Protein AF-A0A078KUY5-F1 (afdb_monomer_lite)

Secondary structure (DSSP, 8-state):
------------TTSSPPPPPTTS-EEE---BEEEEE---STTPPEEEBSSPPEEETTEEE--S--SEEEPTT-EEEEEEEEEE-TTS-EEEEEEEEEEEEEE--TT--TT-TTTT--EEEEEEEEEEGGGEEESSEEEEPPS--S-SS---GGG----TT---HHHHHHHHHHHTSTTHHHHHHHHEEEETTEEEEEEE-TTT--EEEEEEESEEEE-TTT--BS---SSHHHHHHHHHHHHHTB-GGG-B---BHHHHHTT---HHHHHHHHHSSPPEEEE-------TTSHHHHHHHHHHHTT--S--HHHHHHHHHHHHHHTT--HHHHHHHHHHTTT-HHHHHHHHHHHHHHHHHHHHHHHHHHHSHHHHHHHTS--HHHHHHHHHHHTS--TT----HHHHHHHHHHHHHHHHHS--TTS---HHHHHHHHHHHHHHHHHHSTT-HHHHHHHHHHHHHHTT-STT-SS---PPPTTS----HHHHHHHHHHHHHHHTT--EEEEE--TTTTS----GGGSTT--TT-EEEEEEEEEEE-TTS-EEEEEEEE-TTSS-EEEEEEETTEEEEEEES-SEEEEEHHHHHHHEEEEEE-PPPPTTTTSTTS---THHHHHHHHHHHTTSS-S----S------

Structure (mmCIF, N/CA/C/O backbone):
data_AF-A0A078KUY5-F1
#
_entry.id   AF-A0A078KUY5-F1
#
loop_
_atom_site.group_PDB
_atom_site.id
_atom_site.type_symbol
_atom_site.label_atom_id
_atom_site.label_alt_id
_atom_site.label_comp_id
_atom_site.label_asym_id
_atom_site.label_entity_id
_atom_site.label_seq_id
_atom_site.pdbx_PDB_ins_code
_atom_site.Cartn_x
_atom_site.Cartn_y
_atom_site.Cartn_z
_atom_site.occupancy
_atom_site.B_iso_or_equiv
_atom_site.auth_seq_id
_atom_site.auth_comp_id
_atom_site.auth_asym_id
_atom_site.auth_atom_id
_atom_site.pdbx_PDB_model_num
ATOM 1 N N . MET A 1 1 ? -38.161 -12.128 -26.889 1.00 34.25 1 MET A N 1
ATOM 2 C CA . MET A 1 1 ? -38.835 -12.711 -25.709 1.00 34.25 1 MET A CA 1
ATOM 3 C C . MET A 1 1 ? -37.868 -13.666 -24.992 1.00 34.25 1 MET A C 1
ATOM 5 O O . MET A 1 1 ? -38.063 -14.867 -25.007 1.00 34.25 1 MET A O 1
ATOM 9 N N . PHE A 1 2 ? -36.792 -13.133 -24.397 1.00 28.12 2 PHE A N 1
ATOM 10 C CA . PHE A 1 2 ? -35.866 -13.890 -23.542 1.00 28.12 2 PHE A CA 1
ATOM 11 C C . PHE A 1 2 ? -35.705 -13.122 -22.231 1.00 28.12 2 PHE A C 1
ATOM 13 O O . PHE A 1 2 ? -34.788 -12.321 -22.065 1.00 28.12 2 PHE A O 1
ATOM 20 N N . SER A 1 3 ? -36.644 -13.323 -21.309 1.00 29.67 3 SER A N 1
ATOM 21 C CA . SER A 1 3 ? -36.480 -12.886 -19.927 1.00 29.67 3 SER A CA 1
ATOM 22 C C . SER A 1 3 ? -35.477 -13.825 -19.258 1.00 29.67 3 SER A C 1
ATOM 24 O O . SER A 1 3 ? -35.836 -14.917 -18.814 1.00 29.67 3 SER A O 1
ATOM 26 N N . LYS A 1 4 ? -34.203 -13.421 -19.203 1.00 33.91 4 LYS A N 1
ATOM 27 C CA . LYS A 1 4 ? -33.239 -14.018 -18.272 1.00 33.91 4 LYS A CA 1
ATOM 28 C C . LYS A 1 4 ? -33.714 -13.692 -16.857 1.00 33.91 4 LYS A C 1
ATOM 30 O O . LYS A 1 4 ? -33.428 -12.626 -16.324 1.00 33.91 4 LYS A O 1
ATOM 35 N N . ILE A 1 5 ? -34.476 -14.610 -16.274 1.00 33.16 5 ILE A N 1
ATOM 36 C CA . ILE A 1 5 ? -34.761 -14.632 -14.843 1.00 33.16 5 ILE A CA 1
ATOM 37 C C . ILE A 1 5 ? -33.421 -14.929 -14.168 1.00 33.16 5 ILE A C 1
ATOM 39 O O . ILE A 1 5 ? -32.985 -16.080 -14.122 1.00 33.16 5 ILE A O 1
ATOM 43 N N . SER A 1 6 ? -32.725 -13.890 -13.701 1.00 32.47 6 SER A N 1
ATOM 44 C CA . SER A 1 6 ? -31.605 -14.079 -12.788 1.00 32.47 6 SER A CA 1
ATOM 45 C C . SER A 1 6 ? -32.188 -14.616 -11.483 1.00 32.47 6 SER A C 1
ATOM 47 O O . SER A 1 6 ? -32.872 -13.917 -10.733 1.00 32.47 6 SER A O 1
ATOM 49 N N . ARG A 1 7 ? -31.984 -15.911 -11.226 1.00 36.03 7 ARG A N 1
ATOM 50 C CA . ARG A 1 7 ? -32.212 -16.465 -9.892 1.00 36.03 7 ARG A CA 1
ATOM 51 C C . ARG A 1 7 ? -31.263 -15.716 -8.960 1.00 36.03 7 ARG A C 1
ATOM 53 O O . ARG A 1 7 ? -30.054 -15.890 -9.062 1.00 36.03 7 ARG A O 1
ATOM 60 N N . LYS A 1 8 ? -31.803 -14.846 -8.100 1.00 41.91 8 LYS A N 1
ATOM 61 C CA . LYS A 1 8 ? -31.066 -14.314 -6.951 1.00 41.91 8 LYS A CA 1
ATOM 62 C C . LYS A 1 8 ? -30.612 -15.522 -6.136 1.00 41.91 8 LYS A C 1
ATOM 64 O O . LYS A 1 8 ? -31.439 -16.159 -5.492 1.00 41.91 8 LYS A O 1
ATOM 69 N N . GLU A 1 9 ? -29.331 -15.867 -6.213 1.00 38.03 9 GLU A N 1
ATOM 70 C CA . GLU A 1 9 ? -28.721 -16.799 -5.271 1.00 38.03 9 GLU A CA 1
ATOM 71 C C . GLU A 1 9 ? -28.818 -16.165 -3.883 1.00 38.03 9 GLU A C 1
ATOM 73 O O . GLU A 1 9 ? -28.059 -15.269 -3.520 1.00 38.03 9 GLU A O 1
ATOM 78 N N . THR A 1 10 ? -29.818 -16.579 -3.114 1.00 43.28 10 THR A N 1
ATOM 79 C CA . THR A 1 10 ? -29.851 -16.341 -1.676 1.00 43.28 10 THR A CA 1
ATOM 80 C C . THR A 1 10 ? -28.732 -17.162 -1.058 1.00 43.28 10 THR A C 1
ATOM 82 O O . THR A 1 10 ? -28.793 -18.392 -1.035 1.00 43.28 10 THR A O 1
ATOM 85 N N . VAL A 1 11 ? -27.697 -16.471 -0.593 1.00 46.84 11 VAL A N 1
ATOM 86 C CA . VAL A 1 11 ? -26.576 -17.048 0.146 1.00 46.84 11 VAL A CA 1
ATOM 87 C C . VAL A 1 11 ? -27.126 -17.736 1.398 1.00 46.84 11 VAL A C 1
ATOM 89 O O . VAL A 1 11 ? -27.810 -17.094 2.191 1.00 46.84 11 VAL A O 1
ATOM 92 N N . ASN A 1 12 ? -26.866 -19.036 1.567 1.00 47.28 12 ASN A N 1
ATOM 93 C CA . ASN A 1 12 ? -27.233 -19.769 2.779 1.00 47.28 12 ASN A CA 1
ATOM 94 C C . ASN A 1 12 ? -26.280 -19.355 3.919 1.00 47.28 12 ASN A C 1
ATOM 96 O O . ASN A 1 12 ? -25.110 -19.743 3.877 1.00 47.28 12 ASN A O 1
ATOM 100 N N . PRO A 1 13 ? -26.740 -18.627 4.955 1.00 46.62 13 PRO A N 1
ATOM 101 C CA . PRO A 1 13 ? -25.878 -18.169 6.048 1.00 46.62 13 PRO A CA 1
ATOM 102 C C . PRO A 1 13 ? -25.251 -19.323 6.848 1.00 46.62 13 PRO A C 1
ATOM 104 O O . PRO A 1 13 ? -24.248 -19.129 7.525 1.00 46.62 13 PRO A O 1
ATOM 107 N N . ALA A 1 14 ? -25.811 -20.537 6.762 1.00 44.72 14 ALA A N 1
ATOM 108 C CA . ALA A 1 14 ? -25.273 -21.723 7.427 1.00 44.72 14 ALA A CA 1
ATOM 109 C C . ALA A 1 14 ? -24.000 -22.282 6.759 1.00 44.72 14 ALA A C 1
ATOM 111 O O . ALA A 1 14 ? -23.375 -23.192 7.300 1.00 44.72 14 ALA A O 1
ATOM 112 N N . GLN A 1 15 ? -23.599 -21.772 5.591 1.00 46.22 15 GLN A N 1
ATOM 113 C CA . GLN A 1 15 ? -22.402 -22.211 4.877 1.00 46.22 15 GLN A CA 1
ATOM 114 C C . GLN A 1 15 ? -21.394 -21.061 4.802 1.00 46.22 15 GLN A C 1
ATOM 116 O O . GLN A 1 15 ? -21.407 -20.275 3.862 1.00 46.22 15 GLN A O 1
ATOM 121 N N . GLY A 1 16 ? -20.502 -20.982 5.794 1.00 53.50 16 GLY A N 1
ATOM 122 C CA . GLY A 1 16 ? -19.318 -20.121 5.718 1.00 53.50 16 GLY A CA 1
ATOM 123 C C . GLY A 1 16 ? -19.346 -18.845 6.554 1.00 53.50 16 GLY A C 1
ATOM 124 O O . GLY A 1 16 ? -18.653 -17.908 6.191 1.00 53.50 16 GLY A O 1
ATOM 125 N N . LEU A 1 17 ? -20.089 -18.793 7.661 1.00 67.38 17 LEU A N 1
ATOM 126 C CA . LEU A 1 17 ? -19.876 -17.762 8.684 1.00 67.38 17 LEU A CA 1
ATOM 127 C C . LEU A 1 17 ? -18.820 -18.223 9.693 1.00 67.38 17 LEU A C 1
ATOM 129 O O . LEU A 1 17 ? -18.727 -19.412 10.001 1.00 67.38 17 LEU A O 1
ATOM 133 N N . LEU A 1 18 ? -18.036 -17.274 10.209 1.00 78.81 18 LEU A N 1
ATOM 134 C CA . LEU A 1 18 ? -17.053 -17.517 11.265 1.00 78.81 18 LEU A CA 1
ATOM 135 C C . LEU A 1 18 ? -17.703 -18.235 12.467 1.00 78.81 18 LEU A C 1
ATOM 137 O O . LEU A 1 18 ? -18.629 -17.715 13.094 1.00 78.81 18 LEU A O 1
ATOM 141 N N . GLU A 1 19 ? -17.186 -19.412 12.816 1.00 81.94 19 GLU A N 1
ATOM 142 C CA . GLU A 1 19 ? -17.510 -20.105 14.065 1.00 81.94 19 GLU A CA 1
ATOM 143 C C . GLU A 1 19 ? -16.577 -19.604 15.173 1.00 81.94 19 GLU A C 1
ATOM 145 O O . GLU A 1 19 ? -15.358 -19.643 15.016 1.00 81.94 19 GLU A O 1
ATOM 150 N N . ILE A 1 20 ? -17.151 -19.131 16.283 1.00 81.88 20 ILE A N 1
ATOM 151 C CA . ILE A 1 20 ? -16.394 -18.650 17.445 1.00 81.88 20 ILE A CA 1
ATOM 152 C C . ILE A 1 20 ? -16.376 -19.761 18.491 1.00 81.88 20 ILE A C 1
ATOM 154 O O . ILE A 1 20 ? -17.423 -20.137 19.025 1.00 81.88 20 ILE A O 1
ATOM 158 N N . LYS A 1 21 ? -15.186 -20.272 18.794 1.00 82.25 21 LYS A N 1
ATOM 159 C CA . LYS A 1 21 ? -14.944 -21.299 19.808 1.00 82.25 21 LYS A CA 1
ATOM 160 C C . LYS A 1 21 ? -14.690 -20.651 21.165 1.00 82.25 21 LYS A C 1
ATOM 162 O O . LYS A 1 21 ? -14.210 -19.525 21.263 1.00 82.25 21 LYS A O 1
ATOM 167 N N . SER A 1 22 ? -14.940 -21.391 22.242 1.00 75.88 22 SER A N 1
ATOM 168 C CA . SER A 1 22 ? -14.661 -20.927 23.612 1.00 75.88 22 SER A CA 1
ATOM 169 C C . SER A 1 22 ? -13.175 -20.650 23.877 1.00 75.88 22 SER A C 1
ATOM 171 O O . SER A 1 22 ? -12.846 -19.907 24.797 1.00 75.88 22 SER A O 1
ATOM 173 N N . THR A 1 23 ? -12.282 -21.235 23.075 1.00 79.12 23 THR A N 1
ATOM 174 C CA . THR A 1 23 ? -10.828 -21.039 23.139 1.00 79.12 23 THR A CA 1
ATOM 175 C C . THR A 1 23 ? -10.338 -19.823 22.358 1.00 79.12 23 THR A C 1
ATOM 177 O O . THR A 1 23 ? -9.156 -19.495 22.444 1.00 79.12 23 THR A O 1
ATOM 180 N N . ASP A 1 24 ? -11.198 -19.173 21.572 1.00 83.69 24 ASP A N 1
ATOM 181 C CA . ASP A 1 24 ? -10.771 -18.080 20.707 1.00 83.69 24 ASP A CA 1
ATOM 182 C C . ASP A 1 24 ? -10.431 -16.824 21.513 1.00 83.69 24 ASP A C 1
ATOM 184 O O . ASP A 1 24 ? -11.151 -16.400 22.424 1.00 83.69 24 ASP A O 1
ATOM 188 N N . LYS A 1 25 ? -9.327 -16.175 21.137 1.00 88.38 25 LYS A N 1
ATOM 189 C CA . LYS A 1 25 ? -8.914 -14.901 21.725 1.00 88.38 25 LYS A CA 1
ATOM 190 C C . LYS A 1 25 ? -9.749 -13.769 21.126 1.00 88.38 25 LYS A C 1
ATOM 192 O O . LYS A 1 25 ? -9.422 -13.230 20.069 1.00 88.38 25 LYS A O 1
ATOM 197 N N . ILE A 1 26 ? -10.823 -13.400 21.824 1.00 88.94 26 ILE A N 1
ATOM 198 C CA . ILE A 1 26 ? -11.674 -12.260 21.458 1.00 88.94 26 ILE A CA 1
ATOM 199 C C . ILE A 1 26 ? -11.107 -10.969 22.055 1.00 88.94 26 ILE A C 1
ATOM 201 O O . ILE A 1 26 ? -10.946 -10.846 23.274 1.00 88.94 26 ILE A O 1
ATOM 205 N N . ILE A 1 27 ? -10.850 -9.985 21.197 1.00 90.31 27 ILE A N 1
ATOM 206 C CA . ILE A 1 27 ? -10.402 -8.641 21.570 1.00 90.31 27 ILE A CA 1
ATOM 207 C C . ILE A 1 27 ? -11.446 -7.594 21.169 1.00 90.31 27 ILE A C 1
ATOM 209 O O . ILE A 1 27 ? -12.154 -7.745 20.175 1.00 90.31 27 ILE A O 1
ATOM 213 N N . SER A 1 28 ? -11.549 -6.513 21.945 1.00 88.00 28 SER A N 1
ATOM 214 C CA . SER A 1 28 ? -12.373 -5.358 21.573 1.00 88.00 28 SER A CA 1
ATOM 215 C C . SER A 1 28 ? -11.575 -4.467 20.626 1.00 88.00 28 SER A C 1
ATOM 217 O O . SER A 1 28 ? -10.664 -3.769 21.067 1.00 88.00 28 SER A O 1
ATOM 219 N N . ALA A 1 29 ? -11.922 -4.470 19.342 1.00 89.56 29 ALA A N 1
ATOM 220 C CA . ALA A 1 29 ? -11.254 -3.681 18.308 1.00 89.56 29 ALA A CA 1
ATOM 221 C C . ALA A 1 29 ? -11.902 -2.288 18.199 1.00 89.56 29 ALA A C 1
ATOM 223 O O . ALA A 1 29 ? -12.480 -1.903 17.184 1.00 89.56 29 ALA A O 1
ATOM 224 N N . THR A 1 30 ? -11.868 -1.538 19.303 1.00 88.31 30 THR A N 1
ATOM 225 C CA . THR A 1 30 ? -12.466 -0.200 19.366 1.00 88.31 30 THR A CA 1
ATOM 226 C C . THR A 1 30 ? -11.558 0.813 18.679 1.00 88.31 30 THR A C 1
ATOM 228 O O . THR A 1 30 ? -10.474 1.114 19.182 1.00 88.31 30 THR A O 1
ATOM 231 N N . VAL A 1 31 ? -12.037 1.364 17.564 1.00 91.12 31 VAL A N 1
ATOM 232 C CA . VAL A 1 31 ? -11.345 2.390 16.778 1.00 91.12 31 VAL A CA 1
ATOM 233 C C . VAL A 1 31 ? -11.584 3.766 17.394 1.00 91.12 31 VAL A C 1
ATOM 235 O O . VAL A 1 31 ? -12.724 4.156 17.653 1.00 91.12 31 VAL A O 1
ATOM 238 N N . GLY A 1 32 ? -10.501 4.493 17.643 1.00 89.75 32 GLY A N 1
ATOM 239 C CA . GLY A 1 32 ? -10.535 5.873 18.086 1.00 89.75 32 GLY A CA 1
ATOM 240 C C . GLY A 1 32 ? -11.025 6.811 16.995 1.00 89.75 32 GLY A C 1
ATOM 241 O O . GLY A 1 32 ? -10.740 6.628 15.812 1.00 89.75 32 GLY A O 1
ATOM 242 N N . VAL A 1 33 ? -11.771 7.820 17.421 1.00 91.62 33 VAL A N 1
ATOM 243 C CA . VAL A 1 33 ? -12.363 8.845 16.564 1.00 91.62 33 VAL A CA 1
ATOM 244 C C . VAL A 1 33 ? -11.811 10.214 16.922 1.00 91.62 33 VAL A C 1
ATOM 246 O O . VAL A 1 33 ? -11.400 10.447 18.058 1.00 91.62 33 VAL A O 1
ATOM 249 N N . GLU A 1 34 ? -11.820 11.125 15.957 1.00 90.56 34 GLU A N 1
ATOM 250 C CA . GLU A 1 34 ? -11.425 12.511 16.186 1.00 90.56 34 GLU A CA 1
ATOM 251 C C . GLU A 1 34 ? -12.401 13.197 17.139 1.00 90.56 34 GLU A C 1
ATOM 253 O O . GLU A 1 34 ? -13.627 13.133 16.987 1.00 90.56 34 GLU A O 1
ATOM 258 N N . ALA A 1 35 ? -11.844 13.874 18.129 1.00 89.88 35 ALA A N 1
ATOM 259 C CA . ALA A 1 35 ? -12.567 14.575 19.161 1.00 89.88 35 ALA A CA 1
ATOM 260 C C . ALA A 1 35 ? -11.822 15.847 19.572 1.00 89.88 35 ALA A C 1
ATOM 262 O O . ALA A 1 35 ? -10.654 16.049 19.255 1.00 89.88 35 ALA A O 1
ATOM 263 N N . GLU A 1 36 ? -12.518 16.712 20.291 1.00 91.62 36 GLU A N 1
ATOM 264 C CA . GLU A 1 36 ? -11.947 17.898 20.908 1.00 91.62 36 GLU A CA 1
ATOM 265 C C . GLU A 1 36 ? -12.203 17.882 22.408 1.00 91.62 36 GLU A C 1
ATOM 267 O O . GLU A 1 36 ? -13.223 17.391 22.909 1.00 91.62 36 GLU A O 1
ATOM 272 N N . VAL A 1 37 ? -11.276 18.486 23.130 1.00 89.62 37 VAL A N 1
ATOM 273 C CA . VAL A 1 37 ? -11.430 18.798 24.545 1.00 89.62 37 VAL A CA 1
ATOM 274 C C . VAL A 1 37 ? -12.519 19.875 24.694 1.00 89.62 37 VAL A C 1
ATOM 276 O O . VAL A 1 37 ? -12.363 20.993 24.207 1.00 89.62 37 VAL A O 1
ATOM 279 N N . SER A 1 38 ? -13.662 19.557 25.312 1.00 83.50 38 SER A N 1
ATOM 280 C CA . SER A 1 38 ? -14.894 20.357 25.153 1.00 83.50 38 SER A CA 1
ATOM 281 C C . SER A 1 38 ? -15.416 21.053 26.403 1.00 83.50 38 SER A C 1
ATOM 283 O O . SER A 1 38 ? -16.078 22.089 26.295 1.00 83.50 38 SER A O 1
ATOM 285 N N . ARG A 1 39 ? -15.169 20.486 27.587 1.00 69.12 39 ARG A N 1
ATOM 286 C CA . ARG A 1 39 ? -15.442 21.155 28.871 1.00 69.12 39 ARG A CA 1
ATOM 287 C C . ARG A 1 39 ? -14.190 21.960 29.262 1.00 69.12 39 ARG A C 1
ATOM 289 O O . ARG A 1 39 ? -13.111 21.669 28.791 1.00 69.12 39 ARG A O 1
ATOM 296 N N . LEU A 1 40 ? -14.243 23.043 30.021 1.00 53.16 40 LEU A N 1
ATOM 297 C CA . LEU A 1 40 ? -14.932 23.204 31.291 1.00 53.16 40 LEU A CA 1
ATOM 298 C C . LEU A 1 40 ? -15.406 24.646 31.492 1.00 53.16 40 LEU A C 1
ATOM 300 O O . LEU A 1 40 ? -15.084 25.553 30.727 1.00 53.16 40 LEU A O 1
ATOM 304 N N . THR A 1 41 ? -16.179 24.811 32.566 1.00 54.03 41 THR A N 1
ATOM 305 C CA . THR A 1 41 ? -16.291 26.033 33.369 1.00 54.03 41 THR A CA 1
ATOM 306 C C . THR A 1 41 ? -15.110 26.983 33.104 1.00 54.03 41 THR A C 1
ATOM 308 O O . THR A 1 41 ? -13.969 26.535 33.252 1.00 54.03 41 THR A O 1
ATOM 311 N N . PRO A 1 42 ? -15.352 28.241 32.686 1.00 53.69 42 PRO A N 1
ATOM 312 C CA . PRO A 1 42 ? -14.295 29.167 32.276 1.00 53.69 42 PRO A CA 1
ATOM 313 C C . PRO A 1 42 ? -13.092 29.145 33.234 1.00 53.69 42 PRO A C 1
ATOM 315 O O . PRO A 1 42 ? -13.267 29.304 34.440 1.00 53.69 42 PRO A O 1
ATOM 318 N N . GLY A 1 43 ? -11.887 28.897 32.703 1.00 63.00 43 GLY A N 1
ATOM 319 C CA . GLY A 1 43 ? -10.627 28.922 33.461 1.00 63.00 43 GLY A CA 1
ATOM 320 C C . GLY A 1 43 ? -10.102 27.586 34.012 1.00 63.00 43 GLY A C 1
ATOM 321 O O . GLY A 1 43 ? -9.067 27.594 34.671 1.00 63.00 43 GLY A O 1
ATOM 322 N N . LYS A 1 44 ? -10.751 26.436 33.764 1.00 72.44 44 LYS A N 1
ATOM 323 C CA . LYS A 1 44 ? -10.228 25.122 34.200 1.00 72.44 44 LYS A CA 1
ATOM 324 C C . LYS A 1 44 ? -9.605 24.331 33.049 1.00 72.44 44 LYS A C 1
ATOM 326 O O . LYS A 1 44 ? -10.303 23.967 32.106 1.00 72.44 44 LYS A O 1
ATOM 331 N N . GLN A 1 45 ? -8.312 24.030 33.162 1.00 81.06 45 GLN A N 1
ATOM 332 C CA . GLN A 1 45 ? -7.615 23.104 32.268 1.00 81.06 45 GLN A CA 1
ATOM 333 C C . GLN A 1 45 ? -8.037 21.648 32.540 1.00 81.06 45 GLN A C 1
ATOM 335 O O . GLN A 1 45 ? -8.457 21.311 33.652 1.00 81.06 45 GLN A O 1
ATOM 340 N N . ILE A 1 46 ? -7.937 20.778 31.530 1.00 86.75 46 ILE A N 1
ATOM 341 C CA . ILE A 1 46 ? -8.296 19.358 31.653 1.00 86.75 46 ILE A CA 1
ATOM 342 C C . ILE A 1 46 ? -7.062 18.501 31.905 1.00 86.75 46 ILE A C 1
ATOM 344 O O . ILE A 1 46 ? -6.121 18.502 31.122 1.00 86.75 46 ILE A O 1
ATOM 348 N N . ALA A 1 47 ? -7.119 17.726 32.982 1.00 89.50 47 ALA A N 1
ATOM 349 C CA . ALA A 1 47 ? -6.121 16.730 33.336 1.00 89.50 47 ALA A CA 1
ATOM 350 C C . ALA A 1 47 ? -6.078 15.567 32.330 1.00 89.50 47 ALA A C 1
ATOM 352 O O . ALA A 1 47 ? -7.089 14.886 32.129 1.00 89.50 47 ALA A O 1
ATOM 353 N N . LEU A 1 48 ? -4.895 15.330 31.760 1.00 93.25 48 LEU A N 1
ATOM 354 C CA . LEU A 1 48 ? -4.516 14.098 31.072 1.00 93.25 48 LEU A CA 1
ATOM 355 C C . LEU A 1 48 ? -3.719 13.219 32.044 1.00 93.25 48 LEU A C 1
ATOM 357 O O . LEU A 1 48 ? -2.688 13.651 32.560 1.00 93.25 48 LEU A O 1
ATOM 361 N N . PHE A 1 49 ? -4.201 12.003 32.292 1.00 94.62 49 PHE A N 1
ATOM 362 C CA . PHE A 1 49 ? -3.563 11.040 33.196 1.00 94.62 49 PHE A CA 1
ATOM 363 C C . PHE A 1 49 ? -2.872 9.931 32.399 1.00 94.62 49 PHE A C 1
ATOM 365 O O . PHE A 1 49 ? -3.491 9.395 31.488 1.00 94.62 49 PHE A O 1
ATOM 372 N N . ASP A 1 50 ? -1.654 9.519 32.748 1.00 93.44 50 ASP A N 1
ATOM 373 C CA . ASP A 1 50 ? -0.965 8.452 31.990 1.00 93.44 50 ASP A CA 1
ATOM 374 C C . ASP A 1 50 ? -1.403 7.055 32.438 1.00 93.44 50 ASP A C 1
ATOM 376 O O . ASP A 1 50 ? -1.405 6.100 31.662 1.00 93.44 50 ASP A O 1
ATOM 380 N N . ALA A 1 51 ? -1.820 6.936 33.702 1.00 94.00 51 ALA A N 1
ATOM 381 C CA . ALA A 1 51 ? -2.309 5.688 34.262 1.00 94.00 51 ALA A CA 1
ATOM 382 C C . ALA A 1 51 ? -3.805 5.480 33.955 1.00 94.00 51 ALA A C 1
ATOM 384 O O . ALA A 1 51 ? -4.609 6.414 34.105 1.00 94.00 51 ALA A O 1
ATOM 385 N N . PRO A 1 52 ? -4.213 4.249 33.592 1.00 94.62 52 PRO A N 1
ATOM 386 C CA . PRO A 1 52 ? -5.619 3.929 33.414 1.00 94.62 52 PRO A CA 1
ATOM 387 C C . PRO A 1 52 ? -6.403 4.116 34.721 1.00 94.62 52 PRO A C 1
ATOM 389 O O . PRO A 1 52 ? -5.848 3.974 35.814 1.00 94.62 52 PRO A O 1
ATOM 392 N N . PRO A 1 53 ? -7.712 4.404 34.642 1.00 95.00 53 PRO A N 1
ATOM 393 C CA . PRO A 1 53 ? -8.548 4.500 35.827 1.00 95.00 53 PRO A CA 1
ATOM 394 C C . PRO A 1 53 ? -8.665 3.150 36.545 1.00 95.00 53 PRO A C 1
ATOM 396 O O . PRO A 1 53 ? -8.870 2.104 35.926 1.00 95.00 53 PRO A O 1
ATOM 399 N N . GLU A 1 54 ? -8.618 3.193 37.873 1.00 95.50 54 GLU A N 1
ATOM 400 C CA . GLU A 1 54 ? -8.782 2.036 38.751 1.00 95.50 54 GLU A CA 1
ATOM 401 C C . GLU A 1 54 ? -10.085 2.129 39.552 1.00 95.50 54 GLU A C 1
ATOM 403 O O . GLU A 1 54 ? -10.543 3.222 39.890 1.00 95.50 54 GLU A O 1
ATOM 408 N N . LEU A 1 55 ? -10.670 0.980 39.904 1.00 95.00 55 LEU A N 1
ATOM 409 C CA . LEU A 1 55 ? -11.865 0.926 40.744 1.00 95.00 55 LEU A CA 1
ATOM 410 C C . LEU A 1 55 ? -11.504 1.197 42.215 1.00 95.00 55 LEU A C 1
ATOM 412 O O . LEU A 1 55 ? -10.805 0.408 42.846 1.00 95.00 55 LEU A O 1
ATOM 416 N N . LYS A 1 56 ? -12.022 2.288 42.786 1.00 94.25 56 LYS A N 1
ATOM 417 C CA . LYS A 1 56 ? -11.926 2.626 44.213 1.00 94.25 56 LYS A CA 1
ATOM 418 C C . LYS A 1 56 ? -13.279 3.050 44.758 1.00 94.25 56 LYS A C 1
ATOM 420 O O . LYS A 1 56 ? -13.919 3.933 44.195 1.00 94.25 56 LYS A O 1
ATOM 425 N N . ASN A 1 57 ? -13.701 2.474 45.882 1.00 94.62 57 ASN A N 1
ATOM 426 C CA . ASN A 1 57 ? -14.974 2.820 46.531 1.00 94.62 57 ASN A CA 1
ATOM 427 C C . ASN A 1 57 ? -16.155 2.804 45.535 1.00 94.62 57 ASN A C 1
ATOM 429 O O . ASN A 1 57 ? -16.943 3.748 45.476 1.00 94.62 57 ASN A O 1
ATOM 433 N N . ASN A 1 58 ? -16.229 1.758 44.702 1.00 92.62 58 ASN A N 1
ATOM 434 C CA . ASN A 1 58 ? -17.227 1.588 43.636 1.00 92.62 58 ASN A CA 1
ATOM 435 C C . ASN A 1 58 ? -17.231 2.683 42.549 1.00 92.62 58 ASN A C 1
ATOM 437 O O . ASN A 1 58 ? -18.227 2.850 41.845 1.00 92.62 58 ASN A O 1
ATOM 441 N N . LYS A 1 59 ? -16.134 3.434 42.390 1.00 93.94 59 LYS A N 1
ATOM 442 C CA . LYS A 1 59 ? -15.963 4.438 41.332 1.00 93.94 59 LYS A CA 1
ATOM 443 C C . LYS A 1 59 ? -14.606 4.294 40.657 1.00 93.94 59 LYS A C 1
ATOM 445 O O . LYS A 1 59 ? -13.597 4.076 41.316 1.00 93.94 59 LYS A O 1
ATOM 450 N N . TYR A 1 60 ? -14.579 4.453 39.342 1.00 94.75 60 TYR A N 1
ATOM 451 C CA . TYR A 1 60 ? -13.329 4.502 38.596 1.00 94.75 60 TYR A CA 1
ATOM 452 C C . TYR A 1 60 ? -12.662 5.867 38.766 1.00 94.75 60 TYR A C 1
ATOM 454 O O . TYR A 1 60 ? -13.316 6.901 38.613 1.00 94.75 60 TYR A O 1
ATOM 462 N N . VAL A 1 61 ? -11.374 5.869 39.105 1.00 94.44 61 VAL A N 1
ATOM 463 C CA . VAL A 1 61 ? -10.566 7.081 39.286 1.00 94.44 61 VAL A CA 1
ATOM 464 C C . VAL A 1 61 ? -9.157 6.871 38.736 1.00 94.44 61 VAL A C 1
ATOM 466 O O . VAL A 1 61 ? -8.521 5.856 39.018 1.00 94.44 61 VAL A O 1
ATOM 469 N N . CYS A 1 62 ? -8.644 7.836 37.973 1.00 92.00 62 CYS A N 1
ATOM 470 C CA . CYS A 1 62 ? -7.214 7.898 37.657 1.00 92.00 62 CYS A CA 1
ATOM 471 C C . CYS A 1 62 ? -6.437 8.342 38.907 1.00 92.00 62 CYS A C 1
ATOM 473 O O . CYS A 1 62 ? -6.889 9.231 39.635 1.00 92.00 62 CYS A O 1
ATOM 475 N N . LYS A 1 63 ? -5.293 7.706 39.180 1.00 87.56 63 LYS A N 1
ATOM 476 C CA . LYS A 1 63 ? -4.347 8.120 40.230 1.00 87.56 63 LYS A CA 1
ATOM 477 C C . LYS A 1 63 ? -3.228 8.974 39.625 1.00 87.56 63 LYS A C 1
ATOM 479 O O . LYS A 1 63 ? -2.940 8.845 38.441 1.00 87.56 63 LYS A O 1
ATOM 484 N N . GLY A 1 64 ? -2.549 9.735 40.483 1.00 83.25 64 GLY A N 1
ATOM 485 C CA . GLY A 1 64 ? -1.366 10.519 40.128 1.00 83.25 64 GLY A CA 1
ATOM 486 C C . GLY A 1 64 ? -1.688 11.977 39.822 1.00 83.25 64 GLY A C 1
ATOM 487 O O . GLY A 1 64 ? -2.850 12.345 39.633 1.00 83.25 64 GLY A O 1
ATOM 488 N N . GLU A 1 65 ? -0.639 12.794 39.807 1.00 80.94 65 GLU A N 1
ATOM 489 C CA . GLU A 1 65 ? -0.720 14.150 39.276 1.00 80.94 65 GLU A CA 1
ATOM 490 C C . GLU A 1 65 ? -0.932 14.081 37.759 1.00 80.94 65 GLU A C 1
ATOM 492 O O . GLU A 1 65 ? -0.367 13.200 37.103 1.00 80.94 65 GLU A O 1
ATOM 497 N N . PRO A 1 66 ? -1.762 14.964 37.182 1.00 83.56 66 PRO A N 1
ATOM 498 C CA . PRO A 1 66 ? -1.915 15.018 35.740 1.00 83.56 66 PRO A CA 1
ATOM 499 C C . PRO A 1 66 ? -0.585 15.404 35.103 1.00 83.56 66 PRO A C 1
ATOM 501 O O . PRO A 1 66 ? 0.005 16.423 35.451 1.00 83.56 66 PRO A O 1
ATOM 504 N N . GLU A 1 67 ? -0.130 14.622 34.132 1.00 78.62 67 GLU A N 1
ATOM 505 C CA . GLU A 1 67 ? 1.150 14.893 33.473 1.00 78.62 67 GLU A CA 1
ATOM 506 C C . GLU A 1 67 ? 1.035 16.092 32.522 1.00 78.62 67 GLU A C 1
ATOM 508 O O . GLU A 1 67 ? 2.008 16.789 32.244 1.00 78.62 67 GLU A O 1
ATOM 513 N N . ARG A 1 68 ? -0.177 16.360 32.015 1.00 84.50 68 ARG A N 1
ATOM 514 C CA . ARG A 1 68 ? -0.450 17.528 31.177 1.00 84.50 68 ARG A CA 1
ATOM 515 C C . ARG A 1 68 ? -1.841 18.090 31.417 1.00 84.50 68 ARG A C 1
ATOM 517 O O . ARG A 1 68 ? -2.803 17.368 31.679 1.00 84.50 68 ARG A O 1
ATOM 524 N N . LEU A 1 69 ? -1.929 19.402 31.259 1.00 85.44 69 LEU A N 1
ATOM 525 C CA . LEU A 1 69 ? -3.159 20.168 31.286 1.00 85.44 69 LEU A CA 1
ATOM 526 C C . LEU A 1 69 ? -3.506 20.584 29.851 1.00 85.44 69 LEU A C 1
ATOM 528 O O . LEU A 1 69 ? -2.689 21.184 29.154 1.00 85.44 69 LEU A O 1
ATOM 532 N N . LEU A 1 70 ? -4.689 20.186 29.387 1.00 86.69 70 LEU A N 1
ATOM 533 C CA . LEU A 1 70 ? -5.167 20.425 28.028 1.00 86.69 70 LEU A CA 1
ATOM 534 C C . LEU A 1 70 ? -6.126 21.612 27.986 1.00 86.69 70 LEU A C 1
ATOM 536 O O . LEU A 1 70 ? -6.965 21.792 28.876 1.00 86.69 70 LEU A O 1
ATOM 540 N N . GLU A 1 71 ? -6.009 22.393 26.918 1.00 85.94 71 GLU A N 1
ATOM 541 C CA . GLU A 1 71 ? -6.879 23.527 26.627 1.00 85.94 71 GLU A CA 1
ATOM 542 C C . GLU A 1 71 ? -8.134 23.091 25.864 1.00 85.94 71 GLU A C 1
ATOM 544 O O . GLU A 1 71 ? -8.162 22.063 25.183 1.00 85.94 71 GLU A O 1
ATOM 549 N N . LYS A 1 72 ? -9.198 23.892 25.967 1.00 85.75 72 LYS A N 1
ATOM 550 C CA . LYS A 1 72 ? -10.429 23.676 25.203 1.00 85.75 72 LYS A CA 1
ATOM 551 C C . LYS A 1 72 ? -10.140 23.778 23.702 1.00 85.75 72 LYS A C 1
ATOM 553 O O . LYS A 1 72 ? -9.450 24.691 23.267 1.00 85.75 72 LYS A O 1
ATOM 558 N N . GLY A 1 73 ? -10.737 22.885 22.920 1.00 84.75 73 GLY A N 1
ATOM 559 C CA . GLY A 1 73 ? -10.566 22.824 21.469 1.00 84.75 73 GLY A CA 1
ATOM 560 C C . GLY A 1 73 ? -9.313 22.068 21.032 1.00 84.75 73 GLY A C 1
ATOM 561 O O . GLY A 1 73 ? -9.104 21.910 19.835 1.00 84.75 73 GLY A O 1
ATOM 562 N N . HIS A 1 74 ? -8.494 21.568 21.966 1.00 88.25 74 HIS A N 1
ATOM 563 C CA . HIS A 1 74 ? -7.332 20.764 21.603 1.00 88.25 74 HIS A CA 1
ATOM 564 C C . HIS A 1 74 ? -7.788 19.474 20.893 1.00 88.25 74 HIS A C 1
ATOM 566 O O . HIS A 1 74 ? -8.626 18.753 21.457 1.00 88.25 74 HIS A O 1
ATOM 572 N N . PRO A 1 75 ? -7.279 19.182 19.680 1.00 91.31 75 PRO A N 1
ATOM 573 C CA . PRO A 1 75 ? -7.659 17.993 18.938 1.00 91.31 75 PRO A CA 1
ATOM 574 C C . PRO A 1 75 ? -7.052 16.756 19.593 1.00 91.31 75 PRO A C 1
ATOM 576 O O . PRO A 1 75 ? -5.879 16.728 19.967 1.00 91.31 75 PRO A O 1
ATOM 579 N N . VAL A 1 76 ? -7.868 15.723 19.744 1.00 94.56 76 VAL A N 1
ATOM 580 C CA . VAL A 1 76 ? -7.458 14.428 20.280 1.00 94.56 76 VAL A CA 1
ATOM 581 C C . VAL A 1 76 ? -8.111 13.318 19.477 1.00 94.56 76 VAL A C 1
ATOM 583 O O . VAL A 1 76 ? -9.202 13.475 18.932 1.00 94.56 76 VAL A O 1
ATOM 586 N N . LEU A 1 77 ? -7.478 12.156 19.439 1.00 95.06 77 LEU A N 1
ATOM 587 C CA . LEU A 1 77 ? -8.205 10.928 19.162 1.00 95.06 77 LEU A CA 1
ATOM 588 C C . LEU A 1 77 ? -8.780 10.401 20.466 1.00 95.06 77 LEU A C 1
ATOM 590 O O . LEU A 1 77 ? -8.149 10.524 21.513 1.00 95.06 77 LEU A O 1
ATOM 594 N N . SER A 1 78 ? -9.970 9.817 20.420 1.00 94.12 78 SER A N 1
ATOM 595 C CA . SER A 1 78 ? -10.639 9.292 21.603 1.00 94.12 78 SER A CA 1
ATOM 596 C C . SER A 1 78 ? -11.289 7.949 21.324 1.00 94.12 78 SER A C 1
ATOM 598 O O . SER A 1 78 ? -11.997 7.782 20.329 1.00 94.12 78 SER A O 1
ATOM 600 N N . ARG A 1 79 ? -11.097 6.999 22.242 1.00 93.62 79 ARG A N 1
ATOM 601 C CA . ARG A 1 79 ? -11.834 5.735 22.275 1.00 93.62 79 ARG A CA 1
ATOM 602 C C . ARG A 1 79 ? -12.334 5.429 23.687 1.00 93.62 79 ARG A C 1
ATOM 604 O O . ARG A 1 79 ? -11.621 5.696 24.658 1.00 93.62 79 ARG A O 1
ATOM 611 N N . PRO A 1 80 ? -13.537 4.844 23.828 1.00 90.88 80 PRO A N 1
ATOM 612 C CA . PRO A 1 80 ? -14.028 4.352 25.112 1.00 90.88 80 PRO A CA 1
ATOM 613 C C . PRO A 1 80 ? -13.015 3.441 25.812 1.00 90.88 80 PRO A C 1
ATOM 615 O O . PRO A 1 80 ? -12.503 2.502 25.195 1.00 90.88 80 PRO A O 1
ATOM 618 N N . TYR A 1 81 ? -12.757 3.694 27.098 1.00 92.00 81 TYR A N 1
ATOM 619 C CA . TYR A 1 81 ? -11.940 2.813 27.924 1.00 92.00 81 TYR A CA 1
ATOM 620 C C . TYR A 1 81 ? -12.836 1.932 28.794 1.00 92.00 81 TYR A C 1
ATOM 622 O O . TYR A 1 81 ? -13.577 2.415 29.656 1.00 92.00 81 TYR A O 1
ATOM 630 N N . HIS A 1 82 ? -12.750 0.627 28.557 1.00 90.62 82 HIS A N 1
ATOM 631 C CA . HIS A 1 82 ? -13.485 -0.383 29.304 1.00 90.62 82 HIS A CA 1
ATOM 632 C C . HIS A 1 82 ? -12.510 -1.266 30.070 1.00 90.62 82 HIS A C 1
ATOM 634 O O . HIS A 1 82 ? -11.421 -1.566 29.582 1.00 90.62 82 HIS A O 1
ATOM 640 N N . VAL A 1 83 ? -12.942 -1.754 31.227 1.00 90.19 83 VAL A N 1
ATOM 641 C CA . VAL A 1 83 ? -12.223 -2.787 31.981 1.00 90.19 83 VAL A CA 1
ATOM 642 C C . VAL A 1 83 ? -13.088 -4.031 32.116 1.00 90.19 83 VAL A C 1
ATOM 644 O O . VAL A 1 83 ? -14.314 -3.950 32.040 1.00 90.19 83 VAL A O 1
ATOM 647 N N . LYS A 1 84 ? -12.460 -5.191 32.317 1.00 88.56 84 LYS A N 1
ATOM 648 C CA . LYS A 1 84 ? -13.186 -6.422 32.639 1.00 88.56 84 LYS A CA 1
ATOM 649 C C . LYS A 1 84 ? -13.479 -6.464 34.139 1.00 88.56 84 LYS A C 1
ATOM 651 O O . LYS A 1 84 ? -12.574 -6.243 34.938 1.00 88.56 84 LYS A O 1
ATOM 656 N N . ASN A 1 85 ? -14.723 -6.749 34.516 1.00 88.62 85 ASN A N 1
ATOM 657 C CA . ASN A 1 85 ? -15.060 -7.081 35.902 1.00 88.62 85 ASN A CA 1
ATOM 658 C C . ASN A 1 85 ? -14.638 -8.525 36.245 1.00 88.62 85 ASN A C 1
ATOM 660 O O . ASN A 1 85 ? -14.135 -9.254 35.391 1.00 88.62 85 ASN A O 1
ATOM 664 N N . GLU A 1 86 ? -14.888 -8.962 37.481 1.00 88.50 86 GLU A N 1
ATOM 665 C CA . GLU A 1 86 ? -14.586 -10.326 37.959 1.00 88.50 86 GLU A CA 1
ATOM 666 C C . GLU A 1 86 ? -15.257 -11.432 37.125 1.00 88.50 86 GLU A C 1
ATOM 668 O O . GLU A 1 86 ? -14.762 -12.552 37.052 1.00 88.50 86 GLU A O 1
ATOM 673 N N . LYS A 1 87 ? -16.365 -11.111 36.446 1.00 86.31 87 LYS A N 1
ATOM 674 C CA . LYS A 1 87 ? -17.089 -12.016 35.540 1.00 86.31 87 LYS A CA 1
ATOM 675 C C . LYS A 1 87 ? -16.580 -11.945 34.094 1.00 86.31 87 LYS A C 1
ATOM 677 O O . LYS A 1 87 ? -17.195 -12.519 33.200 1.00 86.31 87 LYS A O 1
ATOM 682 N N . GLY A 1 88 ? -15.511 -11.192 33.836 1.00 82.06 88 GLY A N 1
ATOM 683 C CA . GLY A 1 88 ? -14.951 -10.973 32.503 1.00 82.06 88 GLY A CA 1
ATOM 684 C C . GLY A 1 88 ? -15.764 -10.032 31.604 1.00 82.06 88 GLY A C 1
ATOM 685 O O . GLY A 1 88 ? -15.416 -9.871 30.433 1.00 82.06 88 GLY A O 1
ATOM 686 N N . GLN A 1 89 ? -16.826 -9.402 32.115 1.00 82.06 89 GLN A N 1
ATOM 687 C CA . GLN A 1 89 ? -17.685 -8.495 31.349 1.00 82.06 89 GLN A CA 1
ATOM 688 C C . GLN A 1 89 ? -17.032 -7.116 31.230 1.00 82.06 89 GLN A C 1
ATOM 690 O O . GLN A 1 89 ? -16.463 -6.619 32.200 1.00 82.06 89 GLN A O 1
ATOM 695 N N . LEU A 1 90 ? -17.141 -6.484 30.058 1.00 83.19 90 LEU A N 1
ATOM 696 C CA . LEU A 1 90 ? -16.665 -5.116 29.849 1.00 83.19 90 LEU A CA 1
ATOM 697 C C . LEU A 1 90 ? -17.575 -4.117 30.576 1.00 83.19 90 LEU A C 1
ATOM 699 O O . LEU A 1 90 ? -18.791 -4.135 30.388 1.00 83.19 90 LEU A O 1
ATOM 703 N N . VAL A 1 91 ? -16.979 -3.237 31.376 1.00 90.62 91 VAL A N 1
ATOM 704 C CA . VAL A 1 91 ? -17.659 -2.183 32.138 1.00 90.62 91 VAL A CA 1
ATOM 705 C C . VAL A 1 91 ? -17.154 -0.818 31.669 1.00 90.62 91 VAL A C 1
ATOM 707 O O . VAL A 1 91 ? -15.945 -0.630 31.516 1.00 90.62 91 VAL A O 1
ATOM 710 N N . ASP A 1 92 ? -18.072 0.126 31.424 1.00 92.38 92 ASP A N 1
ATOM 711 C CA . ASP A 1 92 ? -17.730 1.525 31.121 1.00 92.38 92 ASP A CA 1
ATOM 712 C C . ASP A 1 92 ? -17.131 2.177 32.374 1.00 92.38 92 ASP A C 1
ATOM 714 O O . ASP A 1 92 ? -17.745 2.190 33.443 1.00 92.38 92 ASP A O 1
ATOM 718 N N . THR A 1 93 ? -15.918 2.708 32.244 1.00 94.69 93 THR A N 1
ATOM 719 C CA . THR A 1 93 ? -15.216 3.368 33.351 1.00 94.69 93 THR A CA 1
ATOM 720 C C . THR A 1 93 ? -15.644 4.823 33.542 1.00 94.69 93 THR A C 1
ATOM 722 O O . THR A 1 93 ? -15.298 5.439 34.548 1.00 94.69 93 THR A O 1
ATOM 725 N N . GLY A 1 94 ? -16.368 5.408 32.584 1.00 94.56 94 GLY A N 1
ATOM 726 C CA . GLY A 1 94 ? -16.599 6.851 32.511 1.00 94.56 94 GLY A CA 1
ATOM 727 C C . GLY A 1 94 ? -15.380 7.638 32.015 1.00 94.56 94 GLY A C 1
ATOM 728 O O . GLY A 1 94 ? -15.419 8.870 31.988 1.00 94.56 94 GLY A O 1
ATOM 729 N N . TYR A 1 95 ? -14.314 6.948 31.601 1.00 95.44 95 TYR A N 1
ATOM 730 C CA . TYR A 1 95 ? -13.116 7.523 31.000 1.00 95.44 95 TYR A CA 1
ATOM 731 C C . TYR A 1 95 ? -12.966 7.079 29.544 1.00 95.44 95 TYR A C 1
ATOM 733 O O . TYR A 1 95 ? -13.493 6.057 29.096 1.00 95.44 95 TYR A O 1
ATOM 741 N N . VAL A 1 96 ? -12.211 7.872 28.801 1.00 94.88 96 VAL A N 1
ATOM 742 C CA . VAL A 1 96 ? -11.773 7.582 27.443 1.00 94.88 96 VAL A CA 1
ATOM 743 C C . VAL A 1 96 ? -10.255 7.528 27.416 1.00 94.88 96 VAL A C 1
ATOM 745 O O . VAL A 1 96 ? -9.585 8.315 28.086 1.00 94.88 96 VAL A O 1
ATOM 748 N N . HIS A 1 97 ? -9.727 6.594 26.635 1.00 95.81 97 HIS A N 1
ATOM 749 C CA . HIS A 1 97 ? -8.324 6.588 26.263 1.00 95.81 97 HIS A CA 1
ATOM 750 C C . HIS A 1 97 ? -8.167 7.576 25.107 1.00 95.81 97 HIS A C 1
ATOM 752 O O . HIS A 1 97 ? -8.872 7.451 24.103 1.00 95.81 97 HIS A O 1
ATOM 758 N N . VAL A 1 98 ? -7.293 8.564 25.243 1.00 96.06 98 VAL A N 1
ATOM 759 C CA . VAL A 1 98 ? -7.058 9.600 24.240 1.00 96.06 98 VAL A CA 1
ATOM 760 C C . VAL A 1 98 ? -5.623 9.583 23.744 1.00 96.06 98 VAL A C 1
ATOM 762 O O . VAL A 1 98 ? -4.718 9.201 24.480 1.00 96.06 98 VAL A O 1
ATOM 765 N N . ALA A 1 99 ? -5.430 10.049 22.515 1.00 96.62 99 ALA A N 1
ATOM 766 C CA . ALA A 1 99 ? -4.116 10.364 21.983 1.00 96.62 99 ALA A CA 1
ATOM 767 C C . ALA A 1 99 ? -4.066 11.813 21.499 1.00 96.62 99 ALA A C 1
ATOM 769 O O . ALA A 1 99 ? -4.921 12.251 20.726 1.00 96.62 99 ALA A O 1
ATOM 770 N N . LEU A 1 100 ? -3.052 12.540 21.956 1.00 95.00 100 LEU A N 1
ATOM 771 C CA . LEU A 1 100 ? -2.640 13.814 21.387 1.00 95.00 100 LEU A CA 1
ATOM 772 C C . LEU A 1 100 ? -1.872 13.531 20.102 1.00 95.00 100 LEU A C 1
ATOM 774 O O . LEU A 1 100 ? -1.025 12.630 20.072 1.00 95.00 100 LEU A O 1
ATOM 778 N N . TYR A 1 101 ? -2.146 14.305 19.062 1.00 94.69 101 TYR A N 1
ATOM 779 C CA . TYR A 1 101 ? -1.514 14.103 17.771 1.00 94.69 101 TYR A CA 1
ATOM 780 C C . TYR A 1 101 ? -1.189 15.416 17.069 1.00 94.69 101 TYR A C 1
ATOM 782 O O . TYR A 1 101 ? -1.793 16.454 17.333 1.00 94.69 101 TYR A O 1
ATOM 790 N N . GLU A 1 102 ? -0.239 15.328 16.149 1.00 92.81 102 GLU A N 1
ATOM 791 C CA . GLU A 1 102 ? 0.092 16.366 15.174 1.00 92.81 102 GLU A CA 1
ATOM 792 C C . GLU A 1 102 ? -0.334 15.862 13.799 1.00 92.81 102 GLU A C 1
ATOM 794 O O . GLU A 1 102 ? -0.279 14.654 13.548 1.00 92.81 102 GLU A O 1
ATOM 799 N N . VAL A 1 103 ? -0.757 16.766 12.914 1.00 90.19 103 VAL A N 1
ATOM 800 C CA . VAL A 1 103 ? -0.909 16.410 11.499 1.00 90.19 103 VAL A CA 1
ATOM 801 C C . VAL A 1 103 ? 0.477 16.125 10.955 1.00 90.19 103 VAL A C 1
ATOM 803 O O . VAL A 1 103 ? 1.401 16.919 11.128 1.00 90.19 103 VAL A O 1
ATOM 806 N N . ASP A 1 104 ? 0.609 14.971 10.325 1.00 87.31 104 ASP A N 1
ATOM 807 C CA . ASP A 1 104 ? 1.843 14.573 9.695 1.00 87.31 104 ASP A CA 1
ATOM 808 C C . ASP A 1 104 ? 1.809 14.974 8.226 1.00 87.31 104 ASP A C 1
ATOM 810 O O . ASP A 1 104 ? 1.087 14.384 7.420 1.00 87.31 104 ASP A O 1
ATOM 814 N N . ASN A 1 105 ? 2.562 16.021 7.903 1.00 82.62 105 ASN A N 1
ATOM 815 C CA . ASN A 1 105 ? 2.668 16.519 6.537 1.00 82.62 105 ASN A CA 1
ATOM 816 C C 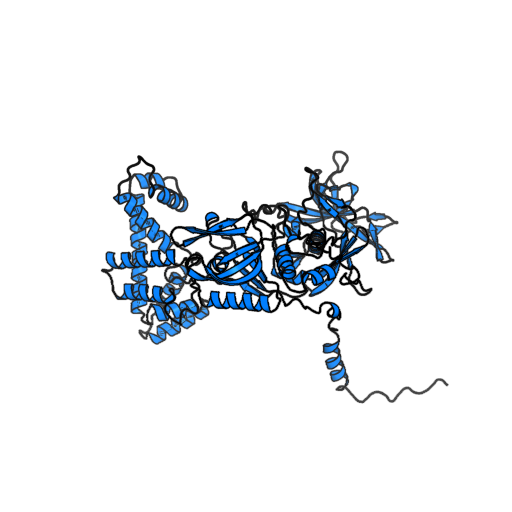. ASN A 1 105 ? 3.653 15.684 5.699 1.00 82.62 105 ASN A C 1
ATOM 818 O O . ASN A 1 105 ? 3.721 15.879 4.485 1.00 82.62 105 ASN A O 1
ATOM 822 N N . GLU A 1 106 ? 4.414 14.765 6.312 1.00 71.75 106 GLU A N 1
ATOM 823 C CA . GLU A 1 106 ? 5.285 13.844 5.580 1.00 71.75 106 GLU A CA 1
ATOM 824 C C . GLU A 1 106 ? 4.413 12.862 4.780 1.00 71.75 106 GLU A C 1
ATOM 826 O O . GLU A 1 106 ? 3.685 12.046 5.350 1.00 71.75 106 GLU A O 1
ATOM 831 N N . GLY A 1 107 ? 4.479 12.942 3.446 1.00 62.75 107 GLY A N 1
ATOM 832 C CA . GLY A 1 107 ? 3.669 12.113 2.546 1.00 62.75 107 GLY A CA 1
ATOM 833 C C . GLY A 1 107 ? 2.357 12.752 2.081 1.00 62.75 107 GLY A C 1
ATOM 834 O O . GLY A 1 107 ? 1.456 12.042 1.633 1.00 62.75 107 GLY A O 1
ATOM 835 N N . MET A 1 108 ? 2.221 14.080 2.174 1.00 73.50 108 MET A N 1
ATOM 836 C CA . MET A 1 108 ? 1.214 14.800 1.391 1.00 73.50 108 MET A CA 1
ATOM 837 C C . MET A 1 108 ? 1.502 14.632 -0.102 1.00 73.50 108 MET A C 1
ATOM 839 O O . MET A 1 108 ? 2.544 15.051 -0.590 1.00 73.50 108 MET A O 1
ATOM 843 N N . ASN A 1 109 ? 0.552 14.045 -0.819 1.00 72.56 109 ASN A N 1
ATOM 844 C CA . ASN A 1 109 ? 0.616 13.831 -2.255 1.00 72.56 109 ASN A CA 1
ATOM 845 C C . ASN A 1 109 ? -0.678 14.366 -2.874 1.00 72.56 109 ASN A C 1
ATOM 847 O O . ASN A 1 109 ? -1.740 13.765 -2.712 1.00 72.56 109 ASN A O 1
ATOM 851 N N . SER A 1 110 ? -0.604 15.505 -3.563 1.00 76.50 110 SER A N 1
ATOM 852 C CA . SER A 1 110 ? -1.781 16.165 -4.148 1.00 76.50 110 SER A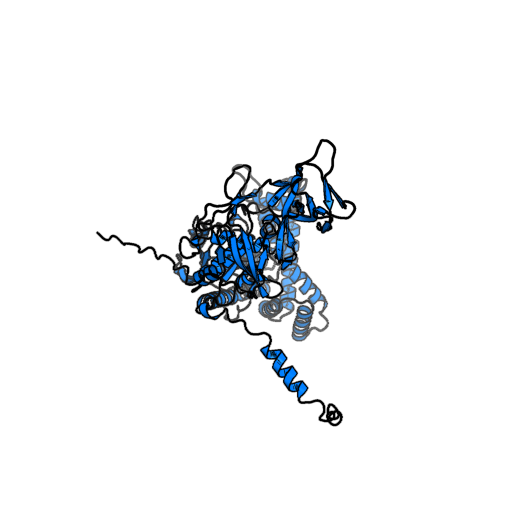 CA 1
ATOM 853 C C . SER A 1 110 ? -2.579 15.276 -5.103 1.00 76.50 110 SER A C 1
ATOM 855 O O . SER A 1 110 ? -3.763 15.534 -5.314 1.00 76.50 110 SER A O 1
ATOM 857 N N . ASP A 1 111 ? -1.954 14.229 -5.640 1.00 75.25 111 ASP A N 1
ATOM 858 C CA . ASP A 1 111 ? -2.545 13.326 -6.628 1.00 75.25 111 ASP A CA 1
ATOM 859 C C . ASP A 1 111 ? -3.288 12.150 -5.978 1.00 75.25 111 ASP A C 1
ATOM 861 O O . ASP A 1 111 ? -3.987 11.395 -6.660 1.00 75.25 111 ASP A O 1
ATOM 865 N N . LEU A 1 112 ? -3.143 11.995 -4.659 1.00 80.75 112 LEU A N 1
ATOM 866 C CA . LEU A 1 112 ? -3.868 11.031 -3.845 1.00 80.75 112 LEU A CA 1
ATOM 867 C C . LEU A 1 112 ? -4.908 11.774 -2.996 1.00 80.75 112 LEU A C 1
ATOM 869 O O . LEU A 1 112 ? -4.532 12.498 -2.067 1.00 80.75 112 LEU A O 1
ATOM 873 N N . PRO A 1 113 ? -6.214 11.602 -3.261 1.00 79.62 113 PRO A N 1
ATOM 874 C CA . PRO A 1 113 ? -7.263 12.302 -2.520 1.00 79.62 113 PRO A CA 1
ATOM 875 C C . PRO A 1 113 ? -7.286 11.960 -1.016 1.00 79.62 113 PRO A C 1
ATOM 877 O O . PRO A 1 113 ? -7.834 12.727 -0.219 1.00 79.62 113 PRO A O 1
ATOM 880 N N . GLU A 1 114 ? -6.691 10.835 -0.622 1.00 79.94 114 GLU A N 1
ATOM 881 C CA . GLU A 1 114 ? -6.497 10.392 0.761 1.00 79.94 114 GLU A CA 1
ATOM 882 C C . GLU A 1 114 ? -5.288 10.994 1.488 1.00 79.94 114 GLU A C 1
ATOM 884 O O . GLU A 1 114 ? -5.196 10.861 2.714 1.00 79.94 114 GLU A O 1
ATOM 889 N N . SER A 1 115 ? -4.344 11.606 0.771 1.00 74.44 115 SER A N 1
ATOM 890 C CA . SER A 1 115 ? -3.073 12.017 1.365 1.00 74.44 115 SER A CA 1
ATOM 891 C C . SER A 1 115 ? -3.234 13.194 2.332 1.00 74.44 115 SER A C 1
ATOM 893 O O . SER A 1 115 ? -4.264 13.874 2.384 1.00 74.44 115 SER A O 1
ATOM 895 N N . GLY A 1 116 ? -2.211 13.427 3.160 1.00 63.78 116 GLY A N 1
ATOM 896 C CA . GLY A 1 116 ? -2.192 14.563 4.092 1.00 63.78 116 GLY A CA 1
ATOM 897 C C . GLY A 1 116 ? -3.103 14.423 5.306 1.00 63.78 116 GLY A C 1
ATOM 898 O O . GLY A 1 116 ? -3.293 15.368 6.068 1.00 63.78 116 GLY A O 1
ATOM 899 N N . LYS A 1 117 ? -3.662 13.230 5.499 1.00 79.25 117 LYS A N 1
ATOM 900 C CA . LYS A 1 117 ? -4.479 12.858 6.658 1.00 79.25 117 LYS A CA 1
ATOM 901 C C . LYS A 1 117 ? -3.697 12.010 7.665 1.00 79.25 117 LYS A C 1
ATOM 903 O O . LYS A 1 117 ? -4.276 11.487 8.618 1.00 79.25 117 LYS A O 1
ATOM 908 N N . GLY A 1 118 ? -2.389 11.871 7.444 1.00 86.19 118 GLY A N 1
ATOM 909 C CA . GLY A 1 118 ? -1.434 11.284 8.371 1.00 86.19 118 GLY A CA 1
ATOM 910 C C . GLY A 1 118 ? -1.411 12.038 9.688 1.00 86.19 118 GLY A C 1
ATOM 911 O O . GLY A 1 118 ? -1.578 13.255 9.733 1.00 86.19 118 GLY A O 1
ATOM 912 N N . ILE A 1 119 ? -1.208 11.303 10.777 1.00 91.81 119 ILE A N 1
ATOM 913 C CA . ILE A 1 119 ? -0.983 11.901 12.086 1.00 91.81 119 ILE A CA 1
ATOM 914 C C . ILE A 1 119 ? 0.205 11.242 12.772 1.00 91.81 119 ILE A C 1
ATOM 916 O O . ILE A 1 119 ? 0.479 10.052 12.582 1.00 91.81 119 ILE A O 1
ATOM 920 N N . LYS A 1 120 ? 0.863 12.009 13.633 1.00 92.25 120 LYS A N 1
ATOM 921 C CA . LYS A 1 120 ? 1.891 11.522 14.545 1.00 92.25 120 LYS A CA 1
ATOM 922 C C . LYS A 1 120 ? 1.350 11.560 15.962 1.00 92.25 120 LYS A C 1
ATOM 924 O O . LYS A 1 120 ? 0.974 12.620 16.456 1.00 92.25 120 LYS A O 1
ATOM 929 N N . ILE A 1 121 ? 1.316 10.404 16.621 1.00 94.12 121 ILE A N 1
ATOM 930 C CA . ILE A 1 121 ? 0.930 10.325 18.030 1.00 94.12 121 ILE A CA 1
ATOM 931 C C . ILE A 1 121 ? 2.052 10.931 18.873 1.00 94.12 121 ILE A C 1
ATOM 933 O O . ILE A 1 121 ? 3.178 10.435 18.865 1.00 94.12 121 ILE A O 1
ATOM 937 N N . ILE A 1 122 ? 1.736 12.010 19.585 1.00 94.62 122 ILE A N 1
ATOM 938 C CA . ILE A 1 122 ? 2.658 12.676 20.513 1.00 94.62 122 ILE A CA 1
ATOM 939 C C . ILE A 1 122 ? 2.644 11.934 21.839 1.00 94.62 122 ILE A C 1
ATOM 941 O O . ILE A 1 122 ? 3.684 11.676 22.440 1.00 94.62 122 ILE A O 1
ATOM 945 N N . LYS A 1 123 ? 1.430 11.660 22.324 1.00 94.25 123 LYS A N 1
ATOM 946 C CA . LYS A 1 123 ? 1.205 11.195 23.681 1.00 94.25 123 LYS A CA 1
ATOM 947 C C . LYS A 1 123 ? -0.161 10.548 23.835 1.00 94.25 123 LYS A C 1
ATOM 949 O O . LYS A 1 123 ? -1.141 11.036 23.282 1.00 94.25 123 LYS A O 1
ATOM 954 N N . GLU A 1 124 ? -0.225 9.517 24.661 1.00 95.38 124 GLU A N 1
ATOM 955 C CA . GLU A 1 124 ? -1.455 8.834 25.049 1.00 95.38 124 GLU A CA 1
ATOM 956 C C . GLU A 1 124 ? -1.778 9.086 26.528 1.00 95.38 124 GLU A C 1
ATOM 958 O O . GLU A 1 124 ? -0.895 9.418 27.318 1.00 95.38 124 GLU A O 1
ATOM 963 N N . GLY A 1 125 ? -3.049 8.963 26.903 1.00 95.69 125 GLY A N 1
ATOM 964 C CA . GLY A 1 125 ? -3.480 9.062 28.297 1.00 95.69 125 GLY A CA 1
ATOM 965 C C . GLY A 1 125 ? -4.995 8.987 28.458 1.00 95.69 125 GLY A C 1
ATOM 966 O O . GLY A 1 125 ? -5.731 8.684 27.525 1.00 95.69 125 GLY A O 1
ATOM 967 N N . TYR A 1 126 ? -5.497 9.264 29.652 1.00 96.12 126 TYR A N 1
ATOM 968 C CA . TYR A 1 126 ? -6.889 9.051 30.027 1.00 96.12 126 TYR A CA 1
ATOM 969 C C . TYR A 1 126 ? -7.538 10.356 30.460 1.00 96.12 126 TYR A C 1
ATOM 971 O O . TYR A 1 126 ? -6.956 11.145 31.204 1.00 96.12 126 TYR A O 1
ATOM 979 N N . ILE A 1 127 ? -8.770 10.574 30.002 1.00 94.56 127 ILE A N 1
ATOM 980 C CA . ILE A 1 127 ? -9.589 11.742 30.347 1.00 94.56 127 ILE A CA 1
ATOM 981 C C . ILE A 1 127 ? -11.012 11.266 30.654 1.00 94.56 127 ILE A C 1
ATOM 983 O O . ILE A 1 127 ? -11.463 10.249 30.128 1.00 94.56 127 ILE A O 1
ATOM 987 N N . LYS A 1 128 ? -11.748 11.989 31.504 1.00 93.38 128 LYS A N 1
ATOM 988 C CA . LYS A 1 128 ? -13.181 11.730 31.700 1.00 93.38 128 LYS A CA 1
ATOM 989 C C . LYS A 1 128 ? -13.961 11.899 30.394 1.00 93.38 128 LYS A C 1
ATOM 991 O O . LYS A 1 128 ? -13.748 12.845 29.640 1.00 93.38 128 LYS A O 1
ATOM 996 N N . LYS A 1 129 ? -14.910 11.001 30.147 1.00 93.25 129 LYS A N 1
ATOM 997 C CA . LYS A 1 129 ? -15.708 10.951 28.913 1.00 93.25 129 LYS A CA 1
ATOM 998 C C . LYS A 1 129 ? -16.500 12.236 28.654 1.00 93.25 129 LYS A C 1
ATOM 1000 O O . LYS A 1 129 ? -16.628 12.650 27.512 1.00 93.25 129 LYS A O 1
ATOM 1005 N N . ASP A 1 130 ? -17.001 12.890 29.700 1.00 92.75 130 ASP A N 1
ATOM 1006 C CA . ASP A 1 130 ? -17.772 14.138 29.603 1.00 92.75 130 ASP A CA 1
ATOM 1007 C C . ASP A 1 130 ? -16.914 15.380 29.299 1.00 92.75 130 ASP A C 1
ATOM 1009 O O . ASP A 1 130 ? -17.454 16.460 29.056 1.00 92.75 130 ASP A O 1
ATOM 1013 N N . HIS A 1 131 ? -15.587 15.240 29.308 1.00 92.75 131 HIS A N 1
ATOM 1014 C CA . HIS A 1 131 ? -14.644 16.293 28.938 1.00 92.75 131 HIS A CA 1
ATOM 1015 C C . HIS A 1 131 ? -14.271 16.283 27.450 1.00 92.75 131 HIS A C 1
ATOM 1017 O O . HIS A 1 131 ? -13.572 17.189 26.993 1.00 92.75 131 HIS A O 1
ATOM 1023 N N . VAL A 1 132 ? -14.733 15.283 26.701 1.00 91.56 132 VAL A N 1
ATOM 1024 C CA . VAL A 1 132 ? -14.423 15.096 25.286 1.00 91.56 132 VAL A CA 1
ATOM 1025 C C . VAL A 1 132 ? -15.705 15.215 24.463 1.00 91.56 132 VAL A C 1
ATOM 1027 O O . VAL A 1 132 ? -16.722 14.595 24.775 1.00 91.56 132 VAL A O 1
ATOM 1030 N N . LYS A 1 133 ? -15.654 15.988 23.378 1.00 90.81 133 LYS A N 1
ATOM 1031 C CA . LYS A 1 133 ? -16.724 16.096 22.381 1.00 90.81 133 LYS A CA 1
ATOM 1032 C C . LYS A 1 133 ? -16.225 15.519 21.074 1.00 90.81 133 LYS A C 1
ATOM 1034 O O . LYS A 1 133 ? -15.249 15.996 20.511 1.00 90.81 133 LYS A O 1
ATOM 1039 N N . LEU A 1 134 ? -16.924 14.509 20.574 1.00 87.00 134 LEU A N 1
ATOM 1040 C CA . LEU A 1 134 ? -16.596 13.900 19.291 1.00 87.00 134 LEU A CA 1
ATOM 1041 C C . LEU A 1 134 ? -16.737 14.940 18.168 1.00 87.00 134 LEU A C 1
ATOM 1043 O O . LEU A 1 134 ? -17.771 15.618 18.077 1.00 87.00 134 LEU A O 1
ATOM 1047 N N . ILE A 1 135 ? -15.689 15.075 17.353 1.00 83.50 135 ILE A N 1
ATOM 1048 C CA . ILE A 1 135 ? -15.672 15.874 16.124 1.00 83.50 135 ILE A CA 1
ATOM 1049 C C . ILE A 1 135 ? -16.230 14.996 15.024 1.00 83.50 135 ILE A C 1
ATOM 1051 O O . ILE A 1 135 ? -17.263 15.334 14.478 1.00 83.50 135 ILE A O 1
ATOM 1055 N N . ASN A 1 136 ? -15.623 13.841 14.774 1.00 83.94 136 ASN A N 1
ATOM 1056 C CA . ASN A 1 136 ? -16.164 12.829 13.879 1.00 83.94 136 ASN A CA 1
ATOM 1057 C C . ASN A 1 136 ? -16.611 11.618 14.688 1.00 83.94 136 ASN A C 1
ATOM 1059 O O . ASN A 1 136 ? -16.229 11.439 15.847 1.00 83.94 136 ASN A O 1
ATOM 1063 N N . GLY A 1 137 ? -17.496 10.812 14.116 1.00 84.44 137 GLY A N 1
ATOM 1064 C CA . GLY A 1 137 ? -18.145 9.779 14.901 1.00 84.44 137 GLY A CA 1
ATOM 1065 C C . GLY A 1 137 ? -18.657 8.628 14.074 1.00 84.44 137 GLY A C 1
ATOM 1066 O O . GLY A 1 137 ? -19.017 8.766 12.906 1.00 84.44 137 GLY A O 1
ATOM 1067 N N . PHE A 1 138 ? -18.725 7.490 14.747 1.00 87.69 138 PHE A N 1
ATOM 1068 C CA . PHE A 1 138 ? -19.403 6.330 14.223 1.00 87.69 138 PHE A CA 1
ATOM 1069 C C . PHE A 1 138 ? -20.911 6.486 14.409 1.00 87.69 138 PHE A C 1
ATOM 1071 O O . PHE A 1 138 ? -21.376 6.688 15.535 1.00 87.69 138 PHE A O 1
ATOM 1078 N N . LYS A 1 139 ? -21.681 6.367 13.328 1.00 89.06 139 LYS A N 1
ATOM 1079 C CA . LYS A 1 139 ? -23.143 6.261 13.401 1.00 89.06 139 LYS A CA 1
ATOM 1080 C C . LYS A 1 139 ? -23.535 4.816 13.146 1.00 89.06 139 LYS A C 1
ATOM 1082 O O . LYS A 1 139 ? -23.008 4.178 12.238 1.00 89.06 139 LYS A O 1
ATOM 1087 N N . LEU A 1 140 ? -24.430 4.290 13.980 1.00 83.81 140 LEU A N 1
ATOM 1088 C CA . LEU A 1 140 ? -25.015 2.974 13.745 1.00 83.81 140 LEU A CA 1
ATOM 1089 C C . LEU A 1 140 ? -25.683 2.981 12.375 1.00 83.81 140 LEU A C 1
ATOM 1091 O O . LEU A 1 140 ? -26.506 3.853 12.084 1.00 83.81 140 LEU A O 1
ATOM 1095 N N . THR A 1 141 ? -25.317 2.014 11.549 1.00 75.94 141 THR A N 1
ATOM 1096 C CA . THR A 1 141 ? -26.010 1.794 10.289 1.00 75.94 141 THR A CA 1
ATOM 1097 C C . THR A 1 141 ? -27.349 1.130 10.571 1.00 75.94 141 THR A C 1
ATOM 1099 O O . THR A 1 141 ? -27.590 0.572 11.650 1.00 75.94 141 THR A O 1
ATOM 1102 N N . LYS A 1 142 ? -28.274 1.199 9.608 1.00 74.62 142 LYS A N 1
ATOM 1103 C CA . LYS A 1 142 ? -29.467 0.350 9.679 1.00 74.62 142 LYS A CA 1
ATOM 1104 C C . LYS A 1 142 ? -29.007 -1.106 9.777 1.00 74.62 142 LYS A C 1
ATOM 1106 O O . LYS A 1 142 ? -27.955 -1.453 9.250 1.00 74.62 142 LYS A O 1
ATOM 1111 N N . LYS A 1 143 ? -29.786 -1.941 10.477 1.00 65.50 143 LYS A N 1
ATOM 1112 C CA . LYS A 1 143 ? -29.517 -3.378 10.660 1.00 65.50 143 LYS A CA 1
ATOM 1113 C C . LYS A 1 143 ? -29.611 -4.114 9.322 1.00 65.50 143 LYS A C 1
ATOM 1115 O O . LYS A 1 143 ? -30.594 -4.796 9.046 1.00 65.50 143 LYS A O 1
ATOM 1120 N N . GLU A 1 144 ? -28.613 -3.923 8.482 1.00 74.69 144 GLU A N 1
ATOM 1121 C CA . GLU A 1 144 ? -28.463 -4.597 7.209 1.00 74.69 144 GLU A CA 1
ATOM 1122 C C . GLU A 1 144 ? -27.592 -5.835 7.415 1.00 74.69 144 GLU A C 1
ATOM 1124 O O . GLU A 1 144 ? -26.751 -5.898 8.320 1.00 74.69 144 GLU A O 1
ATOM 1129 N N . ASN A 1 145 ? -27.842 -6.857 6.600 1.00 87.56 145 ASN A N 1
ATOM 1130 C CA . ASN A 1 145 ? -26.974 -8.022 6.554 1.00 87.56 145 ASN A CA 1
ATOM 1131 C C . ASN A 1 145 ? -25.607 -7.590 6.016 1.00 87.56 145 ASN A C 1
ATOM 1133 O O . ASN A 1 145 ? -25.546 -6.924 4.983 1.00 87.56 145 ASN A O 1
ATOM 1137 N N . LEU A 1 146 ? -24.521 -8.026 6.664 1.00 89.56 146 LEU A N 1
ATOM 1138 C CA . LEU A 1 146 ? -23.148 -7.801 6.181 1.00 89.56 146 LEU A CA 1
ATOM 1139 C C . LEU A 1 146 ? -22.944 -8.203 4.714 1.00 89.56 146 LEU A C 1
ATOM 1141 O O . LEU A 1 146 ? -22.193 -7.551 3.989 1.00 89.56 146 LEU A O 1
ATOM 1145 N N . PHE A 1 147 ? -23.614 -9.281 4.305 1.00 91.56 147 PHE A N 1
ATOM 1146 C CA . PHE A 1 147 ? -23.557 -9.856 2.968 1.00 91.56 147 PHE A CA 1
ATOM 1147 C C . PHE A 1 147 ? -24.961 -9.848 2.356 1.00 91.56 147 PHE A C 1
ATOM 1149 O O . PHE A 1 147 ? -25.739 -10.788 2.525 1.00 91.56 147 PHE A O 1
ATOM 1156 N N . VAL A 1 148 ? -25.306 -8.769 1.656 1.00 90.06 148 VAL A N 1
ATOM 1157 C CA . VAL A 1 148 ? -26.552 -8.671 0.874 1.00 90.06 148 VAL A CA 1
ATOM 1158 C C . VAL A 1 148 ? -26.477 -9.576 -0.359 1.00 90.06 148 VAL A C 1
ATOM 1160 O O . VAL A 1 148 ? -27.471 -10.179 -0.768 1.00 90.06 148 VAL A O 1
ATOM 1163 N N . LYS A 1 149 ? -25.281 -9.689 -0.937 1.00 92.75 149 LYS A N 1
ATOM 1164 C CA . LYS A 1 149 ? -24.920 -10.607 -2.023 1.00 92.75 149 LYS A CA 1
ATOM 1165 C C . LYS A 1 149 ? -23.561 -11.234 -1.706 1.00 92.75 149 LYS A C 1
ATOM 1167 O O . LYS A 1 149 ? -22.826 -10.732 -0.852 1.00 92.75 149 LYS A O 1
ATOM 1172 N N . LYS A 1 150 ? -23.214 -12.313 -2.412 1.00 93.88 150 LYS A N 1
ATOM 1173 C CA . LYS A 1 150 ? -21.880 -12.923 -2.325 1.00 93.88 150 LYS A CA 1
ATOM 1174 C C . LYS A 1 150 ? -20.800 -11.838 -2.508 1.00 93.88 150 LYS A C 1
ATOM 1176 O O . LYS A 1 150 ? -20.958 -11.032 -3.431 1.00 93.88 150 LYS A O 1
ATOM 1181 N N . PRO A 1 151 ? -19.751 -11.791 -1.660 1.00 95.94 151 PRO A N 1
ATOM 1182 C CA . PRO A 1 151 ? -18.686 -10.808 -1.802 1.00 95.94 151 PRO A CA 1
ATOM 1183 C C . PRO A 1 151 ? -18.108 -10.793 -3.216 1.00 95.94 151 PRO A C 1
ATOM 1185 O O . PRO A 1 151 ? -17.959 -11.840 -3.852 1.00 95.94 151 PRO A O 1
ATOM 1188 N N . SER A 1 152 ? -17.772 -9.607 -3.705 1.00 96.56 152 SER A N 1
ATOM 1189 C CA . SER A 1 152 ? -17.131 -9.413 -5.005 1.00 96.56 152 SER A CA 1
ATOM 1190 C C . SER A 1 152 ? -16.117 -8.275 -4.951 1.00 96.56 152 SER A C 1
ATOM 1192 O O . SER A 1 152 ? -16.213 -7.406 -4.089 1.00 96.56 152 SER A O 1
ATOM 1194 N N . ILE A 1 153 ? -15.181 -8.249 -5.905 1.00 96.38 153 ILE A N 1
ATOM 1195 C CA . ILE A 1 153 ? -14.216 -7.146 -6.052 1.00 96.38 153 ILE A CA 1
ATOM 1196 C C . ILE A 1 153 ? -14.920 -5.787 -6.195 1.00 96.38 153 ILE A C 1
ATOM 1198 O O . ILE A 1 153 ? -14.452 -4.779 -5.690 1.00 96.38 153 ILE A O 1
ATOM 1202 N N . ASN A 1 154 ? -16.109 -5.780 -6.804 1.00 96.19 154 ASN A N 1
ATOM 1203 C CA . ASN A 1 154 ? -16.908 -4.575 -6.990 1.00 96.19 154 ASN A CA 1
ATOM 1204 C C . ASN A 1 154 ? -17.523 -4.064 -5.685 1.00 96.19 154 ASN A C 1
ATOM 1206 O O . ASN A 1 154 ? -18.162 -3.026 -5.715 1.00 96.19 154 ASN A O 1
ATOM 1210 N N . ASP A 1 155 ? -17.415 -4.779 -4.564 1.00 96.81 155 ASP A N 1
ATOM 1211 C CA . ASP A 1 155 ? -17.875 -4.252 -3.277 1.00 96.81 155 ASP A CA 1
ATOM 1212 C C . ASP A 1 155 ? -16.864 -3.291 -2.655 1.00 96.81 155 ASP A C 1
ATOM 1214 O O . ASP A 1 155 ? -17.245 -2.469 -1.822 1.00 96.81 155 ASP A O 1
ATOM 1218 N N . ILE A 1 156 ? -15.600 -3.395 -3.070 1.00 97.50 156 ILE A N 1
ATOM 1219 C CA . ILE A 1 156 ? -14.486 -2.600 -2.573 1.00 97.50 156 ILE A CA 1
ATOM 1220 C C . ILE A 1 156 ? -14.402 -1.321 -3.401 1.00 97.50 156 ILE A C 1
ATOM 1222 O O . ILE A 1 156 ? -14.238 -1.351 -4.618 1.00 97.50 156 ILE A O 1
ATOM 1226 N N . GLN A 1 157 ? -14.536 -0.200 -2.705 1.00 96.38 157 GLN A N 1
ATOM 1227 C CA . GLN A 1 157 ? -14.424 1.141 -3.261 1.00 96.38 157 GLN A CA 1
ATOM 1228 C C . GLN A 1 157 ? -13.850 2.055 -2.187 1.00 96.38 157 GLN A C 1
ATOM 1230 O O . GLN A 1 157 ? -14.552 2.431 -1.246 1.00 96.38 157 GLN A O 1
ATOM 1235 N N . GLN A 1 158 ? -12.561 2.344 -2.298 1.00 94.56 158 GLN A N 1
ATOM 1236 C CA . GLN A 1 158 ? -11.854 3.224 -1.383 1.00 94.56 158 GLN A CA 1
ATOM 1237 C C . GLN A 1 158 ? -12.397 4.657 -1.491 1.00 94.56 158 GLN A C 1
ATOM 1239 O O . GLN A 1 158 ? -12.662 5.161 -2.582 1.00 94.56 158 GLN A O 1
ATOM 1244 N N . GLY A 1 159 ? -12.567 5.307 -0.340 1.00 91.56 159 GLY A N 1
ATOM 1245 C CA . GLY A 1 159 ? -12.924 6.721 -0.255 1.00 91.56 159 GLY A CA 1
ATOM 1246 C C . GLY A 1 159 ? -11.707 7.641 -0.236 1.00 91.56 159 GLY A C 1
ATOM 1247 O O . GLY A 1 159 ? -10.583 7.212 -0.012 1.00 91.56 159 GLY A O 1
ATOM 1248 N N . SER A 1 160 ? -11.939 8.947 -0.342 1.00 88.56 160 SER A N 1
ATOM 1249 C CA . SER A 1 160 ? -10.878 9.958 -0.226 1.00 88.56 160 SER A CA 1
ATOM 1250 C C . SER A 1 160 ? -10.428 10.232 1.213 1.00 88.56 160 SER A C 1
ATOM 1252 O O . SER A 1 160 ? -9.644 11.140 1.459 1.00 88.56 160 SER A O 1
ATOM 1254 N N . GLU A 1 161 ? -10.957 9.532 2.219 1.00 88.31 161 GLU A N 1
ATOM 1255 C CA . GLU A 1 161 ? -10.677 9.852 3.624 1.00 88.31 161 GLU A CA 1
ATOM 1256 C C . GLU A 1 161 ? -9.508 9.105 4.241 1.00 88.31 161 GLU A C 1
ATOM 1258 O O . GLU A 1 161 ? -8.907 9.624 5.189 1.00 88.31 161 GLU A O 1
ATOM 1263 N N . PHE A 1 162 ? -9.189 7.925 3.723 1.00 91.06 162 PHE A N 1
ATOM 1264 C CA . PHE A 1 162 ? -8.226 7.017 4.325 1.00 91.06 162 PHE A CA 1
ATOM 1265 C C . PHE A 1 162 ? -7.288 6.459 3.252 1.00 91.06 162 PHE A C 1
ATOM 1267 O O . PHE A 1 162 ? -7.724 6.114 2.156 1.00 91.06 162 PHE A O 1
ATOM 1274 N N . GLY A 1 163 ? -5.993 6.386 3.574 1.00 92.44 163 GLY A N 1
ATOM 1275 C CA . GLY A 1 163 ? -4.968 5.770 2.727 1.00 92.44 163 GLY A CA 1
ATOM 1276 C C . GLY A 1 163 ? -4.845 4.272 2.963 1.00 92.44 163 GLY A C 1
ATOM 1277 O O . GLY A 1 163 ? -3.761 3.754 3.219 1.00 92.44 163 GLY A O 1
ATOM 1278 N N . ASP A 1 164 ? -5.966 3.562 2.928 1.00 95.44 164 ASP A N 1
ATOM 1279 C CA . ASP A 1 164 ? -6.052 2.111 3.113 1.00 95.44 164 ASP A CA 1
ATOM 1280 C C . ASP A 1 164 ? -5.969 1.324 1.797 1.00 95.44 164 ASP A C 1
ATOM 1282 O O . ASP A 1 164 ? -6.216 0.115 1.785 1.00 95.44 164 ASP A O 1
ATOM 1286 N N . CYS A 1 165 ? -5.525 1.961 0.706 1.00 96.25 165 CYS A N 1
ATOM 1287 C CA . CYS A 1 165 ? -5.311 1.322 -0.593 1.00 96.25 165 CYS A CA 1
ATOM 1288 C C . CYS A 1 165 ? -4.526 0.007 -0.488 1.00 96.25 165 CYS A C 1
ATOM 1290 O O . CYS A 1 165 ? -4.865 -0.972 -1.147 1.00 96.25 165 CYS A O 1
ATOM 1292 N N . PHE A 1 166 ? -3.529 -0.069 0.401 1.00 96.94 166 PHE A N 1
ATOM 1293 C CA . PHE A 1 166 ? -2.732 -1.274 0.643 1.00 96.94 166 PHE A CA 1
ATOM 1294 C C . PHE A 1 166 ? -3.562 -2.452 1.188 1.00 96.94 166 PHE A C 1
ATOM 1296 O O . PHE A 1 166 ? -3.362 -3.600 0.785 1.00 96.94 166 PHE A O 1
ATOM 1303 N N . LEU A 1 167 ? -4.507 -2.179 2.093 1.00 98.00 167 LEU A N 1
ATOM 1304 C CA . LEU A 1 167 ? -5.406 -3.176 2.673 1.00 98.00 167 LEU A CA 1
ATOM 1305 C C . LEU A 1 167 ? -6.458 -3.595 1.649 1.00 98.00 167 LEU A C 1
ATOM 1307 O O . LEU A 1 167 ? -6.728 -4.785 1.475 1.00 98.00 167 LEU A O 1
ATOM 1311 N N . LEU A 1 168 ? -7.027 -2.622 0.947 1.00 98.19 168 LEU A N 1
ATOM 1312 C CA . LEU A 1 168 ? -8.080 -2.852 -0.032 1.00 98.19 168 LEU A CA 1
ATOM 1313 C C . LEU A 1 168 ? -7.551 -3.568 -1.285 1.00 98.19 168 LEU A C 1
ATOM 1315 O O . LEU A 1 168 ? -8.217 -4.468 -1.797 1.00 98.19 168 LEU A O 1
ATOM 1319 N N . ALA A 1 169 ? -6.319 -3.287 -1.716 1.00 98.38 169 ALA A N 1
ATOM 1320 C CA . ALA A 1 169 ? -5.627 -4.050 -2.756 1.00 98.38 169 ALA A CA 1
ATOM 1321 C C . ALA A 1 169 ? -5.367 -5.504 -2.328 1.00 98.38 169 ALA A C 1
ATOM 1323 O O . ALA A 1 169 ? -5.528 -6.421 -3.139 1.00 98.38 169 ALA A O 1
ATOM 1324 N N . ALA A 1 170 ? -5.015 -5.744 -1.059 1.00 98.50 170 ALA A N 1
ATOM 1325 C CA . ALA A 1 170 ? -4.866 -7.098 -0.522 1.00 98.50 170 ALA A CA 1
ATOM 1326 C C . ALA A 1 170 ? -6.208 -7.855 -0.504 1.00 98.50 170 ALA A C 1
ATOM 1328 O O . ALA A 1 170 ? -6.267 -9.014 -0.927 1.00 98.50 170 ALA A O 1
ATOM 1329 N N . LEU A 1 171 ? -7.297 -7.197 -0.087 1.00 98.50 171 LEU A N 1
ATOM 1330 C CA . LEU A 1 171 ? -8.648 -7.766 -0.126 1.00 98.50 171 LEU A CA 1
ATOM 1331 C C . LEU A 1 171 ? -9.097 -8.076 -1.555 1.00 98.50 171 LEU A C 1
ATOM 1333 O O . LEU A 1 171 ? -9.555 -9.187 -1.811 1.00 98.50 171 LEU A O 1
ATOM 1337 N N . ASN A 1 172 ? -8.908 -7.152 -2.499 1.00 98.38 172 ASN A N 1
ATOM 1338 C CA . ASN A 1 172 ? -9.141 -7.392 -3.926 1.00 98.38 172 ASN A CA 1
ATOM 1339 C C . ASN A 1 172 ? -8.309 -8.582 -4.434 1.00 98.38 172 ASN A C 1
ATOM 1341 O O . ASN A 1 172 ? -8.815 -9.416 -5.188 1.00 98.38 172 ASN A O 1
ATOM 1345 N N . GLY A 1 173 ? -7.057 -8.704 -3.980 1.00 98.25 173 GLY A N 1
ATOM 1346 C CA . GLY A 1 173 ? -6.175 -9.833 -4.272 1.00 98.25 173 GLY A CA 1
ATOM 1347 C C . GLY A 1 173 ? -6.807 -11.158 -3.877 1.00 98.25 173 GLY A C 1
ATOM 1348 O O . GLY A 1 173 ? -6.957 -12.031 -4.733 1.00 98.25 173 GLY A O 1
ATOM 1349 N N . ILE A 1 174 ? -7.244 -11.278 -2.622 1.00 98.12 174 ILE A N 1
ATOM 1350 C CA . ILE A 1 174 ? -7.948 -12.461 -2.104 1.00 98.12 174 ILE A CA 1
ATOM 1351 C C . ILE A 1 174 ? -9.245 -12.702 -2.885 1.00 98.12 174 ILE A C 1
ATOM 1353 O O . ILE A 1 174 ? -9.488 -13.809 -3.358 1.00 98.12 174 ILE A O 1
ATOM 1357 N N . MET A 1 175 ? -10.057 -11.663 -3.073 1.00 97.38 175 MET A N 1
ATOM 1358 C CA . MET A 1 175 ? -11.361 -11.733 -3.737 1.00 97.38 175 MET A CA 1
ATOM 1359 C C . MET A 1 175 ? -11.290 -12.143 -5.207 1.00 97.38 175 MET A C 1
ATOM 1361 O O . MET A 1 175 ? -12.241 -12.725 -5.725 1.00 97.38 175 MET A O 1
ATOM 1365 N N . SER A 1 176 ? -10.179 -11.850 -5.881 1.00 97.19 176 SER A N 1
ATOM 1366 C CA . SER A 1 176 ? -9.959 -12.231 -7.278 1.00 97.19 176 SER A CA 1
ATOM 1367 C C . SER A 1 176 ? -9.615 -13.714 -7.462 1.00 97.19 176 SER A C 1
ATOM 1369 O O . SER A 1 176 ? -9.516 -14.175 -8.599 1.00 97.19 176 SER A O 1
ATOM 1371 N N . ARG A 1 177 ? -9.381 -14.450 -6.368 1.00 97.12 177 ARG A N 1
ATOM 1372 C CA . ARG A 1 177 ? -9.004 -15.867 -6.377 1.00 97.12 177 ARG A CA 1
ATOM 1373 C C . ARG A 1 177 ? -10.208 -16.782 -6.161 1.00 97.12 177 ARG A C 1
ATOM 1375 O O . ARG A 1 177 ? -11.218 -16.405 -5.567 1.00 97.12 177 ARG A O 1
ATOM 1382 N N . GLU A 1 178 ? -10.090 -18.018 -6.633 1.00 95.31 178 GLU A N 1
ATOM 1383 C CA . GLU A 1 178 ? -11.081 -19.066 -6.389 1.00 95.31 178 GLU A CA 1
ATOM 1384 C C . GLU A 1 178 ? -11.169 -19.350 -4.881 1.00 95.31 178 GLU A C 1
ATOM 1386 O O . GLU A 1 178 ? -10.145 -19.515 -4.220 1.00 95.31 178 GLU A O 1
ATOM 1391 N N . GLY A 1 179 ? -12.378 -19.369 -4.315 1.00 94.12 179 GLY A N 1
ATOM 1392 C CA . GLY A 1 179 ? -12.581 -19.494 -2.865 1.00 94.12 179 GLY A CA 1
ATOM 1393 C C . GLY A 1 179 ? -12.372 -18.197 -2.068 1.00 94.12 179 GLY A C 1
ATOM 1394 O O . GLY A 1 179 ? -12.604 -18.185 -0.861 1.00 94.12 179 GLY A O 1
ATOM 1395 N N . GLY A 1 180 ? -11.962 -17.098 -2.714 1.00 95.88 180 GLY A N 1
ATOM 1396 C CA . GLY A 1 180 ? -11.786 -15.786 -2.084 1.00 95.88 180 GLY A CA 1
ATOM 1397 C C . GLY A 1 180 ? -13.044 -15.257 -1.381 1.00 95.88 180 GLY A C 1
ATOM 1398 O O . GLY A 1 180 ? -12.971 -14.936 -0.193 1.00 95.88 180 GLY A O 1
ATOM 1399 N N . PRO A 1 181 ? -14.215 -15.206 -2.052 1.00 95.31 181 PRO A N 1
ATOM 1400 C CA . PRO A 1 181 ? -15.464 -14.794 -1.411 1.00 95.31 181 PRO A CA 1
ATOM 1401 C C . PRO A 1 181 ? -15.819 -15.636 -0.177 1.00 95.31 181 PRO A C 1
ATOM 1403 O O . PRO A 1 181 ? -16.240 -15.093 0.843 1.00 95.31 181 PRO A O 1
ATOM 1406 N N . GLU A 1 182 ? -15.634 -16.955 -0.252 1.00 93.56 182 GLU A N 1
ATOM 1407 C CA . GLU A 1 182 ? -15.883 -17.888 0.848 1.00 93.56 182 GLU A CA 1
ATOM 1408 C C . GLU A 1 182 ? -14.913 -17.664 2.012 1.00 93.56 182 GLU A C 1
ATOM 1410 O O . GLU A 1 182 ? -15.332 -17.703 3.171 1.00 93.56 182 GLU A O 1
ATOM 1415 N N . LEU A 1 183 ? -13.638 -17.379 1.720 1.00 94.06 183 LEU A N 1
ATOM 1416 C CA . LEU A 1 183 ? -12.660 -16.997 2.734 1.00 94.06 183 LEU A CA 1
ATOM 1417 C C . LEU A 1 183 ? -13.124 -15.743 3.480 1.00 94.06 183 LEU A C 1
ATOM 1419 O O . LEU A 1 183 ? -13.214 -15.787 4.706 1.00 94.06 183 LEU A O 1
ATOM 1423 N N . ILE A 1 184 ? -13.486 -14.673 2.763 1.00 95.56 184 ILE A N 1
ATOM 1424 C CA . ILE A 1 184 ? -13.967 -13.417 3.363 1.00 95.56 184 ILE A CA 1
ATOM 1425 C C . ILE A 1 184 ? -15.220 -13.640 4.211 1.00 95.56 184 ILE A C 1
ATOM 1427 O O . ILE A 1 184 ? -15.290 -13.159 5.342 1.00 95.56 184 ILE A O 1
ATOM 1431 N N . MET A 1 185 ? -16.193 -14.408 3.719 1.00 93.69 185 MET A N 1
ATOM 1432 C CA . MET A 1 185 ? -17.373 -14.750 4.517 1.00 93.69 185 MET A CA 1
ATOM 1433 C C . MET A 1 185 ? -16.989 -15.503 5.799 1.00 93.69 185 MET A C 1
ATOM 1435 O O . MET A 1 185 ? -17.493 -15.179 6.874 1.00 93.69 185 MET A O 1
ATOM 1439 N N . SER A 1 186 ? -16.030 -16.432 5.718 1.00 91.56 186 SER A N 1
ATOM 1440 C CA . SER A 1 186 ? -15.559 -17.205 6.877 1.00 91.56 186 SER A CA 1
ATOM 1441 C C . SER A 1 186 ? -14.764 -16.379 7.892 1.00 91.56 186 SER A C 1
ATOM 1443 O O . SER A 1 186 ? -14.500 -16.852 8.999 1.00 91.56 186 SER A O 1
ATOM 1445 N N . MET A 1 187 ? -14.352 -15.163 7.525 1.00 95.19 187 MET A N 1
ATOM 1446 C CA . MET A 1 187 ? -13.659 -14.242 8.420 1.00 95.19 187 MET A CA 1
ATOM 1447 C C . MET A 1 187 ? -14.628 -13.440 9.282 1.00 95.19 187 MET A C 1
ATOM 1449 O O . MET A 1 187 ? -14.183 -12.917 10.297 1.00 95.19 187 MET A O 1
ATOM 1453 N N . ILE A 1 188 ? -15.915 -13.326 8.931 1.00 94.44 188 ILE A N 1
ATOM 1454 C CA . ILE A 1 188 ? -16.827 -12.404 9.619 1.00 94.44 188 ILE A CA 1
ATOM 1455 C C . ILE A 1 188 ? -18.103 -13.099 10.102 1.00 94.44 188 ILE A C 1
ATOM 1457 O O . ILE A 1 188 ? -18.742 -13.859 9.379 1.00 94.44 188 ILE A O 1
ATOM 1461 N N . LYS A 1 189 ? -18.516 -12.790 11.334 1.00 92.38 189 LYS A N 1
ATOM 1462 C CA . LYS A 1 189 ? -19.826 -13.147 11.897 1.00 92.38 189 LYS A CA 1
ATOM 1463 C C . LYS A 1 189 ? -20.546 -11.892 12.375 1.00 92.38 189 LYS A C 1
ATOM 1465 O O . LYS A 1 189 ? -19.956 -11.096 13.096 1.00 92.38 189 LYS A O 1
ATOM 1470 N N . GLN A 1 190 ? -21.823 -11.739 12.034 1.00 92.50 190 GLN A N 1
ATOM 1471 C CA . GLN A 1 190 ? -22.685 -10.681 12.574 1.00 92.50 190 GLN A CA 1
ATOM 1472 C C . GLN A 1 190 ? -23.560 -11.219 13.713 1.00 92.50 190 GLN 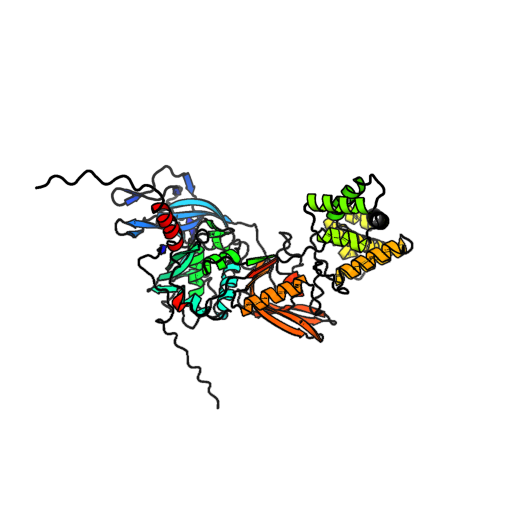A C 1
ATOM 1474 O O . GLN A 1 190 ? -24.198 -12.260 13.566 1.00 92.50 190 GLN A O 1
ATOM 1479 N N . GLU A 1 191 ? -23.646 -10.479 14.816 1.00 90.69 191 GLU A N 1
ATOM 1480 C CA . GLU A 1 191 ? -24.599 -10.696 15.909 1.00 90.69 191 GLU A CA 1
ATOM 1481 C C . GLU A 1 191 ? -25.240 -9.355 16.292 1.00 90.69 191 GLU A C 1
ATOM 1483 O O . GLU A 1 191 ? -24.667 -8.552 17.026 1.00 90.69 191 GLU A O 1
ATOM 1488 N N . GLY A 1 192 ? -26.441 -9.087 15.773 1.00 89.44 192 GLY A N 1
ATOM 1489 C CA . GLY A 1 192 ? -27.146 -7.831 16.038 1.00 89.44 192 GLY A CA 1
ATOM 1490 C C . GLY A 1 192 ? -26.404 -6.613 15.479 1.00 89.44 192 GLY A C 1
ATOM 1491 O O . GLY A 1 192 ? -26.254 -6.478 14.265 1.00 89.44 192 GLY A O 1
ATOM 1492 N N . ASP A 1 193 ? -25.982 -5.714 16.369 1.00 90.75 193 ASP A N 1
ATOM 1493 C CA . ASP A 1 193 ? -25.220 -4.493 16.068 1.00 90.75 193 ASP A CA 1
ATOM 1494 C C . ASP A 1 193 ? -23.701 -4.686 16.201 1.00 90.75 193 ASP A C 1
ATOM 1496 O O . ASP A 1 193 ? -22.941 -3.719 16.249 1.00 90.75 193 ASP A O 1
ATOM 1500 N N . THR A 1 194 ? -23.250 -5.934 16.273 1.00 91.44 194 THR A N 1
ATOM 1501 C CA . THR A 1 194 ? -21.847 -6.301 16.431 1.00 91.44 194 THR A CA 1
ATOM 1502 C C . THR A 1 194 ? -21.410 -7.201 15.278 1.00 91.44 194 THR A C 1
ATOM 1504 O O . THR A 1 194 ? -22.144 -8.101 14.872 1.00 91.44 194 THR A O 1
ATOM 1507 N N . ALA A 1 195 ? -20.191 -6.997 14.785 1.00 93.56 195 ALA A N 1
ATOM 1508 C CA . ALA A 1 195 ? -19.481 -7.939 13.934 1.00 93.56 195 ALA A CA 1
ATOM 1509 C C . ALA A 1 195 ? -18.229 -8.473 14.647 1.00 93.56 195 ALA A C 1
ATOM 1511 O O . ALA A 1 195 ? -17.555 -7.765 15.396 1.00 93.56 195 ALA A O 1
ATOM 1512 N N . TYR A 1 196 ? -17.919 -9.739 14.404 1.00 94.56 196 TYR A N 1
ATOM 1513 C CA . TYR A 1 196 ? -16.701 -10.408 14.838 1.00 94.56 196 TYR A CA 1
ATOM 1514 C C . TYR A 1 196 ? -15.890 -10.722 13.595 1.00 94.56 196 TYR A C 1
ATOM 1516 O O . TYR A 1 196 ? -16.373 -11.446 12.729 1.00 94.56 196 TYR A O 1
ATOM 1524 N N . VAL A 1 197 ? -14.684 -10.175 13.509 1.00 96.38 197 VAL A N 1
ATOM 1525 C CA . VAL A 1 197 ? -13.787 -10.335 12.364 1.00 96.38 197 VAL A CA 1
ATOM 1526 C C . VAL A 1 197 ? -12.557 -11.111 12.811 1.00 96.38 197 VAL A C 1
ATOM 1528 O O . VAL A 1 197 ? -11.833 -10.672 13.703 1.00 96.38 197 VAL A O 1
ATOM 1531 N N . ARG A 1 198 ? -12.302 -12.263 12.202 1.00 96.88 198 ARG A N 1
ATOM 1532 C CA . ARG A 1 198 ? -11.067 -13.020 12.390 1.00 96.88 198 ARG A CA 1
ATOM 1533 C C . ARG A 1 198 ? -9.957 -12.388 11.559 1.00 96.88 198 ARG A C 1
ATOM 1535 O O . ARG A 1 198 ? -10.030 -12.392 10.334 1.00 96.88 198 ARG A O 1
ATOM 1542 N N . LEU A 1 199 ? -8.930 -11.904 12.242 1.00 97.12 199 LEU A N 1
ATOM 1543 C CA . LEU A 1 199 ? -7.662 -11.446 11.675 1.00 97.12 199 LEU A CA 1
ATOM 1544 C C . LEU A 1 199 ? -6.518 -12.239 12.312 1.00 97.12 199 LEU A C 1
ATOM 1546 O O . LEU A 1 199 ? -6.752 -13.070 13.188 1.00 97.12 199 LEU A O 1
ATOM 1550 N N . PHE A 1 200 ? -5.286 -11.978 11.900 1.00 96.31 200 PHE A N 1
ATOM 1551 C CA . PHE A 1 200 ? -4.090 -12.573 12.477 1.00 96.31 200 PHE A CA 1
ATOM 1552 C C . PHE A 1 200 ? -3.194 -11.493 13.070 1.00 96.31 200 PHE A C 1
ATOM 1554 O O . PHE A 1 200 ? -2.994 -10.429 12.485 1.00 96.31 200 PHE A O 1
ATOM 1561 N N . ASP A 1 201 ? -2.653 -11.776 14.249 1.00 95.25 201 ASP A N 1
ATOM 1562 C CA . ASP A 1 201 ? -1.639 -10.944 14.881 1.00 95.25 201 ASP A CA 1
ATOM 1563 C C . ASP A 1 201 ? -0.372 -10.936 14.001 1.00 95.25 201 ASP A C 1
ATOM 1565 O O . ASP A 1 201 ? 0.224 -11.995 13.793 1.00 95.25 201 ASP A O 1
ATOM 1569 N N . PRO A 1 202 ? 0.087 -9.783 13.488 1.00 93.75 202 PRO A N 1
ATOM 1570 C CA . PRO A 1 202 ? 1.238 -9.732 12.592 1.00 93.75 202 PRO A CA 1
ATOM 1571 C C . PRO A 1 202 ? 2.565 -10.087 13.280 1.00 93.75 202 PRO A C 1
ATOM 1573 O O . PRO A 1 202 ? 3.553 -10.332 12.583 1.00 93.75 202 PRO A O 1
ATOM 1576 N N . LYS A 1 203 ? 2.626 -10.129 14.618 1.00 93.69 203 LYS A N 1
ATOM 1577 C CA . LYS A 1 203 ? 3.815 -10.554 15.372 1.00 93.69 203 LYS A CA 1
ATOM 1578 C C . LYS A 1 203 ? 3.827 -12.062 15.595 1.00 93.69 203 LYS A C 1
ATOM 1580 O O . LYS A 1 203 ? 4.867 -12.691 15.423 1.00 93.69 203 LYS A O 1
ATOM 1585 N N . THR A 1 204 ? 2.688 -12.635 15.981 1.00 94.31 204 THR A N 1
ATOM 1586 C CA . THR A 1 204 ? 2.603 -14.048 16.399 1.00 94.31 204 THR A CA 1
ATOM 1587 C C . THR A 1 204 ? 2.022 -14.982 15.338 1.00 94.31 204 THR A C 1
ATOM 1589 O O . THR A 1 204 ? 2.109 -16.198 15.489 1.00 94.31 204 THR A O 1
ATOM 1592 N N . ASN A 1 205 ? 1.428 -14.436 14.272 1.00 93.44 205 ASN A N 1
ATOM 1593 C CA . ASN A 1 205 ? 0.632 -15.144 13.262 1.00 93.44 205 ASN A CA 1
ATOM 1594 C C . ASN A 1 205 ? -0.538 -15.954 13.844 1.00 93.44 205 ASN A C 1
ATOM 1596 O O . ASN A 1 205 ? -1.089 -16.820 13.167 1.00 93.44 205 ASN A O 1
ATOM 1600 N N . GLN A 1 206 ? -0.929 -15.695 15.093 1.00 94.38 206 GLN A N 1
ATOM 1601 C CA . GLN A 1 206 ? -2.056 -16.369 15.727 1.00 94.38 206 GLN A CA 1
ATOM 1602 C C . GLN A 1 206 ? -3.361 -15.648 15.380 1.00 94.38 206 GLN A C 1
ATOM 1604 O O . GLN A 1 206 ? -3.373 -14.414 15.293 1.00 94.38 206 GLN A O 1
ATOM 1609 N N . PRO A 1 207 ? -4.475 -16.376 15.196 1.00 93.81 207 PRO A N 1
ATOM 1610 C CA . PRO A 1 207 ? -5.754 -15.744 14.925 1.00 93.81 207 PRO A CA 1
ATOM 1611 C C . PRO A 1 207 ? -6.251 -14.948 16.137 1.00 93.81 207 PRO A C 1
ATOM 1613 O O . PRO A 1 207 ? -6.128 -15.360 17.293 1.00 93.81 207 PRO A O 1
ATOM 1616 N N . LEU A 1 208 ? -6.877 -13.815 15.846 1.00 93.69 208 LEU A N 1
ATOM 1617 C CA . LEU A 1 208 ? -7.534 -12.917 16.782 1.00 93.69 208 LEU A CA 1
ATOM 1618 C C . LEU A 1 208 ? -8.957 -12.658 16.295 1.00 93.69 208 LEU A C 1
ATOM 1620 O O . LEU A 1 208 ? -9.170 -12.342 15.124 1.00 93.69 208 LEU A O 1
ATOM 1624 N N . ILE A 1 209 ? -9.933 -12.742 17.198 1.00 95.56 209 ILE A N 1
ATOM 1625 C CA . ILE A 1 209 ? -11.314 -12.365 16.890 1.00 95.56 209 ILE A CA 1
ATOM 1626 C C . ILE A 1 209 ? -11.537 -10.926 17.343 1.00 95.56 209 ILE A C 1
ATOM 1628 O O . ILE A 1 209 ? -11.655 -10.630 18.532 1.00 95.56 209 ILE A O 1
ATOM 1632 N N . CYS A 1 210 ? -11.596 -10.020 16.379 1.00 95.25 210 CYS A N 1
ATOM 1633 C CA . CYS A 1 210 ? -11.825 -8.600 16.579 1.00 95.25 210 CYS A CA 1
ATOM 1634 C C . CYS A 1 210 ? -13.326 -8.328 16.675 1.00 95.25 210 CYS A C 1
ATOM 1636 O O . CYS A 1 210 ? -14.050 -8.451 15.688 1.00 95.25 210 CYS A O 1
ATOM 1638 N N . LYS A 1 211 ? -13.806 -7.939 17.856 1.00 94.25 211 LYS A N 1
ATOM 1639 C CA . LYS A 1 211 ? -15.188 -7.494 18.059 1.00 94.25 211 LYS A CA 1
ATOM 1640 C C . LYS A 1 211 ? -15.309 -6.010 17.704 1.00 94.25 211 LYS A C 1
ATOM 1642 O O . LYS A 1 211 ? -14.680 -5.179 18.364 1.00 94.25 211 LYS A O 1
ATOM 1647 N N . VAL A 1 212 ? -16.132 -5.682 16.710 1.00 94.25 212 VAL A N 1
ATOM 1648 C CA . VAL A 1 212 ? -16.402 -4.314 16.236 1.00 94.25 212 VAL A CA 1
ATOM 1649 C C . VAL A 1 212 ? -17.905 -4.031 16.195 1.00 94.25 212 VAL A C 1
ATOM 1651 O O . VAL A 1 212 ? -18.713 -4.927 15.980 1.00 94.25 212 VAL A O 1
ATOM 1654 N N . GLY A 1 213 ? -18.304 -2.777 16.413 1.00 92.38 213 GLY A N 1
ATOM 1655 C CA . GLY A 1 213 ? -19.704 -2.367 16.253 1.00 92.38 213 GLY A CA 1
ATOM 1656 C C . GLY A 1 213 ? -20.072 -2.117 14.787 1.00 92.38 213 GLY A C 1
ATOM 1657 O O . GLY A 1 213 ? -19.260 -1.542 14.054 1.00 92.38 213 GLY A O 1
ATOM 1658 N N . MET A 1 214 ? -21.301 -2.471 14.402 1.00 92.00 214 MET A N 1
ATOM 1659 C CA . MET A 1 214 ? -21.946 -2.218 13.104 1.00 92.00 214 MET A CA 1
ATOM 1660 C C . MET A 1 214 ? -22.265 -0.728 12.938 1.00 92.00 214 MET A C 1
ATOM 1662 O O . MET A 1 214 ? -23.402 -0.273 13.064 1.00 92.00 214 MET A O 1
ATOM 1666 N N . SER A 1 215 ? -21.219 0.059 12.730 1.00 92.50 215 SER A N 1
ATOM 1667 C CA . SER A 1 215 ? -21.319 1.500 12.555 1.00 92.50 215 SER A CA 1
ATOM 1668 C C . SER A 1 215 ? -20.286 2.009 11.567 1.00 92.50 215 SER A C 1
ATOM 1670 O O . SER A 1 215 ? -19.146 1.539 11.566 1.00 92.50 215 SER A O 1
ATOM 1672 N N . GLU A 1 216 ? -20.702 2.988 10.772 1.00 91.81 216 GLU A N 1
ATOM 1673 C CA . GLU A 1 216 ? -19.898 3.652 9.749 1.00 91.81 216 GLU A CA 1
ATOM 1674 C C . GLU A 1 216 ? -19.325 4.953 10.279 1.00 91.81 216 GLU A C 1
ATOM 1676 O O . GLU A 1 216 ? -19.909 5.591 11.159 1.00 91.81 216 GLU A O 1
ATOM 1681 N N . PHE A 1 217 ? -18.171 5.346 9.754 1.00 89.75 217 PHE A N 1
ATOM 1682 C CA . PHE A 1 217 ? -17.567 6.630 10.069 1.00 89.75 217 PHE A CA 1
ATOM 1683 C C . PHE A 1 217 ? -18.251 7.743 9.267 1.00 89.75 217 PHE A C 1
ATOM 1685 O O . PHE A 1 217 ? -18.378 7.665 8.047 1.00 89.75 217 PHE A O 1
ATOM 1692 N N . HIS A 1 218 ? -18.705 8.789 9.957 1.00 89.88 218 HIS A N 1
ATOM 1693 C CA . HIS A 1 218 ? -19.322 9.955 9.331 1.00 89.88 218 HIS A CA 1
ATOM 1694 C C . HIS A 1 218 ? -18.518 11.215 9.618 1.00 89.88 218 HIS A C 1
ATOM 1696 O O . HIS A 1 218 ? -18.110 11.462 10.760 1.00 89.88 218 HIS A O 1
ATOM 1702 N N . LYS A 1 219 ? -18.411 12.066 8.595 1.00 85.31 219 LYS A N 1
ATOM 1703 C CA . LYS A 1 219 ? -17.990 13.457 8.772 1.00 85.31 219 LYS A CA 1
ATOM 1704 C C . LYS A 1 219 ? -19.096 14.228 9.469 1.00 85.31 219 LYS A C 1
ATOM 1706 O O . LYS A 1 219 ? -20.265 14.123 9.091 1.00 85.31 219 LYS A O 1
ATOM 1711 N N . ARG A 1 220 ? -18.750 15.034 10.464 1.00 75.50 220 ARG A N 1
ATOM 1712 C CA . ARG A 1 220 ? -19.742 15.864 11.156 1.00 75.50 220 ARG A CA 1
ATOM 1713 C C . ARG A 1 220 ? -20.268 17.001 10.303 1.00 75.50 220 ARG A C 1
ATOM 1715 O O . ARG A 1 220 ? -21.478 17.198 10.300 1.00 75.50 220 ARG A O 1
ATOM 1722 N N . ASP A 1 221 ? -19.390 17.696 9.588 1.00 77.12 221 ASP A N 1
ATOM 1723 C CA . ASP A 1 221 ? -19.766 18.927 8.882 1.00 77.12 221 ASP A CA 1
ATOM 1724 C C . ASP A 1 221 ? -20.762 18.662 7.753 1.00 77.12 221 ASP A C 1
ATOM 1726 O O . ASP A 1 221 ? -21.707 19.421 7.567 1.00 77.12 221 ASP A O 1
ATOM 1730 N N . SER A 1 222 ? -20.604 17.543 7.041 1.00 78.88 222 SER A N 1
ATOM 1731 C CA . SER A 1 222 ? -21.536 17.130 5.986 1.00 78.88 222 SER A CA 1
ATOM 1732 C C . SER A 1 222 ? -22.600 16.144 6.463 1.00 78.88 222 SER A C 1
ATOM 1734 O O . SER A 1 222 ? -23.613 15.958 5.798 1.00 78.88 222 SER A O 1
ATOM 1736 N N . GLY A 1 223 ? -22.365 15.448 7.578 1.00 81.94 223 GLY A N 1
ATOM 1737 C CA . GLY A 1 223 ? -23.185 14.323 8.022 1.00 81.94 223 GLY A CA 1
ATOM 1738 C C . GLY A 1 223 ? -23.046 13.056 7.166 1.00 81.94 223 GLY A C 1
ATOM 1739 O O . GLY A 1 223 ? -23.578 12.016 7.576 1.00 81.94 223 GLY A O 1
ATOM 1740 N N . ASN A 1 224 ? -22.327 13.120 6.040 1.00 86.44 224 ASN A N 1
ATOM 1741 C CA . ASN A 1 224 ? -22.186 12.042 5.063 1.00 86.44 224 ASN A CA 1
ATOM 1742 C C . ASN A 1 224 ? -21.281 10.922 5.588 1.00 86.44 224 ASN A C 1
ATOM 1744 O O . ASN A 1 224 ? -20.330 11.176 6.335 1.00 86.44 224 ASN A O 1
ATOM 1748 N N . SER A 1 225 ? -21.600 9.687 5.193 1.00 87.50 225 SER A N 1
ATOM 1749 C CA . SER A 1 225 ? -20.714 8.541 5.411 1.00 87.50 225 SER A CA 1
ATOM 1750 C C . SER A 1 225 ? -19.436 8.746 4.602 1.00 87.50 225 SER A C 1
ATOM 1752 O O . SER A 1 225 ? -19.483 9.264 3.485 1.00 87.50 225 SER A O 1
ATOM 1754 N N . THR A 1 226 ? -18.295 8.386 5.180 1.00 88.69 226 THR A N 1
ATOM 1755 C CA . THR A 1 226 ? -17.017 8.317 4.454 1.00 88.69 226 THR A CA 1
ATOM 1756 C C . THR A 1 226 ? -16.796 6.944 3.835 1.00 88.69 226 THR A C 1
ATOM 1758 O O . THR A 1 226 ? -15.759 6.707 3.227 1.00 88.69 226 THR A O 1
ATOM 1761 N N . VAL A 1 227 ? -17.729 6.019 4.057 1.00 90.12 227 VAL A N 1
ATOM 1762 C CA . VAL A 1 227 ? -17.681 4.661 3.536 1.00 90.12 227 VAL A CA 1
ATOM 1763 C C . VAL A 1 227 ? -18.345 4.666 2.168 1.00 90.12 227 VAL A C 1
ATOM 1765 O O . VAL A 1 227 ? -19.522 4.996 2.042 1.00 90.12 227 VAL A O 1
ATOM 1768 N N . HIS A 1 228 ? -17.574 4.312 1.143 1.00 93.69 228 HIS A N 1
ATOM 1769 C CA . HIS A 1 228 ? -18.035 4.282 -0.249 1.00 93.69 228 HIS A CA 1
ATOM 1770 C C . HIS A 1 228 ? -18.255 2.859 -0.773 1.00 93.69 228 HIS A C 1
ATOM 1772 O O . HIS A 1 228 ? -18.685 2.675 -1.905 1.00 93.69 228 HIS A O 1
ATOM 1778 N N . HIS A 1 229 ? -17.980 1.844 0.044 1.00 95.12 229 HIS A N 1
ATOM 1779 C CA . HIS A 1 229 ? -18.138 0.446 -0.335 1.00 95.12 229 HIS A CA 1
ATOM 1780 C C . HIS A 1 229 ? -19.590 0.087 -0.644 1.00 95.12 229 HIS A C 1
ATOM 1782 O O . HIS A 1 229 ? -20.521 0.544 0.019 1.00 95.12 229 HIS A O 1
ATOM 1788 N N . HIS A 1 230 ? -19.789 -0.827 -1.594 1.00 94.81 230 HIS A N 1
ATOM 1789 C CA . HIS A 1 230 ? -21.135 -1.273 -1.962 1.00 94.81 230 HIS A CA 1
ATOM 1790 C C . HIS A 1 230 ? -21.719 -2.324 -1.005 1.00 94.81 230 HIS A C 1
ATOM 1792 O O . HIS A 1 230 ? -22.893 -2.674 -1.143 1.00 94.81 230 HIS A O 1
ATOM 1798 N N . GLN A 1 231 ? -20.928 -2.857 -0.063 1.00 93.69 231 GLN A N 1
ATOM 1799 C CA . GLN A 1 231 ? -21.411 -3.744 1.000 1.00 93.69 231 GLN A CA 1
ATOM 1800 C C . GLN A 1 231 ? -20.711 -3.481 2.351 1.00 93.69 231 GLN A C 1
ATOM 1802 O O . GLN A 1 231 ? -19.513 -3.190 2.366 1.00 93.69 231 GLN A O 1
ATOM 1807 N N . PRO A 1 232 ? -21.402 -3.663 3.497 1.00 93.62 232 PRO A N 1
ATOM 1808 C CA . PRO A 1 232 ? -20.861 -3.319 4.820 1.00 93.62 232 PRO A CA 1
ATOM 1809 C C . PRO A 1 232 ? -19.655 -4.149 5.282 1.00 93.62 232 PRO A C 1
ATOM 1811 O O . PRO A 1 232 ? -18.908 -3.715 6.160 1.00 93.62 232 PRO A O 1
ATOM 1814 N N . TRP A 1 233 ? -19.467 -5.358 4.740 1.00 95.81 233 TRP A N 1
ATOM 1815 C CA . TRP A 1 233 ? -18.406 -6.270 5.180 1.00 95.81 233 TRP A CA 1
ATOM 1816 C C . TRP A 1 233 ? -17.002 -5.675 5.028 1.00 95.81 233 TRP A C 1
ATOM 1818 O O . TRP A 1 233 ? -16.156 -5.919 5.889 1.00 95.81 233 TRP A O 1
ATOM 1828 N N . VAL A 1 234 ? -16.773 -4.870 3.983 1.00 96.75 234 VAL A N 1
ATOM 1829 C CA . VAL A 1 234 ? -15.468 -4.248 3.712 1.00 96.75 234 VAL A CA 1
ATOM 1830 C C . VAL A 1 234 ? -15.099 -3.326 4.873 1.00 96.75 234 VAL A C 1
ATOM 1832 O O . VAL A 1 234 ? -14.059 -3.509 5.506 1.00 96.75 234 VAL A O 1
ATOM 1835 N N . HIS A 1 235 ? -16.027 -2.445 5.260 1.00 96.06 235 HIS A N 1
ATOM 1836 C CA . HIS A 1 235 ? -15.806 -1.500 6.351 1.00 96.06 235 HIS A CA 1
ATOM 1837 C C . HIS A 1 235 ? -15.613 -2.186 7.708 1.00 96.06 235 HIS A C 1
ATOM 1839 O O . HIS A 1 235 ? -14.883 -1.695 8.569 1.00 96.06 235 HIS A O 1
ATOM 1845 N N . MET A 1 236 ? -16.249 -3.340 7.935 1.00 96.81 236 MET A N 1
ATOM 1846 C CA . MET A 1 236 ? -16.020 -4.094 9.171 1.00 96.81 236 MET A CA 1
ATOM 1847 C C . MET A 1 236 ? -14.600 -4.659 9.243 1.00 96.81 236 MET A C 1
ATOM 1849 O O . MET A 1 236 ? -14.021 -4.665 10.332 1.00 96.81 236 MET A O 1
ATOM 1853 N N . ILE A 1 237 ? -14.022 -5.085 8.114 1.00 97.94 237 ILE A N 1
ATOM 1854 C CA . ILE A 1 237 ? -12.617 -5.510 8.059 1.00 97.94 237 ILE A CA 1
ATOM 1855 C C . ILE A 1 237 ? -11.687 -4.321 8.290 1.00 97.94 237 ILE A C 1
ATOM 1857 O O . ILE A 1 237 ? -10.789 -4.442 9.120 1.00 97.94 237 ILE A O 1
ATOM 1861 N N . GLU A 1 238 ? -11.912 -3.176 7.640 1.00 97.62 238 GLU A N 1
ATOM 1862 C CA . GLU A 1 238 ? -11.128 -1.953 7.889 1.00 97.62 238 GLU A CA 1
ATOM 1863 C C . GLU A 1 238 ? -11.153 -1.582 9.375 1.00 97.62 238 GLU A C 1
ATOM 1865 O O . GLU A 1 238 ? -10.127 -1.405 10.030 1.00 97.62 238 GLU A O 1
ATOM 1870 N N . LYS A 1 239 ? -12.346 -1.551 9.969 1.00 96.31 239 LYS A N 1
ATOM 1871 C CA . LYS A 1 239 ? -12.521 -1.219 11.382 1.00 96.31 239 LYS A CA 1
ATOM 1872 C C . LYS A 1 239 ? -11.812 -2.207 12.304 1.00 96.31 239 LYS A C 1
ATOM 1874 O O . LYS A 1 239 ? -11.175 -1.789 13.269 1.00 96.31 239 LYS A O 1
ATOM 1879 N N . ALA A 1 240 ? -11.892 -3.503 12.011 1.00 97.44 240 ALA A N 1
ATOM 1880 C CA . ALA A 1 240 ? -11.166 -4.521 12.760 1.00 97.44 240 ALA A CA 1
ATOM 1881 C C . ALA A 1 240 ? -9.646 -4.361 12.609 1.00 97.44 240 ALA A C 1
ATOM 1883 O O . ALA A 1 240 ? -8.931 -4.412 13.609 1.00 97.44 240 ALA A O 1
ATOM 1884 N N . TYR A 1 241 ? -9.165 -4.098 11.391 1.00 97.81 241 TYR A N 1
ATOM 1885 C CA . TYR A 1 241 ? -7.753 -3.890 11.084 1.00 97.81 241 TYR A CA 1
ATOM 1886 C C . TYR A 1 241 ? -7.198 -2.662 11.817 1.00 97.81 241 TYR A C 1
ATOM 1888 O O . TYR A 1 241 ? -6.194 -2.760 12.520 1.00 97.81 241 TYR A O 1
ATOM 1896 N N . ALA A 1 242 ? -7.882 -1.519 11.741 1.00 96.94 242 ALA A N 1
ATOM 1897 C CA . ALA A 1 242 ? -7.496 -0.318 12.477 1.00 96.94 242 ALA A CA 1
ATOM 1898 C C . ALA A 1 242 ? -7.582 -0.514 13.997 1.00 96.94 242 ALA A C 1
ATOM 1900 O O . ALA A 1 242 ? -6.747 -0.004 14.746 1.00 96.94 242 ALA A O 1
ATOM 1901 N N . GLY A 1 243 ? -8.564 -1.290 14.460 1.00 95.94 243 GLY A N 1
ATOM 1902 C CA . GLY A 1 243 ? -8.743 -1.637 15.866 1.00 95.94 243 GLY A CA 1
ATOM 1903 C C . GLY A 1 243 ? -7.639 -2.529 16.444 1.00 95.94 243 GLY A C 1
ATOM 1904 O O . GLY A 1 243 ? -7.444 -2.499 17.660 1.00 95.94 243 GLY A O 1
ATOM 1905 N N . LEU A 1 244 ? -6.895 -3.271 15.609 1.00 95.06 244 LEU A N 1
ATOM 1906 C CA . LEU A 1 244 ? -5.698 -4.006 16.041 1.00 95.06 244 LEU A CA 1
ATOM 1907 C C . LEU A 1 244 ? -4.563 -3.073 16.472 1.00 95.06 244 LEU A C 1
ATOM 1909 O O . LEU A 1 244 ? -3.764 -3.451 17.323 1.00 95.06 244 LEU A O 1
ATOM 1913 N N . GLY A 1 245 ? -4.493 -1.864 15.907 1.00 94.31 245 GLY A N 1
ATOM 1914 C CA . GLY A 1 245 ? -3.491 -0.876 16.297 1.00 94.31 245 GLY A CA 1
ATOM 1915 C C . GLY A 1 245 ? -2.085 -1.145 15.757 1.00 94.31 245 GLY A C 1
ATOM 1916 O O . GLY A 1 245 ? -1.127 -0.653 16.338 1.00 94.31 245 GLY A O 1
ATOM 1917 N N . TYR A 1 246 ? -1.923 -1.908 14.670 1.00 93.44 246 TYR A N 1
ATOM 1918 C CA . TYR A 1 246 ? -0.616 -2.093 14.025 1.00 93.44 246 TYR A CA 1
ATOM 1919 C C . TYR A 1 246 ? -0.449 -1.138 12.839 1.00 93.44 246 TYR A C 1
ATOM 1921 O O . TYR A 1 246 ? -1.108 -1.296 11.812 1.00 93.44 246 TYR A O 1
ATOM 1929 N N . GLY A 1 247 ? 0.450 -0.164 12.983 1.00 88.31 247 GLY A N 1
ATOM 1930 C CA . GLY A 1 247 ? 0.881 0.722 11.901 1.00 88.31 247 GLY A CA 1
ATOM 1931 C C . GLY A 1 247 ? 1.911 0.053 10.988 1.00 88.31 247 GLY A C 1
ATOM 1932 O O . GLY A 1 247 ? 2.013 -1.176 10.933 1.00 88.31 247 GLY A O 1
ATOM 1933 N N . SER A 1 248 ? 2.705 0.860 10.284 1.00 83.38 248 SER A N 1
ATOM 1934 C CA . SER A 1 248 ? 3.793 0.369 9.435 1.00 83.38 248 SER A CA 1
ATOM 1935 C C . SER A 1 248 ? 4.812 -0.468 10.223 1.00 83.38 248 SER A C 1
ATOM 1937 O O . SER A 1 248 ? 5.069 -0.238 11.409 1.00 83.38 248 SER A O 1
ATOM 1939 N N . ASN A 1 249 ? 5.385 -1.477 9.559 1.00 83.56 249 ASN A N 1
ATOM 1940 C CA . ASN A 1 249 ? 6.364 -2.412 10.129 1.00 83.56 249 ASN A CA 1
ATOM 1941 C C . ASN A 1 249 ? 5.864 -3.153 11.381 1.00 83.56 249 ASN A C 1
ATOM 1943 O O . ASN A 1 249 ? 6.649 -3.494 12.264 1.00 83.56 249 ASN A O 1
ATOM 1947 N N . SER A 1 250 ? 4.552 -3.393 11.480 1.00 88.12 250 SER A N 1
ATOM 1948 C CA . SER A 1 250 ? 3.919 -4.055 12.632 1.00 88.12 250 SER A CA 1
ATOM 1949 C C . SER A 1 250 ? 4.191 -3.366 13.980 1.00 88.12 250 SER A C 1
ATOM 1951 O O . SER A 1 250 ? 4.101 -3.997 15.040 1.00 88.12 250 SER A O 1
ATOM 1953 N N . LYS A 1 251 ? 4.526 -2.068 13.962 1.00 90.75 251 LYS A N 1
ATOM 1954 C CA . LYS A 1 251 ? 4.681 -1.271 15.179 1.00 90.75 251 LYS A CA 1
ATOM 1955 C C . LYS A 1 251 ? 3.300 -0.941 15.736 1.00 90.75 251 LYS A C 1
ATOM 1957 O O . LYS A 1 251 ? 2.420 -0.490 15.007 1.00 90.75 251 LYS A O 1
ATOM 1962 N N . GLU A 1 252 ? 3.120 -1.165 17.033 1.00 93.06 252 GLU A N 1
ATOM 1963 C CA . GLU A 1 252 ? 1.890 -0.767 17.715 1.00 93.06 252 GLU A CA 1
ATOM 1964 C C . GLU A 1 252 ? 1.772 0.759 17.738 1.00 93.06 252 GLU A C 1
ATOM 1966 O O . GLU A 1 252 ? 2.751 1.478 17.948 1.00 93.06 252 GLU A O 1
ATOM 1971 N N . THR A 1 253 ? 0.565 1.240 17.488 1.00 94.25 253 THR A N 1
ATOM 1972 C CA . THR A 1 253 ? 0.185 2.647 17.508 1.00 94.25 253 THR A CA 1
ATOM 1973 C C . THR A 1 253 ? -1.253 2.765 17.998 1.00 94.25 253 THR A C 1
ATOM 1975 O O . THR A 1 253 ? -1.968 1.771 18.168 1.00 94.25 253 THR A O 1
ATOM 1978 N N . TYR A 1 254 ? -1.699 3.993 18.223 1.00 94.75 254 TYR A N 1
ATOM 1979 C CA . TYR A 1 254 ? -3.046 4.246 18.689 1.00 94.75 254 TYR A CA 1
ATOM 1980 C C . TYR A 1 254 ? -4.085 3.768 17.650 1.00 94.75 254 TYR A C 1
ATOM 1982 O O . TYR A 1 254 ? -4.072 4.236 16.509 1.00 94.75 254 TYR A O 1
ATOM 1990 N N . PRO A 1 255 ? -5.020 2.866 18.005 1.00 95.25 255 PRO A N 1
ATOM 1991 C CA . PRO A 1 255 ? -5.918 2.238 17.040 1.00 95.25 255 PRO A CA 1
ATOM 1992 C C . PRO A 1 255 ? -6.994 3.221 16.587 1.00 95.25 255 PRO A C 1
ATOM 1994 O O . PRO A 1 255 ? -8.013 3.405 17.248 1.00 95.25 255 PRO A O 1
ATOM 1997 N N . SER A 1 256 ? -6.755 3.876 15.458 1.00 95.19 256 SER A N 1
ATOM 1998 C CA . SER A 1 256 ? -7.649 4.835 14.806 1.00 95.19 256 SER A CA 1
ATOM 1999 C C . SER A 1 256 ? -7.416 4.794 13.299 1.00 95.19 256 SER A C 1
ATOM 2001 O O . SER A 1 256 ? -6.315 4.462 12.863 1.00 95.19 256 SER A O 1
ATOM 2003 N N . PHE A 1 257 ? -8.403 5.185 12.492 1.00 93.75 257 PHE A N 1
ATOM 2004 C CA . PHE A 1 257 ? -8.199 5.245 11.041 1.00 93.75 257 PHE A CA 1
ATOM 2005 C C . PHE A 1 257 ? -7.084 6.216 10.644 1.00 93.75 257 PHE A C 1
ATOM 2007 O O . PHE A 1 257 ? -6.258 5.883 9.803 1.00 93.75 257 PHE A O 1
ATOM 2014 N N . ARG A 1 258 ? -6.979 7.376 11.304 1.00 91.88 258 ARG A N 1
ATOM 2015 C CA . ARG A 1 258 ? -5.925 8.363 11.020 1.00 91.88 258 ARG A CA 1
ATOM 2016 C C . ARG A 1 258 ? -4.522 7.828 11.303 1.00 91.88 258 ARG A C 1
ATOM 2018 O O . ARG A 1 258 ? -3.641 7.966 10.464 1.00 91.88 258 ARG A O 1
ATOM 2025 N N . ALA A 1 259 ? -4.315 7.185 12.452 1.00 93.12 259 ALA A N 1
ATOM 2026 C CA . ALA A 1 259 ? -2.999 6.654 12.810 1.00 93.12 259 ALA A CA 1
ATOM 2027 C C . ALA A 1 259 ? -2.594 5.433 11.967 1.00 93.12 259 ALA A C 1
ATOM 2029 O O . ALA A 1 259 ? -1.406 5.224 11.739 1.00 93.12 259 ALA A O 1
ATOM 2030 N N . ILE A 1 260 ? -3.566 4.617 11.541 1.00 94.56 260 ILE A N 1
ATOM 2031 C CA . ILE A 1 260 ? -3.301 3.350 10.843 1.00 94.56 260 ILE A CA 1
ATOM 2032 C C . ILE A 1 260 ? -3.243 3.531 9.324 1.00 94.56 260 ILE A C 1
ATOM 2034 O O . ILE A 1 260 ? -2.411 2.901 8.680 1.00 94.56 260 ILE A O 1
ATOM 2038 N N . TYR A 1 261 ? -4.093 4.388 8.753 1.00 93.62 261 TYR A N 1
ATOM 2039 C CA . TYR A 1 261 ? -4.210 4.579 7.302 1.00 93.62 261 TYR A CA 1
ATOM 2040 C C . TYR A 1 261 ? -3.655 5.910 6.808 1.00 93.62 261 TYR A C 1
ATOM 2042 O O . TYR A 1 261 ? -3.409 6.059 5.618 1.00 93.62 261 TYR A O 1
ATOM 2050 N N . GLY A 1 262 ? -3.454 6.895 7.686 1.00 89.31 262 GLY A N 1
ATOM 2051 C CA . GLY A 1 262 ? -3.126 8.253 7.252 1.00 89.31 262 GLY A CA 1
ATOM 2052 C C . GLY A 1 262 ? -1.769 8.389 6.551 1.00 89.31 262 GLY A C 1
ATOM 2053 O O . GLY A 1 262 ? -1.621 9.272 5.716 1.00 89.31 262 GLY A O 1
ATOM 2054 N N . LYS A 1 263 ? -0.799 7.514 6.851 1.00 86.56 263 LYS A N 1
ATOM 2055 C CA . LYS A 1 263 ? 0.510 7.454 6.166 1.00 86.56 263 LYS A CA 1
ATOM 2056 C C . LYS A 1 263 ? 0.583 6.389 5.065 1.00 86.56 263 LYS A C 1
ATOM 2058 O O . LYS A 1 263 ? 1.665 6.112 4.552 1.00 86.56 263 LYS A O 1
ATOM 2063 N N . GLY A 1 264 ? -0.530 5.726 4.762 1.00 88.81 264 GLY A N 1
ATOM 2064 C CA . GLY A 1 264 ? -0.498 4.462 4.038 1.00 88.81 264 GLY A CA 1
ATOM 2065 C C . GLY A 1 264 ? 0.034 3.308 4.892 1.00 88.81 264 GLY A C 1
ATOM 2066 O O . GLY A 1 264 ? 0.260 3.426 6.100 1.00 88.81 264 GLY A O 1
ATOM 2067 N N . GLY A 1 265 ? 0.229 2.158 4.255 1.00 91.81 265 GLY A N 1
ATOM 2068 C CA . GLY A 1 265 ? 0.655 0.932 4.919 1.00 91.81 265 GLY A CA 1
ATOM 2069 C C . GLY A 1 265 ? 1.322 -0.047 3.961 1.00 91.81 265 GLY A C 1
ATOM 2070 O O . GLY A 1 265 ? 1.552 0.252 2.794 1.00 91.81 265 GLY A O 1
ATOM 2071 N N . SER A 1 266 ? 1.662 -1.228 4.476 1.00 93.50 266 SER A N 1
ATOM 2072 C CA . SER A 1 266 ? 2.331 -2.280 3.705 1.00 93.50 266 SER A CA 1
ATOM 2073 C C . SER A 1 266 ? 1.332 -3.337 3.246 1.00 93.50 266 SER A C 1
ATOM 2075 O O . SER A 1 266 ? 0.619 -3.922 4.066 1.00 93.50 266 SER A O 1
ATOM 2077 N N . ILE A 1 267 ? 1.321 -3.626 1.943 1.00 95.88 267 ILE A N 1
ATOM 2078 C CA . ILE A 1 267 ? 0.483 -4.683 1.363 1.00 95.88 267 ILE A CA 1
ATOM 2079 C C . ILE A 1 267 ? 0.885 -6.060 1.915 1.00 95.88 267 ILE A C 1
ATOM 2081 O O . ILE A 1 267 ? 0.028 -6.892 2.207 1.00 95.88 267 ILE A O 1
ATOM 2085 N N . GLU A 1 268 ? 2.185 -6.284 2.134 1.00 95.81 268 GLU A N 1
ATOM 2086 C CA . GLU A 1 268 ? 2.703 -7.508 2.754 1.00 95.81 268 GLU A CA 1
ATOM 2087 C C . GLU A 1 268 ? 2.127 -7.701 4.163 1.00 95.81 268 GLU A C 1
ATOM 2089 O O . GLU A 1 268 ? 1.646 -8.787 4.498 1.00 95.81 268 GLU A O 1
ATOM 2094 N N . GLN A 1 269 ? 2.115 -6.637 4.972 1.00 96.44 269 GLN A N 1
ATOM 2095 C CA . GLN A 1 269 ? 1.520 -6.676 6.306 1.00 96.44 269 GLN A CA 1
ATOM 2096 C C . GLN A 1 269 ? 0.009 -6.912 6.236 1.00 96.44 269 GLN A C 1
ATOM 2098 O O . GLN A 1 269 ? -0.505 -7.715 7.013 1.00 96.44 269 GLN A O 1
ATOM 2103 N N . ALA A 1 270 ? -0.702 -6.271 5.305 1.00 97.69 270 ALA A N 1
ATOM 2104 C CA . ALA A 1 270 ? -2.134 -6.498 5.132 1.00 97.69 270 ALA A CA 1
ATOM 2105 C C . ALA A 1 270 ? -2.441 -7.957 4.773 1.00 97.69 270 ALA A C 1
ATOM 2107 O O . ALA A 1 270 ? -3.267 -8.584 5.436 1.00 97.69 270 ALA A O 1
ATOM 2108 N N . LEU A 1 271 ? -1.733 -8.539 3.800 1.00 97.44 271 LEU A N 1
ATOM 2109 C CA . LEU A 1 271 ? -1.870 -9.957 3.454 1.00 97.44 271 LEU A CA 1
ATOM 2110 C C . LEU A 1 271 ? -1.564 -10.859 4.656 1.00 97.44 271 LEU A C 1
ATOM 2112 O O . LEU A 1 271 ? -2.323 -11.793 4.922 1.00 97.44 271 LEU A O 1
ATOM 2116 N N . LYS A 1 272 ? -0.525 -10.543 5.436 1.00 96.38 272 LYS A N 1
ATOM 2117 C CA . LYS A 1 272 ? -0.174 -11.274 6.661 1.00 96.38 272 LYS A CA 1
ATOM 2118 C C . LYS A 1 272 ? -1.271 -11.213 7.721 1.00 96.38 272 LYS A C 1
ATOM 2120 O O . LYS A 1 272 ? -1.612 -12.241 8.294 1.00 96.38 272 LYS A O 1
ATOM 2125 N N . VAL A 1 273 ? -1.861 -10.046 7.959 1.00 97.31 273 VAL A N 1
ATOM 2126 C CA . VAL A 1 273 ? -2.955 -9.873 8.929 1.00 97.31 273 VAL A CA 1
ATOM 2127 C C . VAL A 1 273 ? -4.246 -10.542 8.450 1.00 97.31 273 VAL A C 1
ATOM 2129 O O . VAL A 1 273 ? -4.994 -11.076 9.265 1.00 97.31 273 VAL A O 1
ATOM 2132 N N . LEU A 1 274 ? -4.524 -10.542 7.146 1.00 97.69 274 LEU A N 1
ATOM 2133 C CA . LEU A 1 274 ? -5.735 -11.149 6.585 1.00 97.69 274 LEU A CA 1
ATOM 2134 C C . LEU A 1 274 ? -5.648 -12.681 6.507 1.00 97.69 274 LEU A C 1
ATOM 2136 O O . LEU A 1 274 ? -6.659 -13.357 6.687 1.00 97.69 274 LEU A O 1
ATOM 2140 N N . THR A 1 275 ? -4.459 -13.233 6.246 1.00 96.19 275 THR A N 1
ATOM 2141 C CA . THR A 1 275 ? -4.277 -14.666 5.935 1.00 96.19 275 THR A CA 1
ATOM 2142 C C . THR A 1 275 ? -3.440 -15.439 6.957 1.00 96.19 275 THR A C 1
ATOM 2144 O O . THR A 1 275 ? -3.397 -16.666 6.909 1.00 96.19 275 THR A O 1
ATOM 2147 N N . GLY A 1 276 ? -2.753 -14.748 7.870 1.00 95.75 276 GLY A N 1
ATOM 2148 C CA . GLY A 1 276 ? -1.778 -15.338 8.794 1.00 95.75 276 GLY A CA 1
ATOM 2149 C C . GLY A 1 276 ? -0.438 -15.687 8.142 1.00 95.75 276 GLY A C 1
ATOM 2150 O O . GLY A 1 276 ? 0.432 -16.258 8.799 1.00 95.75 276 GLY A O 1
ATOM 2151 N N . GLN A 1 277 ? -0.256 -15.369 6.857 1.00 94.88 277 GLN A N 1
ATOM 2152 C CA . GLN A 1 277 ? 0.899 -15.780 6.065 1.00 94.88 277 GLN A CA 1
ATOM 2153 C C . GLN A 1 277 ? 1.543 -14.575 5.378 1.00 94.88 277 GLN A C 1
ATOM 2155 O O . GLN A 1 277 ? 0.868 -13.751 4.764 1.00 94.88 277 GLN A O 1
ATOM 2160 N N . ALA A 1 278 ? 2.867 -14.466 5.483 1.00 92.56 278 ALA A N 1
ATOM 2161 C CA . ALA A 1 278 ? 3.607 -13.392 4.833 1.00 92.56 278 ALA A CA 1
ATOM 2162 C C . ALA A 1 278 ? 3.570 -13.543 3.304 1.00 92.56 278 ALA A C 1
ATOM 2164 O O . ALA A 1 278 ? 3.634 -14.658 2.768 1.00 92.56 278 ALA A O 1
ATOM 2165 N N . ALA A 1 279 ? 3.488 -12.410 2.610 1.00 96.25 279 ALA A N 1
ATOM 2166 C CA . ALA A 1 279 ? 3.652 -12.372 1.168 1.00 96.25 279 ALA A CA 1
ATOM 2167 C C . ALA A 1 279 ? 5.139 -12.445 0.800 1.00 96.25 279 ALA A C 1
ATOM 2169 O O . ALA A 1 279 ? 6.007 -11.996 1.544 1.00 96.25 279 ALA A O 1
ATOM 2170 N N . THR A 1 280 ? 5.438 -13.002 -0.369 1.00 97.06 280 THR A N 1
ATOM 2171 C CA . THR A 1 280 ? 6.757 -12.846 -0.983 1.00 97.06 280 THR A CA 1
ATOM 2172 C C . THR A 1 280 ? 6.784 -11.519 -1.723 1.00 97.06 280 THR A C 1
ATOM 2174 O O . THR A 1 280 ? 6.018 -11.336 -2.670 1.00 97.06 280 THR A O 1
ATOM 2177 N N . THR A 1 281 ? 7.680 -10.623 -1.324 1.00 95.44 281 THR A N 1
ATOM 2178 C CA . THR A 1 281 ? 7.885 -9.332 -1.987 1.00 95.44 281 THR A CA 1
ATOM 2179 C C . THR A 1 281 ? 8.993 -9.457 -3.032 1.00 95.44 281 THR A C 1
ATOM 2181 O O . THR A 1 281 ? 10.126 -9.816 -2.719 1.00 95.44 281 THR A O 1
ATOM 2184 N N . GLN A 1 282 ? 8.663 -9.182 -4.292 1.00 93.94 282 GLN A N 1
ATOM 2185 C CA . GLN A 1 282 ? 9.620 -9.022 -5.382 1.00 93.94 282 GLN A CA 1
ATOM 2186 C C . GLN A 1 282 ? 9.793 -7.528 -5.637 1.00 93.94 282 GLN A C 1
ATOM 2188 O O . GLN A 1 282 ? 8.917 -6.908 -6.236 1.00 93.94 282 GLN A O 1
ATOM 2193 N N . LEU A 1 283 ? 10.919 -6.959 -5.207 1.00 90.12 283 LEU A N 1
ATOM 2194 C CA . LEU A 1 283 ? 11.281 -5.603 -5.615 1.00 90.12 283 LEU A CA 1
ATOM 2195 C C . LEU A 1 283 ? 11.487 -5.579 -7.130 1.00 90.12 283 LEU A C 1
ATOM 2197 O O . LEU A 1 283 ? 12.080 -6.507 -7.694 1.00 90.12 283 LEU A O 1
ATOM 2201 N N . ILE A 1 284 ? 10.988 -4.530 -7.781 1.00 86.31 284 ILE A N 1
ATOM 2202 C CA . ILE A 1 284 ? 11.242 -4.313 -9.197 1.00 86.31 284 ILE A CA 1
ATOM 2203 C C . ILE A 1 284 ? 12.657 -3.765 -9.346 1.00 86.31 284 ILE A C 1
ATOM 2205 O O . ILE A 1 284 ? 12.951 -2.634 -8.964 1.00 86.31 284 ILE A O 1
ATOM 2209 N N . GLU A 1 285 ? 13.554 -4.588 -9.886 1.00 72.56 285 GLU A N 1
ATOM 2210 C CA . GLU A 1 285 ? 14.918 -4.162 -10.178 1.00 72.56 285 GLU A CA 1
ATOM 2211 C C . GLU A 1 285 ? 14.904 -3.147 -11.320 1.00 72.56 285 GLU A C 1
ATOM 2213 O O . GLU A 1 285 ? 14.543 -3.466 -12.449 1.00 72.56 285 GLU A O 1
ATOM 2218 N N . ARG A 1 286 ? 15.288 -1.904 -11.022 1.00 65.12 286 ARG A N 1
ATOM 2219 C CA . ARG A 1 286 ? 15.326 -0.809 -12.006 1.00 65.12 286 ARG A CA 1
ATOM 2220 C C . ARG A 1 286 ? 16.712 -0.237 -12.243 1.00 65.12 286 ARG A C 1
ATOM 2222 O O . ARG A 1 286 ? 16.846 0.759 -12.945 1.00 65.12 286 ARG A O 1
ATOM 2229 N N . ARG A 1 287 ? 17.743 -0.831 -11.637 1.00 53.56 287 ARG A N 1
ATOM 2230 C CA . ARG A 1 287 ? 19.115 -0.347 -11.788 1.00 53.56 287 ARG A CA 1
ATOM 2231 C C . ARG A 1 287 ? 19.576 -0.594 -13.219 1.00 53.56 287 ARG A C 1
ATOM 2233 O O . ARG A 1 287 ? 20.052 -1.676 -13.554 1.00 53.56 287 ARG A O 1
ATOM 2240 N N . ILE A 1 288 ? 19.468 0.438 -14.044 1.00 52.72 288 ILE A N 1
ATOM 2241 C CA . ILE A 1 288 ? 20.237 0.532 -15.274 1.00 52.72 288 ILE A CA 1
ATOM 2242 C C . ILE A 1 288 ? 21.617 1.011 -14.847 1.00 52.72 288 ILE A C 1
ATOM 2244 O O . ILE A 1 288 ? 21.826 2.180 -14.530 1.00 52.72 288 ILE A O 1
ATOM 2248 N N . VAL A 1 289 ? 22.567 0.084 -14.783 1.00 50.12 289 VAL A N 1
ATOM 2249 C CA . VAL A 1 289 ? 23.972 0.458 -14.647 1.00 50.12 289 VAL A CA 1
ATOM 2250 C C . VAL A 1 289 ? 24.372 1.136 -15.955 1.00 50.12 289 VAL A C 1
ATOM 2252 O O . VAL A 1 289 ? 24.491 0.473 -16.984 1.00 50.12 289 VAL A O 1
ATOM 2255 N N . THR A 1 290 ? 24.573 2.452 -15.921 1.00 53.12 290 THR A N 1
ATOM 2256 C CA . THR A 1 290 ? 25.187 3.188 -17.026 1.00 53.12 290 THR A CA 1
ATOM 2257 C C . THR A 1 290 ? 26.649 3.505 -16.686 1.00 53.12 290 THR A C 1
ATOM 2259 O O . THR A 1 290 ? 26.951 3.943 -15.577 1.00 53.12 290 THR A O 1
ATOM 2262 N N . PRO A 1 291 ? 27.597 3.309 -17.611 1.00 50.50 291 PRO A N 1
ATOM 2263 C CA . PRO A 1 291 ? 29.036 3.516 -17.381 1.00 50.50 291 PRO A CA 1
ATOM 2264 C C . PRO A 1 291 ? 29.456 4.994 -17.300 1.00 50.50 291 PRO A C 1
ATOM 2266 O O . PRO A 1 291 ? 30.646 5.286 -17.205 1.00 50.50 291 PRO A O 1
ATOM 2269 N N . TRP A 1 292 ? 28.506 5.920 -17.436 1.00 58.59 292 TRP A N 1
ATOM 2270 C CA . TRP A 1 292 ? 28.735 7.365 -17.473 1.00 58.59 292 TRP A CA 1
ATOM 2271 C C . TRP A 1 292 ? 28.183 8.091 -16.244 1.00 58.59 292 TRP A C 1
ATOM 2273 O O . TRP A 1 292 ? 28.273 9.311 -16.198 1.00 58.59 292 TRP A O 1
ATOM 2283 N N . ASN A 1 293 ? 27.632 7.374 -15.255 1.00 56.38 293 ASN A N 1
ATOM 2284 C CA . ASN A 1 293 ? 27.234 7.991 -13.990 1.00 56.38 293 ASN A CA 1
ATOM 2285 C C . ASN A 1 293 ? 28.439 8.184 -13.046 1.00 56.38 293 ASN A C 1
ATOM 2287 O O . ASN A 1 293 ? 29.407 7.415 -13.064 1.00 56.38 293 ASN A O 1
ATOM 2291 N N . ASP A 1 294 ? 28.377 9.232 -12.223 1.00 44.47 294 ASP A N 1
ATOM 2292 C CA . ASP A 1 294 ? 29.475 9.654 -11.346 1.00 44.47 294 ASP A CA 1
ATOM 2293 C C . ASP A 1 294 ? 29.866 8.584 -10.305 1.00 44.47 294 ASP A C 1
ATOM 2295 O O . ASP A 1 294 ? 31.045 8.452 -9.978 1.00 44.47 294 ASP A O 1
ATOM 2299 N N . ASP A 1 295 ? 28.926 7.752 -9.840 1.00 47.75 295 ASP A N 1
ATOM 2300 C CA . ASP A 1 295 ? 29.206 6.655 -8.896 1.00 47.75 295 ASP A CA 1
ATOM 2301 C C . ASP A 1 295 ? 30.089 5.562 -9.528 1.00 47.75 295 ASP A C 1
ATOM 2303 O O . ASP A 1 295 ? 31.047 5.068 -8.914 1.00 47.75 295 ASP A O 1
ATOM 2307 N N . ASN A 1 296 ? 29.835 5.226 -10.797 1.00 52.50 296 ASN A N 1
ATOM 2308 C CA . ASN A 1 296 ? 30.709 4.356 -11.578 1.00 52.50 296 ASN A CA 1
ATOM 2309 C C . ASN A 1 296 ? 32.033 5.052 -11.902 1.00 52.50 296 ASN A C 1
ATOM 2311 O O . ASN A 1 296 ? 33.070 4.395 -11.862 1.00 52.50 296 ASN A O 1
ATOM 2315 N N . MET A 1 297 ? 32.057 6.367 -12.143 1.00 48.50 297 MET A N 1
ATOM 2316 C CA . MET A 1 297 ? 33.316 7.100 -12.315 1.00 48.50 297 MET A CA 1
ATOM 2317 C C . MET A 1 297 ? 34.181 7.072 -11.053 1.00 48.50 297 MET A C 1
ATOM 2319 O O . MET A 1 297 ? 35.364 6.781 -11.161 1.00 48.50 297 MET A O 1
ATOM 2323 N N . VAL A 1 298 ? 33.631 7.303 -9.860 1.00 49.09 298 VAL A N 1
ATOM 2324 C CA . VAL A 1 298 ? 34.388 7.258 -8.593 1.00 49.09 298 VAL A CA 1
ATOM 2325 C C . VAL A 1 298 ? 34.929 5.855 -8.320 1.00 49.09 298 VAL A C 1
ATOM 2327 O O . VAL A 1 298 ? 36.091 5.702 -7.932 1.00 49.09 298 VAL A O 1
ATOM 2330 N N . THR A 1 299 ? 34.121 4.826 -8.583 1.00 51.50 299 THR A N 1
ATOM 2331 C CA . THR A 1 299 ? 34.539 3.424 -8.454 1.00 51.50 299 THR A CA 1
ATOM 2332 C C . THR A 1 299 ? 35.664 3.107 -9.439 1.00 51.50 299 THR A C 1
ATOM 2334 O O . THR A 1 299 ? 36.680 2.523 -9.072 1.00 51.50 299 THR A O 1
ATOM 2337 N N . THR A 1 300 ? 35.548 3.581 -10.677 1.00 51.81 300 THR A N 1
ATOM 2338 C CA . THR A 1 300 ? 36.508 3.275 -11.742 1.00 51.81 300 THR A CA 1
ATOM 2339 C C . THR A 1 300 ? 37.774 4.167 -11.677 1.00 51.81 300 THR A C 1
ATOM 2341 O O . THR A 1 300 ? 38.855 3.750 -12.090 1.00 51.81 300 THR A O 1
ATOM 2344 N N . VAL A 1 301 ? 37.698 5.359 -11.073 1.00 50.06 301 VAL A N 1
AT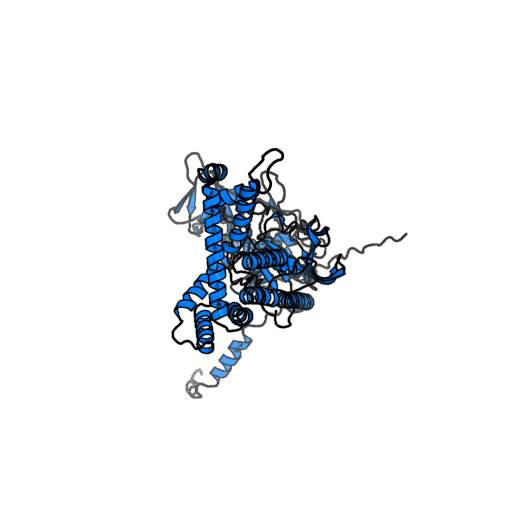OM 2345 C CA . VAL A 1 301 ? 38.849 6.229 -10.751 1.00 50.06 301 VAL A CA 1
ATOM 2346 C C . VAL A 1 301 ? 39.654 5.653 -9.584 1.00 50.06 301 VAL A C 1
ATOM 2348 O O . VAL A 1 301 ? 40.878 5.578 -9.674 1.00 50.06 301 VAL A O 1
ATOM 2351 N N . ARG A 1 302 ? 38.995 5.149 -8.525 1.00 51.84 302 ARG A N 1
ATOM 2352 C CA . ARG A 1 302 ? 39.667 4.374 -7.457 1.00 51.84 302 ARG A CA 1
ATOM 2353 C C . ARG A 1 302 ? 40.413 3.157 -8.015 1.00 51.84 302 ARG A C 1
ATOM 2355 O O . ARG A 1 302 ? 41.484 2.811 -7.531 1.00 51.84 302 ARG A O 1
ATOM 2362 N N . MET A 1 303 ? 39.874 2.560 -9.072 1.00 51.62 303 MET A N 1
ATOM 2363 C CA . MET A 1 303 ? 40.448 1.424 -9.789 1.00 51.62 303 MET A CA 1
ATOM 2364 C C . MET A 1 303 ? 41.659 1.778 -10.669 1.00 51.62 303 MET A C 1
ATOM 2366 O O . MET A 1 303 ? 42.594 0.983 -10.769 1.00 51.62 303 MET A O 1
ATOM 2370 N N . GLN A 1 304 ? 41.704 2.973 -11.268 1.00 52.44 304 GLN A N 1
ATOM 2371 C CA . GLN A 1 304 ? 42.889 3.474 -11.985 1.00 52.44 304 GLN A CA 1
ATOM 2372 C C . GLN A 1 304 ? 44.108 3.617 -11.061 1.00 52.44 304 GLN A C 1
ATOM 2374 O O . GLN A 1 304 ? 45.240 3.399 -11.500 1.00 52.44 304 GLN A O 1
ATOM 2379 N N . CYS A 1 305 ? 43.883 3.914 -9.777 1.00 50.41 305 CYS A N 1
ATOM 2380 C CA . CYS A 1 305 ? 44.937 3.990 -8.765 1.00 50.41 305 CYS A CA 1
ATOM 2381 C C . CYS A 1 305 ? 45.576 2.627 -8.425 1.00 50.41 305 CYS A C 1
ATOM 2383 O O . CYS A 1 305 ? 46.643 2.611 -7.820 1.00 50.41 305 CYS A O 1
ATOM 2385 N N . LEU A 1 306 ? 44.982 1.497 -8.839 1.00 50.91 306 LEU A N 1
ATOM 2386 C CA . LEU A 1 306 ? 45.513 0.138 -8.623 1.00 50.91 306 LEU A CA 1
ATOM 2387 C C . LEU A 1 306 ? 46.400 -0.375 -9.777 1.00 50.91 306 LEU A C 1
ATOM 2389 O O . LEU A 1 306 ? 46.778 -1.548 -9.807 1.00 50.91 306 LEU A O 1
ATOM 2393 N N . ARG A 1 307 ? 46.756 0.478 -10.747 1.00 56.94 307 ARG A N 1
ATOM 2394 C CA . ARG A 1 307 ? 47.749 0.148 -11.781 1.00 56.94 307 ARG A CA 1
ATOM 2395 C C . ARG A 1 307 ? 49.136 -0.000 -11.159 1.00 56.94 307 ARG A C 1
ATOM 2397 O O . ARG A 1 307 ? 49.825 1.000 -10.988 1.00 56.94 307 ARG A O 1
ATOM 2404 N N . THR A 1 308 ? 49.581 -1.227 -10.902 1.00 52.47 308 THR A N 1
ATOM 2405 C CA . THR A 1 308 ? 50.986 -1.441 -10.517 1.00 52.47 308 THR A CA 1
ATOM 2406 C C . THR A 1 308 ? 51.803 -2.300 -11.488 1.00 52.47 308 THR A C 1
ATOM 2408 O O . THR A 1 308 ? 53.005 -2.080 -11.559 1.00 52.47 308 THR A O 1
ATOM 2411 N N . ASP A 1 309 ? 51.226 -3.203 -12.306 1.00 56.00 309 ASP A N 1
ATOM 2412 C CA . ASP A 1 309 ? 52.069 -4.296 -12.857 1.00 56.00 309 ASP A CA 1
ATOM 2413 C C . ASP A 1 309 ? 51.948 -4.606 -14.373 1.00 56.00 309 ASP A C 1
ATOM 2415 O O . ASP A 1 309 ? 52.598 -5.529 -14.854 1.00 56.00 309 ASP A O 1
ATOM 2419 N N . GLY A 1 310 ? 51.126 -3.898 -15.160 1.00 61.69 310 GLY A N 1
ATOM 2420 C CA . GLY A 1 310 ? 51.044 -4.098 -16.626 1.00 61.69 310 GLY A CA 1
ATOM 2421 C C . GLY A 1 310 ? 50.434 -5.427 -17.123 1.00 61.69 310 GLY A C 1
ATOM 2422 O O . GLY A 1 310 ? 50.350 -5.638 -18.329 1.00 61.69 310 GLY A O 1
ATOM 2423 N N . ASN A 1 311 ? 49.976 -6.312 -16.231 1.00 76.19 311 ASN A N 1
ATOM 2424 C CA . ASN A 1 311 ? 49.254 -7.539 -16.582 1.00 76.19 311 ASN A CA 1
ATOM 2425 C C . ASN A 1 311 ? 47.733 -7.282 -16.604 1.00 76.19 311 ASN A C 1
ATOM 2427 O O . ASN A 1 311 ? 47.132 -7.032 -15.556 1.00 76.19 311 ASN A O 1
ATOM 2431 N N . ASN A 1 312 ? 47.120 -7.359 -17.791 1.00 70.06 312 ASN A N 1
ATOM 2432 C CA . ASN A 1 312 ? 45.694 -7.086 -17.997 1.00 70.06 312 ASN A CA 1
ATOM 2433 C C . ASN A 1 312 ? 44.786 -8.048 -17.214 1.00 70.06 312 ASN A C 1
ATOM 2435 O O . ASN A 1 312 ? 43.855 -7.591 -16.558 1.00 70.06 312 ASN A O 1
ATOM 2439 N N . ASP A 1 313 ? 45.078 -9.349 -17.198 1.00 71.75 313 ASP A N 1
ATOM 2440 C CA . ASP A 1 313 ? 44.252 -10.333 -16.481 1.00 71.75 313 ASP A CA 1
ATOM 2441 C C . ASP A 1 313 ? 44.278 -10.086 -14.969 1.00 71.75 313 ASP A C 1
ATOM 2443 O O . ASP A 1 313 ? 43.243 -10.102 -14.300 1.00 71.75 313 ASP A O 1
ATOM 2447 N N . LYS A 1 314 ? 45.461 -9.759 -14.434 1.00 71.06 314 LYS A N 1
ATOM 2448 C CA . LYS A 1 314 ? 45.629 -9.389 -13.022 1.00 71.06 314 LYS A CA 1
ATOM 2449 C C . LYS A 1 314 ? 44.889 -8.091 -12.685 1.00 71.06 314 LYS A C 1
ATOM 2451 O O . LYS A 1 314 ? 44.332 -7.975 -11.598 1.00 71.06 314 LYS A O 1
ATOM 2456 N N . PHE A 1 315 ? 44.847 -7.128 -13.609 1.00 73.62 315 PHE A N 1
ATOM 2457 C CA . PHE A 1 315 ? 44.064 -5.902 -13.446 1.00 73.62 315 PHE A CA 1
ATOM 2458 C C . PHE A 1 315 ? 42.558 -6.189 -13.360 1.00 73.62 315 PHE A C 1
ATOM 2460 O O . PHE A 1 315 ? 41.909 -5.673 -12.452 1.00 73.62 315 PHE A O 1
ATOM 2467 N N . PHE A 1 316 ? 42.004 -7.030 -14.243 1.00 68.56 316 PHE A N 1
ATOM 2468 C CA . PHE A 1 316 ? 40.572 -7.358 -14.216 1.00 68.56 316 PHE A CA 1
ATOM 2469 C C . PHE A 1 316 ? 40.176 -8.228 -13.013 1.00 68.56 316 PHE A C 1
ATOM 2471 O O . PHE A 1 316 ? 39.104 -8.013 -12.453 1.00 68.56 316 PHE A O 1
ATOM 2478 N N . GLU A 1 317 ? 41.030 -9.144 -12.550 1.00 72.94 317 GLU A N 1
ATOM 2479 C CA . GLU A 1 317 ? 40.781 -9.874 -11.295 1.00 72.94 317 GLU A CA 1
ATOM 2480 C C . GLU A 1 317 ? 40.885 -8.961 -10.060 1.00 72.94 317 GLU A C 1
ATOM 2482 O O . GLU A 1 317 ? 40.051 -9.044 -9.160 1.00 72.94 317 GLU A O 1
ATOM 2487 N N . ASN A 1 318 ? 41.825 -8.011 -10.028 1.00 71.81 318 ASN A N 1
ATOM 2488 C CA . ASN A 1 318 ? 41.869 -7.005 -8.960 1.00 71.81 318 ASN A CA 1
ATOM 2489 C C . ASN A 1 318 ? 40.624 -6.105 -8.983 1.00 71.81 318 ASN A C 1
ATOM 2491 O O . ASN A 1 318 ? 40.035 -5.856 -7.936 1.00 71.81 318 ASN A O 1
ATOM 2495 N N . LEU A 1 319 ? 40.182 -5.682 -10.173 1.00 69.00 319 LEU A N 1
ATOM 2496 C CA . LEU A 1 319 ? 38.926 -4.953 -10.369 1.00 69.00 319 LEU A CA 1
ATOM 2497 C C . LEU A 1 319 ? 37.736 -5.731 -9.840 1.00 69.00 319 LEU A C 1
ATOM 2499 O O . LEU A 1 319 ? 36.918 -5.181 -9.111 1.00 69.00 319 LEU A O 1
ATOM 2503 N N . LYS A 1 320 ? 37.663 -7.016 -10.161 1.00 68.12 320 LYS A N 1
ATOM 2504 C CA . LYS A 1 320 ? 36.627 -7.907 -9.659 1.00 68.12 320 LYS A CA 1
ATOM 2505 C C . LYS A 1 320 ? 36.605 -7.970 -8.142 1.00 68.12 320 LYS A C 1
ATOM 2507 O O . LYS A 1 320 ? 35.541 -7.787 -7.559 1.00 68.12 320 LYS A O 1
ATOM 2512 N N . ASN A 1 321 ? 37.758 -8.161 -7.512 1.00 71.38 321 ASN A N 1
ATOM 2513 C CA . ASN A 1 321 ? 37.855 -8.234 -6.058 1.00 71.38 321 ASN A CA 1
ATOM 2514 C C . ASN A 1 321 ? 37.463 -6.908 -5.395 1.00 71.38 321 ASN A C 1
ATOM 2516 O O . ASN A 1 321 ? 36.649 -6.912 -4.478 1.00 71.38 321 ASN A O 1
ATOM 2520 N N . THR A 1 322 ? 37.934 -5.769 -5.910 1.00 65.81 322 THR A N 1
ATOM 2521 C CA . THR A 1 322 ? 37.560 -4.445 -5.392 1.00 65.81 322 THR A CA 1
ATOM 2522 C C . THR A 1 322 ? 36.074 -4.140 -5.588 1.00 65.81 322 THR A C 1
ATOM 2524 O O . THR A 1 322 ? 35.441 -3.592 -4.691 1.00 65.81 322 THR A O 1
ATOM 2527 N N . LEU A 1 323 ? 35.481 -4.509 -6.728 1.00 62.12 323 LEU A N 1
ATOM 2528 C CA . LEU A 1 323 ? 34.040 -4.347 -6.948 1.00 62.12 323 LEU A CA 1
ATOM 2529 C C . LEU A 1 323 ? 33.219 -5.208 -5.976 1.00 62.12 323 LEU A C 1
ATOM 2531 O O . LEU A 1 323 ? 32.202 -4.737 -5.475 1.00 62.12 323 LEU A O 1
ATOM 2535 N N . VAL A 1 324 ? 33.671 -6.428 -5.672 1.00 65.75 324 VAL A N 1
ATOM 2536 C CA . VAL A 1 324 ? 33.044 -7.302 -4.665 1.00 65.75 324 VAL A CA 1
ATOM 2537 C C . VAL A 1 324 ? 33.180 -6.719 -3.254 1.00 65.75 324 VAL A C 1
ATOM 2539 O O . VAL A 1 324 ? 32.204 -6.708 -2.510 1.00 65.75 324 VAL A O 1
ATOM 2542 N N . GLU A 1 325 ? 34.350 -6.191 -2.887 1.00 68.94 325 GLU A N 1
ATOM 2543 C CA . GLU A 1 325 ? 34.587 -5.540 -1.586 1.00 68.94 325 GLU A CA 1
ATOM 2544 C C . GLU A 1 325 ? 33.739 -4.276 -1.387 1.00 68.94 325 GLU A C 1
ATOM 2546 O O . GLU A 1 325 ? 33.332 -3.970 -0.267 1.00 68.94 325 GLU A O 1
ATOM 2551 N N . LEU A 1 326 ? 33.459 -3.548 -2.470 1.00 57.78 326 LEU A N 1
ATOM 2552 C CA . LEU A 1 326 ? 32.613 -2.354 -2.472 1.00 57.78 326 LEU A CA 1
ATOM 2553 C C . LEU A 1 326 ? 31.108 -2.671 -2.571 1.00 57.78 326 LEU A C 1
ATOM 2555 O O . LEU A 1 326 ? 30.314 -1.740 -2.700 1.00 57.78 326 LEU A O 1
ATOM 2559 N N . ASP A 1 327 ? 30.719 -3.953 -2.532 1.00 60.59 327 ASP A N 1
ATOM 2560 C CA . ASP A 1 327 ? 29.337 -4.426 -2.722 1.00 60.59 327 ASP A CA 1
ATOM 2561 C C . ASP A 1 327 ? 28.701 -3.895 -4.026 1.00 60.59 327 ASP A C 1
ATOM 2563 O O . ASP A 1 327 ? 27.513 -3.570 -4.118 1.00 60.59 327 ASP A O 1
ATOM 2567 N N . VAL A 1 328 ? 29.522 -3.754 -5.072 1.00 57.81 328 VAL A N 1
ATOM 2568 C CA . VAL A 1 328 ? 29.076 -3.266 -6.377 1.00 57.81 328 VAL A CA 1
ATOM 2569 C C . VAL A 1 328 ? 28.389 -4.401 -7.129 1.00 57.81 328 VAL A C 1
ATOM 2571 O O . VAL A 1 328 ? 28.845 -5.543 -7.149 1.00 57.81 328 VAL A O 1
ATOM 2574 N N . ASN A 1 329 ? 27.276 -4.074 -7.791 1.00 55.69 329 ASN A N 1
ATOM 2575 C CA . ASN A 1 329 ? 26.456 -5.035 -8.522 1.00 55.69 329 ASN A CA 1
ATOM 2576 C C . ASN A 1 329 ? 27.317 -5.875 -9.506 1.00 55.69 329 ASN A C 1
ATOM 2578 O O . ASN A 1 329 ? 27.997 -5.292 -10.354 1.00 55.69 329 ASN A O 1
ATOM 2582 N N . PRO A 1 330 ? 27.254 -7.224 -9.477 1.00 60.16 330 PRO A N 1
ATOM 2583 C CA . PRO A 1 330 ? 27.994 -8.102 -10.395 1.00 60.16 330 PRO A CA 1
ATOM 2584 C C . PRO A 1 330 ? 27.785 -7.803 -11.889 1.00 60.16 330 PRO A C 1
ATOM 2586 O O . PRO A 1 330 ? 28.619 -8.160 -12.720 1.00 60.16 330 PRO A O 1
ATOM 2589 N N . MET A 1 331 ? 26.687 -7.136 -12.250 1.00 56.00 331 MET A N 1
ATOM 2590 C CA . MET A 1 331 ? 26.429 -6.651 -13.604 1.00 56.00 331 MET A CA 1
ATOM 2591 C C . MET A 1 331 ? 27.449 -5.594 -14.063 1.00 56.00 331 MET A C 1
ATOM 2593 O O . MET A 1 331 ? 27.784 -5.561 -15.246 1.00 56.00 331 MET A O 1
ATOM 2597 N N . VAL A 1 332 ? 27.983 -4.765 -13.156 1.00 61.19 332 VAL A N 1
ATOM 2598 C CA . VAL A 1 332 ? 29.027 -3.772 -13.479 1.00 61.19 332 VAL A CA 1
ATOM 2599 C C . VAL A 1 332 ? 30.289 -4.470 -13.975 1.00 61.19 332 VAL A C 1
ATOM 2601 O O . VAL A 1 332 ? 30.898 -4.034 -14.947 1.00 61.19 332 VAL A O 1
ATOM 2604 N N . LEU A 1 333 ? 30.648 -5.596 -13.359 1.00 65.69 333 LEU A N 1
ATOM 2605 C CA . LEU A 1 333 ? 31.807 -6.386 -13.755 1.00 65.69 333 LEU A CA 1
ATOM 2606 C C . LEU A 1 333 ? 31.650 -6.951 -15.170 1.00 65.69 333 LEU A C 1
ATOM 2608 O O . LEU A 1 333 ? 32.528 -6.798 -16.015 1.00 65.69 333 LEU A O 1
ATOM 2612 N N . GLU A 1 334 ? 30.505 -7.576 -15.433 1.00 67.38 334 GLU A N 1
ATOM 2613 C CA . GLU A 1 334 ? 30.183 -8.144 -16.740 1.00 67.38 334 GLU A CA 1
ATOM 2614 C C . GLU A 1 334 ? 30.140 -7.061 -17.827 1.00 67.38 334 GLU A C 1
ATOM 2616 O O . GLU A 1 334 ? 30.624 -7.273 -18.940 1.00 67.38 334 GLU A O 1
ATOM 2621 N N . MET A 1 335 ? 29.613 -5.882 -17.488 1.00 66.44 335 MET A N 1
ATOM 2622 C CA . MET A 1 335 ? 29.616 -4.706 -18.350 1.00 66.44 335 MET A CA 1
ATOM 2623 C C . MET A 1 335 ? 31.044 -4.260 -18.668 1.00 66.44 335 MET A C 1
ATOM 2625 O O . MET A 1 335 ? 31.377 -4.087 -19.836 1.00 66.44 335 MET A O 1
ATOM 2629 N N . VAL A 1 336 ? 31.910 -4.126 -17.664 1.00 69.25 336 VAL A N 1
ATOM 2630 C CA . VAL A 1 336 ? 33.301 -3.709 -17.873 1.00 69.25 336 VAL A CA 1
ATOM 2631 C C . VAL A 1 336 ? 34.060 -4.725 -18.736 1.00 69.25 336 VAL A C 1
ATOM 2633 O O . VAL A 1 336 ? 34.736 -4.337 -19.690 1.00 69.25 336 VAL A O 1
ATOM 2636 N N . GLU A 1 337 ? 33.898 -6.025 -18.486 1.00 73.19 337 GLU A N 1
ATOM 2637 C CA . GLU A 1 337 ? 34.542 -7.063 -19.297 1.00 73.19 337 GLU A CA 1
ATOM 2638 C C . GLU A 1 337 ? 34.075 -7.049 -20.758 1.00 73.19 337 GLU A C 1
ATOM 2640 O O . GLU A 1 337 ? 34.906 -7.072 -21.670 1.00 73.19 337 GLU A O 1
ATOM 2645 N N . LYS A 1 338 ? 32.756 -7.015 -20.986 1.00 74.62 338 LYS A N 1
ATOM 2646 C CA . LYS A 1 338 ? 32.169 -7.113 -22.331 1.00 74.62 338 LYS A CA 1
ATOM 2647 C C . LYS A 1 338 ? 32.324 -5.838 -23.135 1.00 74.62 338 LYS A C 1
ATOM 2649 O O . LYS A 1 338 ? 32.522 -5.895 -24.343 1.00 74.62 338 LYS A O 1
ATOM 2654 N N . VAL A 1 339 ? 32.213 -4.686 -22.489 1.00 73.81 339 VAL A N 1
ATOM 2655 C CA . VAL A 1 339 ? 32.207 -3.419 -23.210 1.00 73.81 339 VAL A CA 1
ATOM 2656 C C . VAL A 1 339 ? 33.620 -2.999 -23.580 1.00 73.81 339 VAL A C 1
ATOM 2658 O O . VAL A 1 339 ? 33.863 -2.606 -24.723 1.00 73.81 339 VAL A O 1
ATOM 2661 N N . PHE A 1 340 ? 34.564 -3.158 -22.656 1.00 80.81 340 PHE A N 1
ATOM 2662 C CA . PHE A 1 340 ? 35.958 -2.793 -22.889 1.00 80.81 340 PHE A CA 1
ATOM 2663 C C . PHE A 1 340 ? 36.799 -3.951 -23.444 1.00 80.81 340 PHE A C 1
ATOM 2665 O O . PHE A 1 340 ? 38.001 -3.780 -23.635 1.00 80.81 340 PHE A O 1
ATOM 2672 N N . ASN A 1 341 ? 36.190 -5.108 -23.747 1.00 82.06 341 ASN A N 1
ATOM 2673 C CA . ASN A 1 341 ? 36.850 -6.307 -24.286 1.00 82.06 341 ASN A CA 1
ATOM 2674 C C . ASN A 1 341 ? 38.040 -6.794 -23.440 1.00 82.06 341 ASN A C 1
ATOM 2676 O O . ASN A 1 341 ? 39.027 -7.286 -23.982 1.00 82.06 341 ASN A O 1
ATOM 2680 N N . LYS A 1 342 ? 37.974 -6.624 -22.116 1.00 76.56 342 LYS A N 1
ATOM 2681 C CA . LYS A 1 342 ? 39.098 -6.896 -21.199 1.00 76.56 342 LYS A CA 1
ATOM 2682 C C . LYS A 1 342 ? 40.402 -6.162 -21.566 1.00 76.56 342 LYS A C 1
ATOM 2684 O O . LYS A 1 342 ? 41.490 -6.604 -21.203 1.00 76.56 342 LYS A O 1
ATOM 2689 N N . ASP A 1 343 ? 40.304 -5.031 -22.263 1.00 80.25 343 ASP A N 1
ATOM 2690 C CA . ASP A 1 343 ? 41.449 -4.200 -22.620 1.00 80.25 343 ASP A CA 1
ATOM 2691 C C . ASP A 1 343 ? 41.466 -2.921 -21.765 1.00 80.25 343 ASP A C 1
ATOM 2693 O O . ASP A 1 343 ? 40.602 -2.048 -21.922 1.00 80.25 343 ASP A O 1
ATOM 2697 N N . PRO A 1 344 ? 42.449 -2.753 -20.862 1.00 71.38 344 PRO A N 1
ATOM 2698 C CA . PRO A 1 344 ? 42.574 -1.536 -20.073 1.00 71.38 344 PRO A CA 1
ATOM 2699 C C . PRO A 1 344 ? 42.793 -0.286 -20.931 1.00 71.38 344 PRO A C 1
ATOM 2701 O O . PRO A 1 344 ? 42.466 0.813 -20.481 1.00 71.38 344 PRO A O 1
ATOM 2704 N N . ALA A 1 345 ? 43.327 -0.401 -22.151 1.00 78.50 345 ALA A N 1
ATOM 2705 C CA . ALA A 1 345 ? 43.464 0.738 -23.057 1.00 78.50 345 ALA A CA 1
ATOM 2706 C C . ALA A 1 345 ? 42.092 1.310 -23.444 1.00 78.50 345 ALA A C 1
ATOM 2708 O O . ALA A 1 345 ? 41.915 2.527 -23.408 1.00 78.50 345 ALA A O 1
ATOM 2709 N N . ASN A 1 346 ? 41.099 0.450 -23.693 1.00 79.69 346 ASN A N 1
ATOM 2710 C CA . ASN A 1 346 ? 39.722 0.865 -23.975 1.00 79.69 346 ASN A CA 1
ATOM 2711 C C . ASN A 1 346 ? 39.071 1.562 -22.776 1.00 79.69 346 ASN A C 1
ATOM 2713 O O . ASN A 1 346 ? 38.343 2.536 -22.956 1.00 79.69 346 ASN A O 1
ATOM 2717 N N . LEU A 1 347 ? 39.361 1.105 -21.556 1.00 72.38 347 LEU A N 1
ATOM 2718 C CA . LEU A 1 347 ? 38.861 1.746 -20.339 1.00 72.38 347 LEU A CA 1
ATOM 2719 C C . LEU A 1 347 ? 39.452 3.154 -20.151 1.00 72.38 347 LEU A C 1
ATOM 2721 O O . LEU A 1 347 ? 38.719 4.094 -19.859 1.00 72.38 347 LEU A O 1
ATOM 2725 N N . ASN A 1 348 ? 40.761 3.325 -20.364 1.00 74.38 348 ASN A N 1
ATOM 2726 C CA . ASN A 1 348 ? 41.399 4.648 -20.292 1.00 74.38 348 ASN A CA 1
ATOM 2727 C C . ASN A 1 348 ? 40.900 5.584 -21.388 1.00 74.38 348 ASN A C 1
ATOM 2729 O O . ASN A 1 348 ? 40.558 6.726 -21.108 1.00 74.38 348 ASN A O 1
ATOM 2733 N N . LEU A 1 349 ? 40.783 5.074 -22.613 1.00 79.12 349 LEU A N 1
ATOM 2734 C CA . LEU A 1 349 ? 40.237 5.831 -23.729 1.00 79.12 349 LEU A CA 1
ATOM 2735 C C . LEU A 1 349 ? 38.804 6.302 -23.446 1.00 79.12 349 LEU A C 1
ATOM 2737 O O . LEU A 1 349 ? 38.441 7.430 -23.772 1.00 79.12 349 LEU A O 1
ATOM 2741 N N . TRP A 1 350 ? 37.992 5.456 -22.813 1.00 78.69 350 TRP A N 1
ATOM 2742 C CA . TRP A 1 350 ? 36.649 5.824 -22.381 1.00 78.69 350 TRP A CA 1
ATOM 2743 C C . TRP A 1 350 ? 36.651 6.925 -21.318 1.00 78.69 350 TRP A C 1
ATOM 2745 O O . TRP A 1 350 ? 35.820 7.829 -21.366 1.00 78.69 350 TRP A O 1
ATOM 2755 N N . PHE A 1 351 ? 37.601 6.909 -20.387 1.00 72.31 351 PHE A N 1
ATOM 2756 C CA . PHE A 1 351 ? 37.739 7.991 -19.418 1.00 72.31 351 PHE A CA 1
ATOM 2757 C C . PHE A 1 351 ? 38.170 9.309 -20.034 1.00 72.31 351 PHE A C 1
ATOM 2759 O O . PHE A 1 351 ? 37.598 10.342 -19.694 1.00 72.31 351 PHE A O 1
ATOM 2766 N N . ASP A 1 352 ? 39.126 9.279 -20.956 1.00 74.88 352 ASP A N 1
ATOM 2767 C CA . ASP A 1 352 ? 39.546 10.471 -21.688 1.00 74.88 352 ASP A CA 1
ATOM 2768 C C . ASP A 1 352 ? 38.366 11.049 -22.481 1.00 74.88 352 ASP A C 1
ATOM 2770 O O . ASP A 1 352 ? 38.140 12.263 -22.492 1.00 74.88 352 ASP A O 1
ATOM 2774 N N . PHE A 1 353 ? 37.551 10.169 -23.068 1.00 76.25 353 PHE A N 1
ATOM 2775 C CA . PHE A 1 353 ? 36.298 10.521 -23.726 1.00 76.25 353 PHE A CA 1
ATOM 2776 C C . PHE A 1 353 ? 35.312 11.224 -22.781 1.00 76.25 353 PHE A C 1
ATOM 2778 O O . PHE A 1 353 ? 34.864 12.334 -23.083 1.00 76.25 353 PHE A O 1
ATOM 2785 N N . LEU A 1 354 ? 35.027 10.652 -21.606 1.00 69.56 354 LEU A N 1
ATOM 2786 C CA . LEU A 1 354 ? 34.137 11.260 -20.606 1.00 69.56 354 LEU A CA 1
ATOM 2787 C C . LEU A 1 354 ? 34.690 12.580 -20.042 1.00 69.56 354 LEU A C 1
ATOM 2789 O O . LEU A 1 354 ? 33.952 13.560 -19.897 1.00 69.56 354 LEU A O 1
ATOM 2793 N N . ALA A 1 355 ? 35.991 12.645 -19.758 1.00 70.94 355 ALA A N 1
ATOM 2794 C CA . ALA A 1 355 ? 36.654 13.855 -19.281 1.00 70.94 355 ALA A CA 1
ATOM 2795 C C . ALA A 1 355 ? 36.527 14.987 -20.307 1.00 70.94 355 ALA A C 1
ATOM 2797 O O . ALA A 1 355 ? 36.202 16.121 -19.948 1.00 70.94 355 ALA A O 1
ATOM 2798 N N . LYS A 1 356 ? 36.687 14.670 -21.596 1.00 74.50 356 LYS A N 1
ATOM 2799 C CA . LYS A 1 356 ? 36.508 15.636 -22.680 1.00 74.50 356 LYS A CA 1
ATOM 2800 C C . LYS A 1 356 ? 35.065 16.126 -22.786 1.00 74.50 356 LYS A C 1
ATOM 2802 O O . LYS A 1 356 ? 34.875 17.330 -22.955 1.00 74.50 356 LYS A O 1
ATOM 2807 N N . ILE A 1 357 ? 34.061 15.255 -22.625 1.00 69.12 357 ILE A N 1
ATOM 2808 C CA . ILE A 1 357 ? 32.642 15.663 -22.550 1.00 69.12 357 ILE A CA 1
ATOM 2809 C C . ILE A 1 357 ? 32.445 16.675 -21.418 1.00 69.12 357 ILE A C 1
ATOM 2811 O O . ILE A 1 357 ? 31.832 17.724 -21.622 1.00 69.12 357 ILE A O 1
ATOM 2815 N N . LYS A 1 358 ? 33.011 16.407 -20.235 1.00 66.81 358 LYS A N 1
ATOM 2816 C CA . LYS A 1 358 ? 32.925 17.309 -19.078 1.00 66.81 358 LYS A CA 1
ATOM 2817 C C . LYS A 1 358 ? 33.566 18.668 -19.360 1.00 66.81 358 LYS A C 1
ATOM 2819 O O . LYS A 1 358 ? 32.954 19.691 -19.053 1.00 66.81 358 LYS A O 1
ATOM 2824 N N . THR A 1 359 ? 34.752 18.693 -19.969 1.00 73.88 359 THR A N 1
ATOM 2825 C CA . THR A 1 359 ? 35.436 19.940 -20.343 1.00 73.88 359 THR A CA 1
ATOM 2826 C C . THR A 1 359 ? 34.644 20.738 -21.378 1.00 73.88 359 THR A C 1
ATOM 2828 O O . THR A 1 359 ? 34.498 21.948 -21.224 1.00 73.88 359 THR A O 1
ATOM 2831 N N . VAL A 1 360 ? 34.091 20.083 -22.405 1.00 72.31 360 VAL A N 1
ATOM 2832 C CA . VAL A 1 360 ? 33.257 20.755 -23.419 1.00 72.31 360 VAL A CA 1
ATOM 2833 C C . VAL A 1 360 ? 31.992 21.326 -22.780 1.00 72.31 360 VAL A C 1
ATOM 2835 O O . VAL A 1 360 ? 31.669 22.489 -23.002 1.00 72.31 360 VAL A O 1
ATOM 2838 N N . ASN A 1 361 ? 31.322 20.559 -21.918 1.00 69.69 361 ASN A N 1
ATOM 2839 C CA . ASN A 1 361 ? 30.142 21.012 -21.182 1.00 69.69 361 ASN A CA 1
ATOM 2840 C C . ASN A 1 361 ? 30.453 22.251 -20.311 1.00 69.69 361 ASN A C 1
ATOM 2842 O O . ASN A 1 361 ? 29.724 23.241 -20.354 1.00 69.69 361 ASN A O 1
ATOM 2846 N N . GLN A 1 362 ? 31.580 22.247 -19.591 1.00 73.38 362 GLN A N 1
ATOM 2847 C CA . GLN A 1 362 ? 32.038 23.409 -18.819 1.00 73.38 362 GLN A CA 1
ATOM 2848 C C . GLN A 1 362 ? 32.341 24.623 -19.707 1.00 73.38 362 GLN A C 1
ATOM 2850 O O . GLN A 1 362 ? 31.884 25.717 -19.396 1.00 73.38 362 GLN A O 1
ATOM 2855 N N . SER A 1 363 ? 33.043 24.442 -20.830 1.00 75.12 363 SER A N 1
ATOM 2856 C CA . SER A 1 363 ? 33.312 25.533 -21.780 1.00 75.12 363 SER A CA 1
ATOM 2857 C C . SER A 1 363 ? 32.018 26.155 -22.301 1.00 75.12 363 SER A C 1
ATOM 2859 O O . SER A 1 363 ? 31.871 27.373 -22.293 1.00 75.12 363 SER A O 1
ATOM 2861 N N . ARG A 1 364 ? 31.039 25.324 -22.680 1.00 75.19 364 ARG A N 1
ATOM 2862 C CA . ARG A 1 364 ? 29.723 25.782 -23.147 1.00 75.19 364 ARG A CA 1
ATOM 2863 C C . ARG A 1 364 ? 28.956 26.535 -22.064 1.00 75.19 364 ARG A C 1
ATOM 2865 O O . ARG A 1 364 ? 28.339 27.552 -22.358 1.00 75.19 364 ARG A O 1
ATOM 2872 N N . LEU A 1 365 ? 29.023 26.082 -20.813 1.00 73.50 365 LEU A N 1
ATOM 2873 C CA . LEU A 1 365 ? 28.434 26.803 -19.685 1.00 73.50 365 LEU A CA 1
ATOM 2874 C C . LEU A 1 365 ? 29.056 28.193 -19.509 1.00 73.50 365 LEU A C 1
ATOM 2876 O O . LEU A 1 365 ? 28.331 29.164 -19.307 1.00 73.50 365 LEU A O 1
ATOM 2880 N N . GLU A 1 366 ? 30.380 28.300 -19.599 1.00 78.81 366 GLU A N 1
ATOM 2881 C CA . GLU A 1 366 ? 31.073 29.587 -19.506 1.00 78.81 366 GLU A CA 1
ATOM 2882 C C . GLU A 1 366 ? 30.777 30.489 -20.715 1.00 78.81 366 GLU A C 1
ATOM 2884 O O . GLU A 1 366 ? 30.573 31.689 -20.547 1.00 78.81 366 GLU A O 1
ATOM 2889 N N . GLU A 1 367 ? 30.655 29.937 -21.925 1.00 78.94 367 GLU A N 1
ATOM 2890 C CA . GLU A 1 367 ? 30.176 30.677 -23.103 1.00 78.94 367 GLU A CA 1
ATOM 2891 C C . GLU A 1 367 ? 28.766 31.237 -22.879 1.00 78.94 367 GLU A C 1
ATOM 2893 O O . GLU A 1 367 ? 28.516 32.408 -23.171 1.00 78.94 367 GLU A O 1
ATOM 2898 N N . ILE A 1 368 ? 27.859 30.437 -22.302 1.00 76.56 368 ILE A N 1
ATOM 2899 C CA . ILE A 1 368 ? 26.506 30.889 -21.965 1.00 76.56 368 ILE A CA 1
ATOM 2900 C C . ILE A 1 368 ? 26.577 32.016 -20.936 1.00 76.56 368 ILE A C 1
ATOM 2902 O O . ILE A 1 368 ? 25.978 33.065 -21.155 1.00 76.56 368 ILE A O 1
ATOM 2906 N N . LYS A 1 369 ? 27.336 31.839 -19.848 1.00 78.75 369 LYS A N 1
ATOM 2907 C CA . LYS A 1 369 ? 27.505 32.853 -18.795 1.00 78.75 369 LYS A CA 1
ATOM 2908 C C . LYS A 1 369 ? 28.084 34.162 -19.316 1.00 78.75 369 LYS A C 1
ATOM 2910 O O . LYS A 1 369 ? 27.717 35.215 -18.811 1.00 78.75 369 LYS A O 1
ATOM 2915 N N . ASN A 1 370 ? 28.977 34.106 -20.300 1.00 82.31 370 ASN A N 1
ATOM 2916 C CA . ASN A 1 370 ? 29.642 35.286 -20.846 1.00 82.31 370 ASN A CA 1
ATOM 2917 C C . ASN A 1 370 ? 28.818 36.005 -21.925 1.00 82.31 370 ASN A C 1
ATOM 2919 O O . ASN A 1 370 ? 29.097 37.168 -22.217 1.00 82.31 370 ASN A O 1
ATOM 2923 N N . HIS A 1 371 ? 27.794 35.365 -22.493 1.00 83.12 371 HIS A N 1
ATOM 2924 C CA . HIS A 1 371 ? 26.878 36.008 -23.433 1.00 83.12 371 HIS A CA 1
ATOM 2925 C C . HIS A 1 371 ? 25.963 37.021 -22.711 1.00 83.12 371 HIS A C 1
ATOM 2927 O O . HIS A 1 371 ? 25.471 36.701 -21.629 1.00 83.12 371 HIS A O 1
ATOM 2933 N N . PRO A 1 372 ? 25.637 38.196 -23.291 1.00 84.06 372 PRO A N 1
ATOM 2934 C CA . PRO A 1 372 ? 24.816 39.217 -22.623 1.00 84.06 372 PRO A CA 1
ATOM 2935 C C . PRO A 1 372 ? 23.478 38.698 -22.068 1.00 84.06 372 PRO A C 1
ATOM 2937 O O . PRO A 1 372 ? 23.140 38.965 -20.919 1.00 84.06 372 PRO A O 1
ATOM 2940 N N . ALA A 1 373 ? 22.757 37.878 -22.845 1.00 76.50 373 ALA A N 1
ATOM 2941 C CA . ALA A 1 373 ? 21.505 37.256 -22.395 1.00 76.50 373 ALA A CA 1
ATOM 2942 C C . ALA A 1 373 ? 21.716 36.239 -21.254 1.00 76.50 373 ALA A C 1
ATOM 2944 O O . ALA A 1 373 ? 20.856 36.070 -20.393 1.00 76.50 373 ALA A O 1
ATOM 2945 N N . GLY A 1 374 ? 22.868 35.564 -21.227 1.00 76.69 374 GLY A N 1
ATOM 2946 C CA . GLY A 1 374 ? 23.229 34.655 -20.145 1.00 76.69 374 GLY A CA 1
ATOM 2947 C C . GLY A 1 374 ? 23.660 35.392 -18.880 1.00 76.69 374 GLY A C 1
ATOM 2948 O O . GLY A 1 374 ? 23.218 35.030 -17.797 1.00 76.69 374 GLY A O 1
ATOM 2949 N N . GLN A 1 375 ? 24.425 36.479 -18.983 1.00 83.75 375 GLN A N 1
ATOM 2950 C CA . GLN A 1 375 ? 24.788 37.305 -17.823 1.00 83.75 375 GLN A CA 1
ATOM 2951 C C . GLN A 1 375 ? 23.549 37.789 -17.056 1.00 83.75 375 GLN A C 1
ATOM 2953 O O . GLN A 1 375 ? 23.537 37.785 -15.825 1.00 83.75 375 GLN A O 1
ATOM 2958 N N . GLU A 1 376 ? 22.486 38.153 -17.774 1.00 79.25 376 GLU A N 1
ATOM 2959 C CA . GLU A 1 376 ? 21.209 38.554 -17.182 1.00 79.25 376 GLU A CA 1
ATOM 2960 C C . GLU A 1 376 ? 20.490 37.389 -16.477 1.00 79.25 376 GLU A C 1
ATOM 2962 O O . GLU A 1 376 ? 20.022 37.546 -15.346 1.00 79.25 376 GLU A O 1
ATOM 2967 N N . LEU A 1 377 ? 20.467 36.203 -17.097 1.00 76.00 377 LEU A N 1
ATOM 2968 C CA . LEU A 1 377 ? 19.902 34.977 -16.515 1.00 76.00 377 LEU A CA 1
ATOM 2969 C C . LEU A 1 377 ? 20.628 34.552 -15.231 1.00 76.00 377 LEU A C 1
ATOM 2971 O O . LEU A 1 377 ? 19.988 34.238 -14.227 1.00 76.00 377 LEU A O 1
ATOM 2975 N N . PHE A 1 378 ? 21.961 34.551 -15.251 1.00 77.75 378 PHE A N 1
ATOM 2976 C CA . PHE A 1 378 ? 22.792 34.037 -14.159 1.00 77.75 378 PHE A CA 1
ATOM 2977 C C . PHE A 1 378 ? 22.919 35.005 -12.974 1.00 77.75 378 PHE A C 1
ATOM 2979 O O . PHE A 1 378 ? 23.344 34.592 -11.897 1.00 77.75 378 PHE A O 1
ATOM 2986 N N . LYS A 1 379 ? 22.518 36.273 -13.124 1.00 81.38 379 LYS A N 1
ATOM 2987 C CA . LYS A 1 379 ? 22.577 37.273 -12.046 1.00 81.38 379 LYS A CA 1
ATOM 2988 C C . LYS A 1 379 ? 21.598 36.991 -10.899 1.00 81.38 379 LYS A C 1
ATOM 2990 O O . LYS A 1 379 ? 21.855 37.413 -9.776 1.00 81.38 379 LYS A O 1
ATOM 2995 N N . ASN A 1 380 ? 20.494 36.290 -11.175 1.00 71.69 380 ASN A N 1
ATOM 2996 C CA . ASN A 1 380 ? 19.352 36.191 -10.255 1.00 71.69 380 ASN A CA 1
ATOM 2997 C C . ASN A 1 380 ? 18.851 34.759 -10.001 1.00 71.69 380 ASN A C 1
ATOM 2999 O O . ASN A 1 380 ? 17.856 34.588 -9.299 1.00 71.69 380 ASN A O 1
ATOM 3003 N N . LEU A 1 381 ? 19.479 33.738 -10.589 1.00 73.12 381 LEU A N 1
ATOM 3004 C CA . LEU A 1 381 ? 18.951 32.374 -10.602 1.00 73.12 381 LEU A CA 1
ATOM 3005 C C . LEU A 1 381 ? 19.994 31.359 -10.127 1.00 73.12 381 LEU A C 1
ATOM 3007 O O . LEU A 1 381 ? 21.179 31.459 -10.433 1.00 73.12 381 LEU A O 1
ATOM 3011 N N . THR A 1 382 ? 19.531 30.348 -9.395 1.00 75.44 382 THR A N 1
ATOM 3012 C CA . THR A 1 382 ? 20.320 29.151 -9.066 1.00 75.44 382 THR A CA 1
ATOM 3013 C C . THR A 1 382 ? 20.537 28.283 -10.310 1.00 75.44 382 THR A C 1
ATOM 3015 O O . THR A 1 382 ? 19.763 28.352 -11.263 1.00 75.44 382 THR A O 1
ATOM 3018 N N . GLU A 1 383 ? 21.545 27.404 -10.304 1.00 65.50 383 GLU A N 1
ATOM 3019 C CA . GLU A 1 383 ? 21.849 26.519 -11.444 1.00 65.50 383 GLU A CA 1
ATOM 3020 C C . GLU A 1 383 ? 20.644 25.668 -11.891 1.00 65.50 383 GLU A C 1
ATOM 3022 O O . GLU A 1 383 ? 20.439 25.469 -13.088 1.00 65.50 383 GLU A O 1
ATOM 3027 N N . LYS A 1 384 ? 19.797 25.228 -10.949 1.00 64.88 384 LYS A N 1
ATOM 3028 C CA . LYS A 1 384 ? 18.550 24.504 -11.246 1.00 64.88 384 LYS A CA 1
ATOM 3029 C C . LYS A 1 384 ? 17.526 25.390 -11.967 1.00 64.88 384 LYS A C 1
ATOM 3031 O O . LYS A 1 384 ? 16.943 24.968 -12.957 1.00 64.88 384 LYS A O 1
ATOM 3036 N N . GLN A 1 385 ? 17.335 26.628 -11.506 1.00 74.12 385 GLN A N 1
ATOM 3037 C CA . GLN A 1 385 ? 16.423 27.590 -12.141 1.00 74.12 385 GLN A CA 1
ATOM 3038 C C . GLN A 1 385 ? 16.920 28.035 -13.522 1.00 74.12 385 GLN A C 1
ATOM 3040 O O . GLN A 1 385 ? 16.118 28.284 -14.418 1.00 74.12 385 GLN A O 1
ATOM 3045 N N . ILE A 1 386 ? 18.240 28.109 -13.702 1.00 69.62 386 ILE A N 1
ATOM 3046 C CA . ILE A 1 386 ? 18.869 28.401 -14.990 1.00 69.62 386 ILE A CA 1
ATOM 3047 C C . ILE A 1 386 ? 18.559 27.292 -15.994 1.00 69.62 386 ILE A C 1
ATOM 3049 O O . ILE A 1 386 ? 18.181 27.601 -17.114 1.00 69.62 386 ILE A O 1
ATOM 3053 N N . VAL A 1 387 ? 18.670 26.017 -15.610 1.00 65.75 387 VAL A N 1
ATOM 3054 C CA . VAL A 1 387 ? 18.365 24.890 -16.511 1.00 65.75 387 VAL A CA 1
ATOM 3055 C C . VAL A 1 387 ? 16.921 24.942 -17.014 1.00 65.75 387 VAL A C 1
ATOM 3057 O O . VAL A 1 387 ? 16.707 24.806 -18.216 1.00 65.75 387 VAL A O 1
ATOM 3060 N N . GLU A 1 388 ? 15.948 25.205 -16.139 1.00 71.12 388 GLU A N 1
ATOM 3061 C CA . GLU A 1 388 ? 14.541 25.333 -16.548 1.00 71.12 388 GLU A CA 1
ATOM 3062 C C . GLU A 1 388 ? 14.317 26.531 -17.485 1.00 71.12 388 GLU A C 1
ATOM 3064 O O . GLU A 1 388 ? 13.732 26.383 -18.556 1.00 71.12 388 GLU A O 1
ATOM 3069 N N . LYS A 1 389 ? 14.904 27.695 -17.178 1.00 73.31 389 LYS A N 1
ATOM 3070 C CA . LYS A 1 389 ? 14.853 28.866 -18.072 1.00 73.31 389 LYS A CA 1
ATOM 3071 C C . LYS A 1 389 ? 15.539 28.638 -19.418 1.00 73.31 389 LYS A C 1
ATOM 3073 O O . LYS A 1 389 ? 15.095 29.156 -20.439 1.00 73.31 389 LYS A O 1
ATOM 3078 N N . LEU A 1 390 ? 16.629 27.877 -19.444 1.00 69.62 390 LEU A N 1
ATOM 3079 C CA . LEU A 1 390 ? 17.317 27.530 -20.683 1.00 69.62 390 LEU A CA 1
ATOM 3080 C C . LEU A 1 390 ? 16.440 26.631 -21.569 1.00 69.62 390 LEU A C 1
ATOM 3082 O O . LEU A 1 390 ? 16.415 26.852 -22.777 1.00 69.62 390 LEU A O 1
ATOM 3086 N N . LYS A 1 391 ? 15.668 25.693 -20.997 1.00 70.81 391 LYS A N 1
ATOM 3087 C CA . LYS A 1 391 ? 14.684 24.889 -21.751 1.00 70.81 391 LYS A CA 1
ATOM 3088 C C . LYS A 1 391 ? 13.603 25.770 -22.395 1.00 70.81 391 LYS A C 1
ATOM 3090 O O . LYS A 1 391 ? 13.280 25.578 -23.567 1.00 70.81 391 LYS A O 1
ATOM 3095 N N . GLU A 1 392 ? 13.109 26.789 -21.693 1.00 75.62 392 GLU A N 1
ATOM 3096 C CA . GLU A 1 392 ? 12.146 27.757 -22.252 1.00 75.62 392 GLU A CA 1
ATOM 3097 C C . GLU A 1 392 ? 12.733 28.523 -23.455 1.00 75.62 392 GLU A C 1
ATOM 3099 O O . GLU A 1 392 ? 12.075 28.678 -24.482 1.00 75.62 392 GLU A O 1
ATOM 3104 N N . ILE A 1 393 ? 14.004 28.936 -23.375 1.00 69.94 393 ILE A N 1
ATOM 3105 C CA . ILE A 1 393 ? 14.698 29.683 -24.444 1.00 69.94 393 ILE A CA 1
ATOM 3106 C C . ILE A 1 393 ? 14.925 28.832 -25.697 1.00 69.94 393 ILE A C 1
ATOM 3108 O O . ILE A 1 393 ? 14.925 29.363 -26.808 1.00 69.94 393 ILE A O 1
ATOM 3112 N N . THR A 1 394 ? 15.082 27.514 -25.551 1.00 61.25 394 THR A N 1
ATOM 3113 C CA . THR A 1 394 ? 15.201 26.601 -26.704 1.00 61.25 394 THR A CA 1
ATOM 3114 C C . THR A 1 394 ? 13.911 26.486 -27.524 1.00 61.25 394 THR A C 1
ATOM 3116 O O . THR A 1 394 ? 13.949 25.981 -28.646 1.00 61.25 394 THR A O 1
ATOM 3119 N N . THR A 1 395 ? 12.805 27.039 -27.012 1.00 62.31 395 THR A N 1
ATOM 3120 C CA . THR A 1 395 ? 11.493 27.104 -27.667 1.00 62.31 395 THR A CA 1
ATOM 3121 C C . THR A 1 395 ? 10.989 28.559 -27.677 1.00 62.31 395 THR A C 1
ATOM 3123 O O . THR A 1 395 ? 9.997 28.877 -27.020 1.00 62.31 395 THR A O 1
ATOM 3126 N N . PRO A 1 396 ? 11.690 29.493 -28.351 1.00 53.06 396 PRO A N 1
ATOM 3127 C CA . PRO A 1 396 ? 11.464 30.918 -28.137 1.00 53.06 396 PRO A CA 1
ATOM 3128 C C . PRO A 1 396 ? 10.034 31.333 -28.538 1.00 53.06 396 PRO A C 1
ATOM 3130 O O . PRO A 1 396 ? 9.529 30.870 -29.567 1.00 53.06 396 PRO A O 1
ATOM 3133 N N . PRO A 1 397 ? 9.372 32.226 -27.773 1.00 51.88 397 PRO A N 1
ATOM 3134 C CA . PRO A 1 397 ? 8.070 32.770 -28.144 1.00 51.88 397 PRO A CA 1
ATOM 3135 C C . PRO A 1 397 ? 8.115 33.430 -29.525 1.00 51.88 397 PRO A C 1
ATOM 3137 O O . PRO A 1 397 ? 9.107 34.071 -29.886 1.00 51.88 397 PRO A O 1
ATOM 3140 N N . ILE A 1 398 ? 7.017 33.322 -30.280 1.00 43.44 398 ILE A N 1
ATOM 3141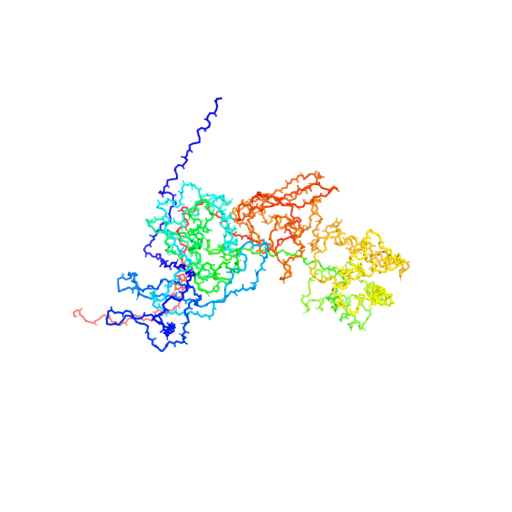 C CA . ILE A 1 398 ? 6.866 33.963 -31.594 1.00 43.44 398 ILE A CA 1
ATOM 3142 C C . ILE A 1 398 ? 7.169 35.465 -31.450 1.00 43.44 398 ILE A C 1
ATOM 3144 O O . ILE A 1 398 ? 6.396 36.200 -30.841 1.00 43.44 398 ILE A O 1
ATOM 3148 N N . GLY A 1 399 ? 8.305 35.912 -32.001 1.00 47.50 399 GLY A N 1
ATOM 3149 C CA . GLY A 1 399 ? 8.725 37.320 -32.014 1.00 47.50 399 GLY A CA 1
ATOM 3150 C C . GLY A 1 399 ? 10.029 37.652 -31.276 1.00 47.50 399 GLY A C 1
ATOM 3151 O O . GLY A 1 399 ? 10.533 38.758 -31.464 1.00 47.50 399 GLY A O 1
ATOM 3152 N N . GLN A 1 400 ? 10.622 36.737 -30.499 1.00 56.06 400 GLN A N 1
ATOM 3153 C CA . GLN A 1 400 ? 11.965 36.935 -29.926 1.00 56.06 400 GLN A CA 1
ATOM 3154 C C . GLN A 1 400 ? 13.040 36.252 -30.778 1.00 56.06 400 GLN A C 1
ATOM 3156 O O . GLN A 1 400 ? 13.055 35.031 -30.924 1.00 56.06 400 GLN A O 1
ATOM 3161 N N . GLN A 1 401 ? 13.959 37.044 -31.336 1.00 55.16 401 GLN A N 1
ATOM 3162 C CA . GLN A 1 401 ? 15.136 36.534 -32.038 1.00 55.16 401 GLN A CA 1
ATOM 3163 C C . GLN A 1 401 ? 16.307 36.423 -31.061 1.00 55.16 401 GLN A C 1
ATOM 3165 O O . GLN A 1 401 ? 16.931 37.423 -30.713 1.00 55.16 401 GLN A O 1
ATOM 3170 N N . PHE A 1 402 ? 16.614 35.203 -30.629 1.00 65.94 402 PHE A N 1
ATOM 3171 C CA . PHE A 1 402 ? 17.918 34.903 -30.044 1.00 65.94 402 PHE A CA 1
ATOM 3172 C C . PHE A 1 402 ? 18.907 34.549 -31.158 1.00 65.94 402 PHE A C 1
ATOM 3174 O O . PHE A 1 402 ? 18.518 34.005 -32.195 1.00 65.94 402 PHE A O 1
ATOM 3181 N N . ASP A 1 403 ? 20.192 34.836 -30.933 1.00 74.75 403 ASP A N 1
ATOM 3182 C CA . ASP A 1 403 ? 21.263 34.378 -31.818 1.00 74.75 403 ASP A CA 1
ATOM 3183 C C . ASP A 1 403 ? 21.202 32.848 -31.947 1.00 74.75 403 ASP A C 1
ATOM 3185 O O . ASP A 1 403 ? 21.200 32.109 -30.957 1.00 74.75 403 ASP A O 1
ATOM 3189 N N . THR A 1 404 ? 21.151 32.364 -33.185 1.00 69.44 404 THR A N 1
ATOM 3190 C CA . THR A 1 404 ? 21.073 30.940 -33.516 1.00 69.44 404 THR A CA 1
ATOM 3191 C C . THR A 1 404 ? 22.274 30.170 -32.960 1.00 69.44 404 THR A C 1
ATOM 3193 O O . THR A 1 404 ? 22.137 29.004 -32.582 1.00 69.44 404 THR A O 1
ATOM 3196 N N . ASN A 1 405 ? 23.440 30.818 -32.843 1.00 68.56 405 ASN A N 1
ATOM 3197 C CA . ASN A 1 405 ? 24.613 30.226 -32.202 1.00 68.56 405 ASN A CA 1
ATOM 3198 C C . ASN A 1 405 ? 24.425 30.063 -30.695 1.00 68.56 405 ASN A C 1
ATOM 3200 O O . ASN A 1 405 ? 24.766 29.011 -30.163 1.00 68.56 405 ASN A O 1
ATOM 3204 N N . PHE A 1 406 ? 23.833 31.051 -30.024 1.00 69.50 406 PHE A N 1
ATOM 3205 C CA . PHE A 1 406 ? 23.548 30.991 -28.593 1.00 69.50 406 PHE A CA 1
ATOM 3206 C C . PHE A 1 406 ? 22.527 29.891 -28.263 1.00 69.50 406 PHE A C 1
ATOM 3208 O O . PHE A 1 406 ? 22.776 29.081 -27.370 1.00 69.50 406 PHE A O 1
ATOM 3215 N N . ILE A 1 407 ? 21.439 29.770 -29.040 1.00 67.50 407 ILE A N 1
ATOM 3216 C CA . ILE A 1 407 ? 20.470 28.663 -28.894 1.00 67.50 407 ILE A CA 1
ATOM 3217 C C . ILE A 1 407 ? 21.157 27.304 -29.097 1.00 67.50 407 ILE A C 1
ATOM 3219 O O . ILE A 1 407 ? 20.917 26.363 -28.339 1.00 67.50 407 ILE A O 1
ATOM 3223 N N . ARG A 1 408 ? 22.026 27.178 -30.108 1.00 72.12 408 ARG A N 1
ATOM 3224 C CA . ARG A 1 408 ? 22.786 25.943 -30.353 1.00 72.12 408 ARG A CA 1
ATOM 3225 C C . ARG A 1 408 ? 23.689 25.589 -29.166 1.00 72.12 408 ARG A C 1
ATOM 3227 O O . ARG A 1 408 ? 23.660 24.443 -28.727 1.00 72.12 408 ARG A O 1
ATOM 3234 N N . THR A 1 409 ? 24.426 26.555 -28.622 1.00 69.38 409 THR A N 1
ATOM 3235 C CA . THR A 1 409 ? 25.286 26.385 -27.436 1.00 69.38 409 THR A CA 1
ATOM 3236 C C . THR A 1 409 ? 24.476 25.941 -26.213 1.00 69.38 409 THR A C 1
ATOM 3238 O O . THR A 1 409 ? 24.905 25.036 -25.498 1.00 69.38 409 THR A O 1
ATOM 3241 N N . ILE A 1 410 ? 23.279 26.503 -26.004 1.00 66.94 410 ILE A N 1
ATOM 3242 C CA . ILE A 1 410 ? 22.356 26.083 -24.936 1.00 66.94 410 ILE A CA 1
ATOM 3243 C C . ILE A 1 410 ? 21.888 24.641 -25.145 1.00 66.94 410 ILE A C 1
ATOM 3245 O O . ILE A 1 410 ? 21.947 23.842 -24.213 1.00 66.94 410 ILE A O 1
ATOM 3249 N N . ASN A 1 411 ? 21.465 24.288 -26.359 1.00 69.19 411 ASN A N 1
ATOM 3250 C CA . ASN A 1 411 ? 21.029 22.930 -26.685 1.00 69.19 411 ASN A CA 1
ATOM 3251 C C . ASN A 1 411 ? 22.147 21.900 -26.477 1.00 69.19 411 ASN A C 1
ATOM 3253 O O . ASN A 1 411 ? 21.903 20.832 -25.923 1.00 69.19 411 ASN A O 1
ATOM 3257 N N . GLU A 1 412 ? 23.375 22.212 -26.894 1.00 68.50 412 GLU A N 1
ATOM 3258 C CA . GLU A 1 412 ? 24.542 21.358 -26.652 1.00 68.50 412 GLU A CA 1
ATOM 3259 C C . GLU A 1 412 ? 24.829 21.220 -25.150 1.00 68.50 412 GLU A C 1
ATOM 3261 O O . GLU A 1 412 ? 25.001 20.104 -24.663 1.00 68.50 412 GLU A O 1
ATOM 3266 N N . TYR A 1 413 ? 24.813 22.324 -24.395 1.00 69.56 413 TYR A N 1
ATOM 3267 C CA . TYR A 1 413 ? 24.994 22.303 -22.942 1.00 69.56 413 TYR A CA 1
ATOM 3268 C C . TYR A 1 413 ? 23.936 21.444 -22.238 1.00 69.56 413 TYR A C 1
ATOM 3270 O O . TYR A 1 413 ? 24.298 20.575 -21.448 1.00 69.56 413 TYR A O 1
ATOM 3278 N N . LEU A 1 414 ? 22.649 21.639 -22.544 1.00 66.44 414 LEU A N 1
ATOM 3279 C CA . LEU A 1 414 ? 21.552 20.878 -21.939 1.00 66.44 414 LEU A CA 1
ATOM 3280 C C . LEU A 1 414 ? 21.666 19.384 -22.255 1.00 66.44 414 LEU A C 1
ATOM 3282 O O . LEU A 1 414 ? 21.560 18.577 -21.337 1.00 66.44 414 LEU A O 1
ATOM 3286 N N . LYS A 1 415 ? 21.988 19.017 -23.502 1.00 67.12 415 LYS A N 1
ATOM 3287 C CA . LYS A 1 415 ? 22.227 17.620 -23.901 1.00 67.12 415 LYS A CA 1
ATOM 3288 C C . LYS A 1 415 ? 23.378 16.977 -23.128 1.00 67.12 415 LYS A C 1
ATOM 3290 O O . LYS A 1 415 ? 23.239 15.877 -22.606 1.00 67.12 415 LYS A O 1
ATOM 3295 N N . PHE A 1 416 ? 24.531 17.640 -23.033 1.00 63.81 416 PHE A N 1
ATOM 3296 C CA . PHE A 1 416 ? 25.685 17.071 -22.325 1.00 63.81 416 PHE A CA 1
ATOM 3297 C C . PHE A 1 416 ? 25.521 17.101 -20.810 1.00 63.81 416 PHE A C 1
ATOM 3299 O O . PHE A 1 416 ? 26.091 16.261 -20.115 1.00 63.81 416 PHE A O 1
ATOM 3306 N N . LYS A 1 417 ? 24.761 18.061 -20.283 1.00 66.25 417 LYS A N 1
ATOM 3307 C CA . LYS A 1 417 ? 24.389 18.111 -18.873 1.00 66.25 417 LYS A CA 1
ATOM 3308 C C . LYS A 1 417 ? 23.419 16.993 -18.521 1.00 66.25 417 LYS A C 1
ATOM 3310 O O . LYS A 1 417 ? 23.631 16.345 -17.510 1.00 66.25 417 LYS A O 1
ATOM 3315 N N . GLU A 1 418 ? 22.444 16.705 -19.376 1.00 65.25 418 GLU A N 1
ATOM 3316 C CA . GLU A 1 418 ? 21.555 15.547 -19.242 1.00 65.25 418 GLU A CA 1
ATOM 3317 C C . GLU A 1 418 ? 22.331 14.225 -19.272 1.00 65.25 418 GLU A C 1
ATOM 3319 O O . GLU A 1 418 ? 21.994 13.310 -18.542 1.00 65.25 418 GLU A O 1
ATOM 3324 N N . ILE A 1 419 ? 23.409 14.121 -20.053 1.00 63.00 419 ILE A N 1
ATOM 3325 C CA . ILE A 1 419 ? 24.284 12.935 -20.052 1.00 63.00 419 ILE A CA 1
ATOM 3326 C C . ILE A 1 419 ? 25.122 12.839 -18.762 1.00 63.00 419 ILE A C 1
ATOM 3328 O O . ILE A 1 419 ? 25.333 11.738 -18.258 1.00 63.00 419 ILE A O 1
ATOM 3332 N N . ARG A 1 420 ? 25.616 13.976 -18.250 1.00 58.97 420 ARG A N 1
ATOM 3333 C CA . ARG A 1 420 ? 26.554 14.069 -17.114 1.00 58.97 420 ARG A CA 1
ATOM 3334 C C . ARG A 1 420 ? 25.867 13.976 -15.753 1.00 58.97 420 ARG A C 1
ATOM 3336 O O . ARG A 1 420 ? 26.309 13.229 -14.896 1.00 58.97 420 ARG A O 1
ATOM 3343 N N . ASP A 1 421 ? 24.816 14.762 -15.560 1.00 59.09 421 ASP A N 1
ATOM 3344 C CA . ASP A 1 421 ? 24.166 14.959 -14.263 1.00 59.09 421 ASP A CA 1
ATOM 3345 C C . ASP A 1 421 ? 23.037 13.956 -14.034 1.00 59.09 421 ASP A C 1
ATOM 3347 O O . ASP A 1 421 ? 22.315 14.095 -13.051 1.00 59.09 421 ASP A O 1
ATOM 3351 N N . ASN A 1 422 ? 22.852 12.969 -14.919 1.00 57.00 422 ASN A N 1
ATOM 3352 C CA . ASN A 1 422 ? 21.835 11.954 -14.709 1.00 57.00 422 ASN A CA 1
ATOM 3353 C C . ASN A 1 422 ? 22.287 11.005 -13.593 1.00 57.00 422 ASN A C 1
ATOM 3355 O O . ASN A 1 422 ? 23.201 10.200 -13.816 1.00 57.00 422 ASN A O 1
ATOM 3359 N N . PRO A 1 423 ? 21.707 11.090 -12.382 1.00 46.09 423 PRO A N 1
ATOM 3360 C CA . PRO A 1 423 ? 22.124 10.227 -11.295 1.00 46.09 423 PRO A CA 1
ATOM 3361 C C . PRO A 1 423 ? 21.845 8.767 -11.661 1.00 46.09 423 PRO A C 1
ATOM 3363 O O . PRO A 1 423 ? 20.969 8.461 -12.472 1.00 46.09 423 PRO A O 1
ATOM 3366 N N . SER A 1 424 ? 22.548 7.861 -10.986 1.00 45.28 424 SER A N 1
ATOM 3367 C CA . SER A 1 424 ? 22.432 6.394 -11.001 1.00 45.28 424 SER A CA 1
ATOM 3368 C C . SER A 1 424 ? 21.021 5.826 -10.698 1.00 45.28 424 SER A C 1
ATOM 3370 O O . SER A 1 424 ? 20.878 4.634 -10.428 1.00 45.28 424 SER A O 1
ATOM 3372 N N . GLY A 1 425 ? 19.970 6.653 -10.772 1.00 43.44 425 GLY A N 1
ATOM 3373 C CA . GLY A 1 425 ? 18.577 6.328 -10.491 1.00 43.44 425 GLY A CA 1
ATOM 3374 C C . GLY A 1 425 ? 17.571 6.563 -11.626 1.00 43.44 425 GLY A C 1
ATOM 3375 O O . GLY A 1 425 ? 16.544 5.894 -11.603 1.00 43.44 425 GLY A O 1
ATOM 3376 N N . GLN A 1 426 ? 17.795 7.429 -12.629 1.00 47.28 426 GLN A N 1
ATOM 3377 C CA . GLN A 1 426 ? 16.766 7.602 -13.676 1.00 47.28 426 GLN A CA 1
ATOM 3378 C C . GLN A 1 426 ? 16.704 6.382 -14.605 1.00 47.28 426 GLN A C 1
ATOM 3380 O O . GLN A 1 426 ? 17.720 5.929 -15.142 1.00 47.28 426 GLN A O 1
ATOM 3385 N N . GLN A 1 427 ? 15.494 5.855 -14.822 1.00 48.34 427 GLN A N 1
ATOM 3386 C CA . GLN A 1 427 ? 15.268 4.880 -15.882 1.00 48.34 427 GLN A CA 1
ATOM 3387 C C . GLN A 1 427 ? 15.489 5.561 -17.233 1.00 48.34 427 GLN A C 1
ATOM 3389 O O . GLN A 1 427 ? 14.703 6.393 -17.670 1.00 48.34 427 GLN A O 1
ATOM 3394 N N . PHE A 1 428 ? 16.552 5.159 -17.915 1.00 52.25 428 PHE A N 1
ATOM 3395 C CA . PHE A 1 428 ? 16.648 5.302 -19.353 1.00 52.25 428 PHE A CA 1
ATOM 3396 C C . PHE A 1 428 ? 15.593 4.402 -20.002 1.00 52.25 428 PHE A C 1
ATOM 3398 O O . PHE A 1 428 ? 15.742 3.179 -19.997 1.00 52.25 428 PHE A O 1
ATOM 3405 N N . ASP A 1 429 ? 14.542 4.978 -20.586 1.00 52.81 429 ASP A N 1
ATOM 3406 C CA . ASP A 1 429 ? 13.794 4.229 -21.590 1.00 52.81 429 ASP A CA 1
ATOM 3407 C C . ASP A 1 429 ? 14.695 3.979 -22.815 1.00 52.81 429 ASP A C 1
ATOM 3409 O O . ASP A 1 429 ? 15.696 4.669 -23.055 1.00 52.81 429 ASP A O 1
ATOM 3413 N N . ALA A 1 430 ? 14.379 2.945 -23.595 1.00 54.91 430 ALA A N 1
ATOM 3414 C CA . ALA A 1 430 ? 15.201 2.565 -24.743 1.00 54.91 430 ALA A CA 1
ATOM 3415 C C . ALA A 1 430 ? 15.387 3.721 -25.751 1.00 54.91 430 ALA A C 1
ATOM 3417 O O . ALA A 1 430 ? 16.408 3.782 -26.443 1.00 54.91 430 ALA A O 1
ATOM 3418 N N . ALA A 1 431 ? 14.431 4.654 -25.824 1.00 55.94 431 ALA A N 1
ATOM 3419 C CA . ALA A 1 431 ? 14.472 5.803 -26.722 1.00 55.94 431 ALA A CA 1
ATOM 3420 C C . ALA A 1 431 ? 15.464 6.873 -26.244 1.00 55.94 431 ALA A C 1
ATOM 3422 O O . ALA A 1 431 ? 16.288 7.340 -27.034 1.00 55.94 431 ALA A O 1
ATOM 3423 N N . SER A 1 432 ? 15.435 7.215 -24.961 1.00 60.16 432 SER A N 1
ATOM 3424 C CA . SER A 1 432 ? 16.377 8.118 -24.295 1.00 60.16 432 SER A CA 1
ATOM 3425 C C . SER A 1 432 ? 17.780 7.536 -24.347 1.00 60.16 432 SER A C 1
ATOM 3427 O O . SER A 1 432 ? 18.732 8.238 -24.671 1.00 60.16 432 SER A O 1
ATOM 3429 N N . TYR A 1 433 ? 17.901 6.220 -24.162 1.00 65.12 433 TYR A N 1
ATOM 3430 C CA . TYR A 1 433 ? 19.181 5.526 -24.241 1.00 65.12 433 TYR A CA 1
ATOM 3431 C C . TYR A 1 433 ? 19.761 5.599 -25.653 1.00 65.12 433 TYR A C 1
ATOM 3433 O O . TYR A 1 433 ? 20.904 6.006 -25.854 1.00 65.12 433 TYR A O 1
ATOM 3441 N N . THR A 1 434 ? 18.943 5.263 -26.653 1.00 63.84 434 THR A N 1
ATOM 3442 C CA . THR A 1 434 ? 19.322 5.345 -28.069 1.00 63.84 434 THR A CA 1
ATOM 3443 C C . THR A 1 434 ? 19.698 6.774 -28.453 1.00 63.84 434 THR A C 1
ATOM 3445 O O . THR A 1 434 ? 20.676 6.988 -29.170 1.00 63.84 434 THR A O 1
ATOM 3448 N N . ARG A 1 435 ? 18.958 7.771 -27.954 1.00 66.62 435 ARG A N 1
ATOM 3449 C CA . ARG A 1 435 ? 19.267 9.190 -28.149 1.00 66.62 435 ARG A CA 1
ATOM 3450 C C . ARG A 1 435 ? 20.628 9.537 -27.553 1.00 66.62 435 ARG A C 1
ATOM 3452 O O . ARG A 1 435 ? 21.462 10.075 -28.274 1.00 66.62 435 ARG A O 1
ATOM 3459 N N . THR A 1 436 ? 20.885 9.170 -26.300 1.00 69.50 436 THR A N 1
ATOM 3460 C CA . THR A 1 436 ? 22.173 9.395 -25.632 1.00 69.50 436 THR A CA 1
ATOM 3461 C C . THR A 1 436 ? 23.322 8.730 -26.375 1.00 69.50 436 THR A C 1
ATOM 3463 O O . THR A 1 436 ? 24.309 9.398 -26.666 1.00 69.50 436 THR A O 1
ATOM 3466 N N . ILE A 1 437 ? 23.194 7.464 -26.774 1.00 72.94 437 ILE A N 1
ATOM 3467 C CA . ILE A 1 437 ? 24.221 6.774 -27.568 1.00 72.94 437 ILE A CA 1
ATOM 3468 C C . ILE A 1 437 ? 24.486 7.494 -28.892 1.00 72.94 437 ILE A C 1
ATOM 3470 O O . ILE A 1 437 ? 25.644 7.679 -29.262 1.00 72.94 437 ILE A O 1
ATOM 3474 N N . ASN A 1 438 ? 23.446 7.933 -29.600 1.00 73.94 438 ASN A N 1
ATOM 3475 C CA . ASN A 1 438 ? 23.614 8.661 -30.856 1.00 73.94 438 ASN A CA 1
ATOM 3476 C C . ASN A 1 438 ? 24.315 10.010 -30.651 1.00 73.94 438 ASN A C 1
ATOM 3478 O O . ASN A 1 438 ? 25.161 10.387 -31.461 1.00 73.94 438 ASN A O 1
ATOM 3482 N N . GLU A 1 439 ? 24.006 10.731 -29.574 1.00 73.62 439 GLU A N 1
ATOM 3483 C CA . GLU A 1 439 ? 24.708 11.974 -29.237 1.00 73.62 439 GLU A CA 1
ATOM 3484 C C . GLU A 1 439 ? 26.172 11.704 -28.840 1.00 73.62 439 GLU A C 1
ATOM 3486 O O . GLU A 1 439 ? 27.062 12.427 -29.283 1.00 73.62 439 GLU A O 1
ATOM 3491 N N . LEU A 1 440 ? 26.460 10.619 -28.112 1.00 76.50 440 LEU A N 1
ATOM 3492 C CA . LEU A 1 440 ? 27.833 10.196 -27.808 1.00 76.50 440 LEU A CA 1
ATOM 3493 C C . LEU A 1 440 ? 28.610 9.794 -29.073 1.00 76.50 440 LEU A C 1
ATOM 3495 O O . LEU A 1 440 ? 29.784 10.136 -29.209 1.00 76.50 440 LEU A O 1
ATOM 3499 N N . LEU A 1 441 ? 27.965 9.126 -30.033 1.00 77.38 441 LEU A N 1
ATOM 3500 C CA . LEU A 1 441 ? 28.566 8.805 -31.331 1.00 77.38 441 LEU A CA 1
ATOM 3501 C C . LEU A 1 441 ? 28.901 10.075 -32.125 1.00 77.38 441 LEU A C 1
ATOM 3503 O O . LEU A 1 441 ? 30.014 10.191 -32.633 1.00 77.38 441 LEU A O 1
ATOM 3507 N N . ARG A 1 442 ? 27.992 11.058 -32.165 1.00 76.94 442 ARG A N 1
ATOM 3508 C CA . ARG A 1 442 ? 28.257 12.369 -32.788 1.00 76.94 442 ARG A CA 1
ATOM 3509 C C . ARG A 1 442 ? 29.382 13.127 -32.084 1.00 76.94 442 ARG A C 1
ATOM 3511 O O . ARG A 1 442 ? 30.192 13.787 -32.737 1.00 76.94 442 ARG A O 1
ATOM 3518 N N . PHE A 1 443 ? 29.458 13.038 -30.757 1.00 77.06 443 PHE A N 1
ATOM 3519 C CA . PHE A 1 443 ? 30.548 13.644 -29.996 1.00 77.06 443 PHE A CA 1
ATOM 3520 C C . PHE A 1 443 ? 31.895 12.995 -30.337 1.00 77.06 443 PHE A C 1
ATOM 3522 O O . PHE A 1 443 ? 32.872 13.701 -30.576 1.00 77.06 443 PHE A O 1
ATOM 3529 N N . ASN A 1 444 ? 31.937 11.664 -30.452 1.00 81.81 444 ASN A N 1
ATOM 3530 C CA . ASN A 1 444 ? 33.125 10.937 -30.900 1.00 81.81 444 ASN A CA 1
ATOM 3531 C C . ASN A 1 444 ? 33.571 11.369 -32.309 1.00 81.81 444 ASN A C 1
ATOM 3533 O O . ASN A 1 444 ? 34.755 11.603 -32.537 1.00 81.81 444 ASN A O 1
ATOM 3537 N N . GLU A 1 445 ? 32.635 11.529 -33.245 1.00 80.12 445 GLU A N 1
ATOM 3538 C CA . GLU A 1 445 ? 32.933 12.001 -34.607 1.00 80.12 445 GLU A CA 1
ATOM 3539 C C . GLU A 1 445 ? 33.532 13.413 -34.630 1.00 80.12 445 GLU A C 1
ATOM 3541 O O . GLU A 1 445 ? 34.448 13.674 -35.401 1.00 80.12 445 GLU A O 1
ATOM 3546 N N . SER A 1 446 ? 33.047 14.312 -33.772 1.00 76.25 446 SER A N 1
ATOM 3547 C CA . SER A 1 446 ? 33.432 15.730 -33.787 1.00 76.25 446 SER A CA 1
ATOM 3548 C C . SER A 1 446 ? 34.650 16.080 -32.928 1.00 76.25 446 SER A C 1
ATOM 3550 O O . SER A 1 446 ? 35.330 17.057 -33.229 1.00 76.25 446 SER A O 1
ATOM 3552 N N . HIS A 1 447 ? 34.925 15.326 -31.860 1.00 78.94 447 HIS A N 1
ATOM 3553 C CA . HIS A 1 447 ? 35.954 15.681 -30.868 1.00 78.94 447 HIS A CA 1
ATOM 3554 C C . HIS A 1 447 ? 37.061 14.630 -30.710 1.00 78.94 447 HIS A C 1
ATOM 3556 O O . HIS A 1 447 ? 38.037 14.886 -30.005 1.00 78.94 447 HIS A O 1
ATOM 3562 N N . PHE A 1 448 ? 36.906 13.465 -31.344 1.00 79.69 448 PHE A N 1
ATOM 3563 C CA . PHE A 1 448 ? 37.851 12.343 -31.308 1.00 79.69 448 PHE A CA 1
ATOM 3564 C C . PHE A 1 448 ? 38.091 11.749 -32.704 1.00 79.69 448 PHE A C 1
ATOM 3566 O O . PHE A 1 448 ? 38.467 10.584 -32.820 1.00 79.69 448 PHE A O 1
ATOM 3573 N N . ASP A 1 449 ? 37.830 12.522 -33.762 1.00 88.19 449 ASP A N 1
ATOM 3574 C CA . ASP A 1 449 ? 38.017 12.128 -35.165 1.00 88.19 449 ASP A CA 1
ATOM 3575 C C . ASP A 1 449 ? 37.342 10.791 -35.525 1.00 88.19 449 ASP A C 1
ATOM 3577 O O . ASP A 1 449 ? 37.828 10.011 -36.346 1.00 88.19 449 ASP A O 1
ATOM 3581 N N . GLY A 1 450 ? 36.217 10.487 -34.869 1.00 83.75 450 GLY A N 1
ATOM 3582 C CA . GLY A 1 450 ? 35.495 9.234 -35.069 1.00 83.75 450 GLY A CA 1
ATOM 3583 C C . GLY A 1 450 ? 36.269 8.006 -34.593 1.00 83.75 450 GLY A C 1
ATOM 3584 O O . GLY A 1 450 ? 36.170 6.952 -35.225 1.00 83.75 450 GLY A O 1
ATOM 3585 N N . ASN A 1 451 ? 37.016 8.124 -33.487 1.00 89.31 451 ASN A N 1
ATOM 3586 C CA . ASN A 1 451 ? 37.864 7.063 -32.946 1.00 89.31 451 ASN A CA 1
ATOM 3587 C C . ASN A 1 451 ? 37.137 5.695 -32.947 1.00 89.31 451 ASN A C 1
ATOM 3589 O O . ASN A 1 451 ? 36.070 5.552 -32.326 1.00 89.31 451 ASN A O 1
ATOM 3593 N N . PRO A 1 452 ? 37.690 4.677 -33.635 1.00 87.75 452 PRO A N 1
ATOM 3594 C CA . PRO A 1 452 ? 37.013 3.401 -33.843 1.00 87.75 452 PRO A CA 1
ATOM 3595 C C . PRO A 1 452 ? 36.856 2.591 -32.554 1.00 87.75 452 PRO A C 1
ATOM 3597 O O . PRO A 1 452 ? 35.884 1.847 -32.429 1.00 87.75 452 PRO A O 1
ATOM 3600 N N . ALA A 1 453 ? 37.754 2.753 -31.579 1.00 85.56 453 ALA A N 1
ATOM 3601 C CA . ALA A 1 453 ? 37.656 2.074 -30.294 1.00 85.56 453 ALA A CA 1
ATOM 3602 C C . ALA A 1 453 ? 36.526 2.667 -29.439 1.00 85.56 453 ALA A C 1
ATOM 3604 O O . ALA A 1 453 ? 35.714 1.907 -28.923 1.00 85.56 453 ALA A O 1
ATOM 3605 N N . ILE A 1 454 ? 36.359 3.996 -29.395 1.00 81.50 454 ILE A N 1
ATOM 3606 C CA . ILE A 1 454 ? 35.195 4.630 -28.736 1.00 81.50 454 ILE A CA 1
ATOM 3607 C C . ILE A 1 454 ? 33.891 4.211 -29.421 1.00 81.50 454 ILE A C 1
ATOM 3609 O O . ILE A 1 454 ? 32.924 3.843 -28.753 1.00 81.50 454 ILE A O 1
ATOM 3613 N N . LYS A 1 455 ? 33.865 4.191 -30.759 1.00 85.38 455 LYS A N 1
ATOM 3614 C CA . LYS A 1 455 ? 32.709 3.702 -31.524 1.00 85.38 455 LYS A CA 1
ATOM 3615 C C . LYS A 1 455 ? 32.394 2.238 -31.202 1.00 85.38 455 LYS A C 1
ATOM 3617 O O . LYS A 1 455 ? 31.225 1.890 -31.058 1.00 85.38 455 LYS A O 1
ATOM 3622 N N . SER A 1 456 ? 33.419 1.395 -31.060 1.00 86.19 456 SER A N 1
ATOM 3623 C CA . SER A 1 456 ? 33.269 -0.003 -30.649 1.00 86.19 456 SER A CA 1
ATOM 3624 C C . SER A 1 456 ? 32.756 -0.124 -29.218 1.00 86.19 456 SER A C 1
ATOM 3626 O O . SER A 1 456 ? 31.873 -0.935 -28.981 1.00 86.19 456 SER A O 1
ATOM 3628 N N . ILE A 1 457 ? 33.247 0.689 -28.281 1.00 81.12 457 ILE A N 1
ATOM 3629 C CA . ILE A 1 457 ? 32.787 0.722 -26.885 1.00 81.12 457 ILE A CA 1
ATOM 3630 C C . ILE A 1 457 ? 31.304 1.113 -26.826 1.00 81.12 457 ILE A C 1
ATOM 3632 O O . ILE A 1 457 ? 30.504 0.398 -26.227 1.00 81.12 457 ILE A O 1
ATOM 3636 N N . LEU A 1 458 ? 30.903 2.190 -27.512 1.00 80.56 458 LEU A N 1
ATOM 3637 C CA . LEU A 1 458 ? 29.505 2.636 -27.601 1.00 80.56 458 LEU A CA 1
ATOM 3638 C C . LEU A 1 458 ? 28.603 1.588 -28.262 1.00 80.56 458 LEU A C 1
ATOM 3640 O O . LEU A 1 458 ? 27.472 1.370 -27.824 1.00 80.56 458 LEU A O 1
ATOM 3644 N N . LYS A 1 459 ? 29.105 0.899 -29.290 1.00 81.06 459 LYS A N 1
ATOM 3645 C CA . LYS A 1 459 ? 28.393 -0.207 -29.934 1.00 81.06 459 LYS A CA 1
ATOM 3646 C C . LYS A 1 459 ? 28.265 -1.415 -29.004 1.00 81.06 459 LYS A C 1
ATOM 3648 O O . LYS A 1 459 ? 27.169 -1.939 -28.881 1.00 81.06 459 LYS A O 1
ATOM 3653 N N . ASN A 1 460 ? 29.327 -1.809 -28.307 1.00 78.19 460 ASN A N 1
ATOM 3654 C CA . ASN A 1 460 ? 29.296 -2.900 -27.333 1.00 78.19 460 ASN A CA 1
ATOM 3655 C C . ASN A 1 460 ? 28.325 -2.590 -26.184 1.00 78.19 460 ASN A C 1
ATOM 3657 O O . ASN A 1 460 ? 27.599 -3.477 -25.751 1.00 78.19 460 ASN A O 1
ATOM 3661 N N . TYR A 1 461 ? 28.256 -1.332 -25.733 1.00 71.12 461 TYR A N 1
ATOM 3662 C CA . TYR A 1 461 ? 27.230 -0.864 -24.792 1.00 71.12 461 TYR A CA 1
ATOM 3663 C C . TYR A 1 461 ? 25.826 -1.043 -25.358 1.00 71.12 461 TYR A C 1
ATOM 3665 O O . TYR A 1 461 ? 24.955 -1.620 -24.710 1.00 71.12 461 TYR A O 1
ATOM 3673 N N . THR A 1 462 ? 25.633 -0.590 -26.594 1.00 69.75 462 THR A N 1
ATOM 3674 C CA . THR A 1 462 ? 24.368 -0.726 -27.310 1.00 69.75 462 THR A CA 1
ATOM 3675 C C . THR A 1 462 ? 23.973 -2.193 -27.462 1.00 69.75 462 THR A C 1
ATOM 3677 O O . THR A 1 462 ? 22.816 -2.516 -27.259 1.00 69.75 462 THR A O 1
ATOM 3680 N N . ASP A 1 463 ? 24.912 -3.092 -27.749 1.00 69.44 463 ASP A N 1
ATOM 3681 C CA . ASP A 1 463 ? 24.666 -4.529 -27.919 1.00 69.44 463 ASP A CA 1
ATOM 3682 C C . ASP A 1 463 ? 24.481 -5.272 -26.577 1.00 69.44 463 ASP A C 1
ATOM 3684 O O . ASP A 1 463 ? 23.829 -6.318 -26.535 1.00 69.44 463 ASP A O 1
ATOM 3688 N N . LEU A 1 464 ? 25.035 -4.746 -25.476 1.00 63.56 464 LEU A N 1
ATOM 3689 C CA . LEU A 1 464 ? 24.814 -5.249 -24.115 1.00 63.56 464 LEU A CA 1
ATOM 3690 C C . LEU A 1 464 ? 23.416 -4.881 -23.596 1.00 63.56 464 LEU A C 1
ATOM 3692 O O . LEU A 1 464 ? 22.821 -5.641 -22.832 1.00 63.56 464 LEU A O 1
ATOM 3696 N N . ILE A 1 465 ? 22.917 -3.710 -23.994 1.00 57.16 465 ILE A N 1
ATOM 3697 C CA . ILE A 1 465 ? 21.674 -3.122 -23.486 1.00 57.16 465 ILE A CA 1
ATOM 3698 C C . ILE A 1 465 ? 20.488 -3.362 -24.429 1.00 57.16 465 ILE A C 1
ATOM 3700 O O . ILE A 1 465 ? 19.375 -3.596 -23.961 1.00 57.16 465 ILE A O 1
ATOM 3704 N N . LEU A 1 466 ? 20.703 -3.362 -25.746 1.00 56.97 466 LEU A N 1
ATOM 3705 C CA . LEU A 1 466 ? 19.682 -3.722 -26.723 1.00 56.97 466 LEU A CA 1
ATOM 3706 C C . LEU A 1 466 ? 19.644 -5.245 -26.921 1.00 56.97 466 LEU A C 1
ATOM 3708 O O . LEU A 1 466 ? 20.682 -5.894 -27.067 1.00 56.97 466 LEU A O 1
ATOM 3712 N N . PRO A 1 467 ? 18.447 -5.844 -26.996 1.00 46.78 467 PRO A N 1
ATOM 3713 C CA . PRO A 1 467 ? 18.286 -7.287 -27.061 1.00 46.78 467 PRO A CA 1
ATOM 3714 C C . PRO A 1 467 ? 18.638 -7.795 -28.463 1.00 46.78 467 PRO A C 1
ATOM 3716 O O . PRO A 1 467 ? 17.777 -7.924 -29.331 1.00 46.78 467 PRO A O 1
ATOM 3719 N N . LYS A 1 468 ? 19.920 -8.079 -28.711 1.00 47.31 468 LYS A N 1
ATOM 3720 C CA . LYS A 1 468 ? 20.360 -8.841 -29.896 1.00 47.31 468 LYS A CA 1
ATOM 3721 C C . LYS A 1 468 ? 21.069 -10.149 -29.562 1.00 47.31 468 LYS A C 1
ATOM 3723 O O . LYS A 1 468 ? 21.257 -10.965 -30.459 1.00 47.31 468 LYS A O 1
ATOM 3728 N N . SER A 1 469 ? 21.433 -10.389 -28.302 1.00 39.53 469 SER A N 1
ATOM 3729 C CA . SER A 1 469 ? 22.136 -11.610 -27.901 1.00 39.53 469 SER A CA 1
ATOM 3730 C C . SER A 1 469 ? 21.444 -12.323 -26.740 1.00 39.53 469 SER A C 1
ATOM 3732 O O . SER A 1 469 ? 20.915 -11.692 -25.827 1.00 39.53 469 SER A O 1
ATOM 3734 N N . ASN A 1 470 ? 21.532 -13.656 -26.733 1.00 42.06 470 ASN A N 1
ATOM 3735 C CA . ASN A 1 470 ? 21.091 -14.540 -25.643 1.00 42.06 470 ASN A CA 1
ATOM 3736 C C . ASN A 1 470 ? 21.804 -14.273 -24.291 1.00 42.06 470 ASN A C 1
ATOM 3738 O O . ASN A 1 470 ? 21.577 -14.991 -23.324 1.00 42.06 470 ASN A O 1
ATOM 3742 N N . LEU A 1 471 ? 22.681 -13.264 -24.224 1.00 38.56 471 LEU A N 1
ATOM 3743 C CA . LEU A 1 471 ? 23.469 -12.854 -23.062 1.00 38.56 471 LEU A CA 1
ATOM 3744 C C . LEU A 1 471 ? 22.902 -11.609 -22.346 1.00 38.56 471 LEU A C 1
ATOM 3746 O O . LEU A 1 471 ? 23.461 -11.203 -21.331 1.00 38.56 471 LEU A O 1
ATOM 3750 N N . ALA A 1 472 ? 21.794 -11.019 -22.818 1.00 42.91 472 ALA A N 1
ATOM 3751 C CA . ALA A 1 472 ? 21.081 -9.905 -22.167 1.00 42.91 472 ALA A CA 1
ATOM 3752 C C . ALA A 1 472 ? 20.227 -10.365 -20.959 1.00 42.91 472 ALA A C 1
ATOM 3754 O O . ALA A 1 472 ? 19.087 -9.942 -20.756 1.00 42.91 472 ALA A O 1
ATOM 3755 N N . THR A 1 473 ? 20.758 -11.281 -20.149 1.00 42.66 473 THR A N 1
ATOM 3756 C CA . THR A 1 473 ? 20.029 -11.898 -19.034 1.00 42.66 473 THR A CA 1
ATOM 3757 C C . THR A 1 473 ? 19.968 -11.039 -17.770 1.00 42.66 473 THR A C 1
ATOM 3759 O O . THR A 1 473 ? 19.295 -11.439 -16.826 1.00 42.66 473 THR A O 1
ATOM 3762 N N . LYS A 1 474 ? 20.638 -9.875 -17.727 1.00 43.97 474 LYS A N 1
ATOM 3763 C CA . LYS A 1 474 ? 20.746 -9.060 -16.498 1.00 43.97 474 LYS A CA 1
ATOM 3764 C C . LYS A 1 474 ? 20.527 -7.547 -16.644 1.00 43.97 474 LYS A C 1
ATOM 3766 O O . LYS A 1 474 ? 20.268 -6.903 -15.638 1.00 43.97 474 LYS A O 1
ATOM 3771 N N . ALA A 1 475 ? 20.585 -6.967 -17.846 1.00 45.81 475 ALA A N 1
ATOM 3772 C CA . ALA A 1 475 ? 20.352 -5.531 -18.025 1.00 45.81 475 ALA A CA 1
ATOM 3773 C C . ALA A 1 475 ? 18.850 -5.224 -18.146 1.00 45.81 475 ALA A C 1
ATOM 3775 O O . ALA A 1 475 ? 18.220 -5.575 -19.143 1.00 45.81 475 ALA A O 1
ATOM 3776 N N . VAL A 1 476 ? 18.269 -4.583 -17.126 1.00 52.62 476 VAL A N 1
ATOM 3777 C CA . VAL A 1 476 ? 16.840 -4.231 -17.067 1.00 52.62 476 VAL A CA 1
ATOM 3778 C C . VAL A 1 476 ? 16.589 -2.889 -17.758 1.00 52.62 476 VAL A C 1
ATOM 3780 O O . VAL A 1 476 ? 16.275 -1.895 -17.111 1.00 52.62 476 VAL A O 1
ATOM 3783 N N . VAL A 1 477 ? 16.743 -2.831 -19.080 1.00 54.31 477 VAL A N 1
ATOM 3784 C CA . VAL A 1 477 ? 16.158 -1.720 -19.845 1.00 54.31 477 VAL A CA 1
ATOM 3785 C C . VAL A 1 477 ? 14.821 -2.203 -20.376 1.00 54.31 477 VAL A C 1
ATOM 3787 O O . VAL A 1 477 ? 14.766 -3.022 -21.293 1.00 54.31 477 VAL A O 1
ATOM 3790 N N . ALA A 1 478 ? 13.738 -1.744 -19.745 1.00 60.81 478 ALA A N 1
ATOM 3791 C CA . ALA A 1 478 ? 12.404 -1.933 -20.291 1.00 60.81 478 ALA A CA 1
ATOM 3792 C C . ALA A 1 478 ? 12.375 -1.292 -21.685 1.00 60.81 478 ALA A C 1
ATOM 3794 O O . ALA A 1 478 ? 12.788 -0.141 -21.865 1.00 60.81 478 ALA A O 1
ATOM 3795 N N . ALA A 1 479 ? 11.932 -2.048 -22.687 1.00 66.06 479 ALA A N 1
ATOM 3796 C CA . ALA A 1 479 ? 11.687 -1.461 -23.992 1.00 66.06 479 ALA A CA 1
ATOM 3797 C C . ALA A 1 479 ? 10.514 -0.476 -23.884 1.00 66.06 479 ALA A C 1
ATOM 3799 O O . ALA A 1 479 ? 9.752 -0.491 -22.915 1.00 66.06 479 ALA A O 1
ATOM 3800 N N . SER A 1 480 ? 10.345 0.380 -24.891 1.00 76.31 480 SER A N 1
ATOM 3801 C CA . SER A 1 480 ? 9.167 1.243 -24.944 1.00 76.31 480 SER A CA 1
ATOM 3802 C C . SER A 1 480 ? 7.883 0.406 -24.912 1.00 76.31 480 SER A C 1
ATOM 3804 O O . SER A 1 480 ? 7.823 -0.723 -25.421 1.00 76.31 480 SER A O 1
ATOM 3806 N N . THR A 1 481 ? 6.847 0.977 -24.314 1.00 83.81 481 THR A N 1
ATOM 3807 C CA . THR A 1 481 ? 5.502 0.415 -24.228 1.00 83.81 481 THR A CA 1
ATOM 3808 C C . THR A 1 481 ? 5.007 -0.065 -25.592 1.00 83.81 481 THR A C 1
ATOM 3810 O O . THR A 1 481 ? 5.174 0.612 -26.606 1.00 83.81 481 THR A O 1
ATOM 3813 N N . GLY A 1 482 ? 4.404 -1.256 -25.644 1.00 82.12 482 GLY A N 1
ATOM 3814 C CA . GLY A 1 482 ? 3.816 -1.796 -26.875 1.00 82.12 482 GLY A CA 1
ATOM 3815 C C . GLY A 1 482 ? 4.808 -2.361 -27.898 1.00 82.12 482 GLY A C 1
ATOM 3816 O O . GLY A 1 482 ? 4.391 -2.834 -28.955 1.00 82.12 482 GLY A O 1
ATOM 3817 N N . THR A 1 483 ? 6.110 -2.379 -27.609 1.00 82.06 483 THR A N 1
ATOM 3818 C CA . THR A 1 483 ? 7.106 -2.980 -28.518 1.00 82.06 483 THR A CA 1
ATOM 3819 C C . THR A 1 483 ? 7.015 -4.507 -28.596 1.00 82.06 483 THR A C 1
ATOM 3821 O O . THR A 1 483 ? 7.462 -5.092 -29.584 1.00 82.06 483 THR A O 1
ATOM 3824 N N . GLY A 1 484 ? 6.453 -5.158 -27.570 1.00 84.00 484 GLY A N 1
ATOM 3825 C CA . GLY A 1 484 ? 6.463 -6.618 -27.419 1.00 84.00 484 GLY A CA 1
ATOM 3826 C C . GLY A 1 484 ? 7.854 -7.198 -27.135 1.00 84.00 484 GLY A C 1
ATOM 3827 O O . GLY A 1 484 ? 8.076 -8.399 -27.278 1.00 84.00 484 GLY A O 1
ATOM 3828 N N . ILE A 1 485 ? 8.812 -6.342 -26.775 1.00 78.25 485 ILE A N 1
ATOM 3829 C CA . ILE A 1 485 ? 10.178 -6.720 -26.429 1.00 78.25 485 ILE A CA 1
ATOM 3830 C C . ILE A 1 485 ? 10.311 -6.625 -24.912 1.00 78.25 485 ILE A C 1
ATOM 3832 O O . ILE A 1 485 ? 9.981 -5.599 -24.319 1.00 78.25 485 ILE A O 1
ATOM 3836 N N . TYR A 1 486 ? 10.798 -7.702 -24.296 1.00 79.94 486 TYR A N 1
ATOM 3837 C CA . TYR A 1 486 ? 10.914 -7.833 -22.847 1.00 79.94 486 TYR A CA 1
ATOM 3838 C C . TYR A 1 486 ? 12.293 -8.362 -22.470 1.00 79.94 486 TYR A C 1
ATOM 3840 O O . TYR A 1 486 ? 12.806 -9.294 -23.096 1.00 79.94 486 TYR A O 1
ATOM 3848 N N . SER A 1 487 ? 12.878 -7.792 -21.421 1.00 74.19 487 SER A N 1
ATOM 3849 C CA . SER A 1 487 ? 14.108 -8.296 -20.813 1.00 74.19 487 SER A CA 1
ATOM 3850 C C . SER A 1 487 ? 13.894 -9.677 -20.181 1.00 74.19 487 SER A C 1
ATOM 3852 O O . SER A 1 487 ? 12.771 -10.097 -19.891 1.00 74.19 487 SER A O 1
ATOM 3854 N N . THR A 1 488 ? 14.989 -10.393 -19.912 1.00 75.06 488 THR A N 1
ATOM 3855 C CA . THR A 1 488 ? 14.926 -11.689 -19.212 1.00 75.06 488 THR A CA 1
ATOM 3856 C C . THR A 1 488 ? 14.269 -11.552 -17.839 1.00 75.06 488 THR A C 1
ATOM 3858 O O . THR A 1 488 ? 13.417 -12.364 -17.489 1.00 75.06 488 THR A O 1
ATOM 3861 N N . TYR A 1 489 ? 14.606 -10.490 -17.102 1.00 80.81 489 TYR A N 1
ATOM 3862 C CA . TYR A 1 489 ? 13.983 -10.172 -15.820 1.00 80.81 489 TYR A CA 1
ATOM 3863 C C . TYR A 1 489 ? 12.467 -9.969 -15.957 1.00 80.81 489 TYR A C 1
ATOM 3865 O O . TYR A 1 489 ? 11.695 -10.567 -15.212 1.00 80.81 489 TYR A O 1
ATOM 3873 N N . GLN A 1 490 ? 12.025 -9.183 -16.944 1.00 86.56 490 GLN A N 1
ATOM 3874 C CA . GLN A 1 490 ? 10.598 -8.975 -17.206 1.00 86.56 490 GLN A CA 1
ATOM 3875 C C . GLN A 1 490 ? 9.889 -10.294 -17.527 1.00 86.56 490 GLN A C 1
ATOM 3877 O O . GLN A 1 490 ? 8.844 -10.576 -16.948 1.00 86.56 490 GLN A O 1
ATOM 3882 N N . ASN A 1 491 ? 10.472 -11.140 -18.379 1.00 88.06 491 ASN A N 1
ATOM 3883 C CA . ASN A 1 491 ? 9.906 -12.456 -18.682 1.00 88.06 491 ASN A CA 1
ATOM 3884 C C . ASN A 1 491 ? 9.770 -13.322 -17.419 1.00 88.06 491 ASN A C 1
ATOM 3886 O O . ASN A 1 491 ? 8.696 -13.860 -17.166 1.00 88.06 491 ASN A O 1
ATOM 3890 N N . GLN A 1 492 ? 10.805 -13.373 -16.576 1.00 87.50 492 GLN A N 1
ATOM 3891 C CA . GLN A 1 492 ? 10.765 -14.097 -15.300 1.00 87.50 492 GLN A CA 1
ATOM 3892 C C . GLN A 1 492 ? 9.711 -13.533 -14.340 1.00 87.50 492 GLN A C 1
ATOM 3894 O O . GLN A 1 492 ? 8.999 -14.297 -13.688 1.00 87.50 492 GLN A O 1
ATOM 3899 N N . LEU A 1 493 ? 9.584 -12.207 -14.257 1.00 93.62 493 LEU A N 1
ATOM 3900 C CA . LEU A 1 493 ? 8.555 -11.549 -13.458 1.00 93.62 493 LEU A CA 1
ATOM 3901 C C . LEU A 1 493 ? 7.153 -11.906 -13.963 1.00 93.62 493 LEU A C 1
ATOM 3903 O O . LEU A 1 493 ? 6.290 -12.257 -13.160 1.00 93.62 493 LEU A O 1
ATOM 3907 N N . PHE A 1 494 ? 6.929 -11.858 -15.277 1.00 97.06 494 PHE A N 1
ATOM 3908 C CA . PHE A 1 494 ? 5.659 -12.239 -15.889 1.00 97.06 494 PHE A CA 1
ATOM 3909 C C . PHE A 1 494 ? 5.308 -13.696 -15.599 1.00 97.06 494 PHE A C 1
ATOM 3911 O O . PHE A 1 494 ? 4.195 -13.975 -15.159 1.00 97.06 494 PHE A O 1
ATOM 3918 N N . ASP A 1 495 ? 6.258 -14.614 -15.770 1.00 96.94 495 ASP A N 1
ATOM 3919 C CA . ASP A 1 495 ? 6.057 -16.039 -15.496 1.00 96.94 495 ASP A CA 1
ATOM 3920 C C . ASP A 1 495 ? 5.793 -16.292 -14.006 1.00 96.94 495 ASP A C 1
ATOM 3922 O O . ASP A 1 495 ? 4.945 -17.112 -13.644 1.00 96.94 495 ASP A O 1
ATOM 3926 N N . LYS A 1 496 ? 6.459 -15.540 -13.122 1.00 97.56 496 LYS A N 1
ATOM 3927 C CA . LYS A 1 496 ? 6.223 -15.584 -11.675 1.00 97.56 496 LYS A CA 1
ATOM 3928 C C . LYS A 1 496 ? 4.823 -15.082 -11.318 1.00 97.56 496 LYS A C 1
ATOM 3930 O O . LYS A 1 496 ? 4.151 -15.731 -10.512 1.00 97.56 496 LYS A O 1
ATOM 3935 N N . ILE A 1 497 ? 4.364 -13.977 -11.913 1.00 98.25 497 ILE A N 1
ATOM 3936 C CA . ILE A 1 497 ? 2.998 -13.452 -11.739 1.00 98.25 497 ILE A CA 1
ATOM 3937 C C . ILE A 1 497 ? 1.985 -14.479 -12.246 1.00 98.25 497 ILE A C 1
ATOM 3939 O O . ILE A 1 497 ? 1.119 -14.910 -11.484 1.00 98.25 497 ILE A O 1
ATOM 3943 N N . LYS A 1 498 ? 2.138 -14.937 -13.492 1.00 98.44 498 LYS A N 1
ATOM 3944 C CA . LYS A 1 498 ? 1.266 -15.922 -14.137 1.00 98.44 498 LYS A CA 1
ATOM 3945 C C . LYS A 1 498 ? 1.148 -17.203 -13.323 1.00 98.44 498 LYS A C 1
ATOM 3947 O O . LYS A 1 498 ? 0.045 -17.575 -12.930 1.00 98.44 498 LYS A O 1
ATOM 3952 N N . GLY A 1 499 ? 2.277 -17.817 -12.974 1.00 98.19 499 GLY A N 1
ATOM 3953 C CA . GLY A 1 499 ? 2.294 -19.045 -12.185 1.00 98.19 499 GLY A CA 1
ATOM 3954 C C . GLY A 1 499 ? 1.698 -18.864 -10.786 1.00 98.19 499 GLY A C 1
ATOM 3955 O O . GLY A 1 499 ? 1.123 -19.798 -10.236 1.00 98.19 499 GLY A O 1
ATOM 3956 N N . SER A 1 500 ? 1.796 -17.672 -10.192 1.00 98.25 500 SER A N 1
ATOM 3957 C CA . SER A 1 500 ? 1.175 -17.383 -8.892 1.00 98.25 500 SER A CA 1
ATOM 3958 C C . SER A 1 500 ? -0.342 -17.233 -9.007 1.00 98.25 500 SER A C 1
ATOM 3960 O O . SER A 1 500 ? -1.073 -17.815 -8.206 1.00 98.25 500 SER A O 1
ATOM 3962 N N . LEU A 1 501 ? -0.828 -16.539 -10.039 1.00 98.06 501 LEU A N 1
ATOM 3963 C CA . LEU A 1 501 ? -2.259 -16.427 -10.324 1.00 98.06 501 LEU A CA 1
ATOM 3964 C C . LEU A 1 501 ? -2.885 -17.803 -10.608 1.00 98.06 501 LEU A C 1
ATOM 3966 O O . LEU A 1 501 ? -3.962 -18.090 -10.085 1.00 98.06 501 LEU A O 1
ATOM 3970 N N . GLU A 1 502 ? -2.195 -18.661 -11.369 1.00 97.38 502 GLU A N 1
ATOM 3971 C CA . GLU A 1 502 ? -2.592 -20.050 -11.663 1.00 97.38 502 GLU A CA 1
ATOM 3972 C C . GLU A 1 502 ? -2.613 -20.936 -10.407 1.00 97.38 502 GLU A C 1
ATOM 3974 O O . GLU A 1 502 ? -3.507 -21.766 -10.240 1.00 97.38 502 GLU A O 1
ATOM 3979 N N . ARG A 1 503 ? -1.679 -20.716 -9.472 1.00 97.31 503 ARG A N 1
ATOM 3980 C CA . ARG A 1 503 ? -1.658 -21.365 -8.147 1.00 97.31 503 ARG A CA 1
ATOM 3981 C C . ARG A 1 503 ? -2.655 -20.771 -7.150 1.00 97.31 503 ARG A C 1
ATOM 3983 O O . ARG A 1 503 ? -2.608 -21.123 -5.976 1.00 97.31 503 ARG A O 1
ATOM 3990 N N . ASN A 1 504 ? -3.566 -19.908 -7.593 1.00 97.50 504 ASN A N 1
ATOM 3991 C CA . ASN A 1 504 ? -4.580 -19.287 -6.743 1.00 97.50 504 ASN A CA 1
ATOM 3992 C C . ASN A 1 504 ? -4.002 -18.381 -5.634 1.00 97.50 504 ASN A C 1
ATOM 3994 O O . ASN A 1 504 ? -4.616 -18.220 -4.579 1.00 97.50 504 ASN A O 1
ATOM 3998 N N . CYS A 1 505 ? -2.822 -17.795 -5.851 1.00 98.06 505 CYS A N 1
ATOM 3999 C CA . CYS A 1 505 ? -2.215 -16.814 -4.949 1.00 98.06 505 CYS A CA 1
ATOM 4000 C C . CYS A 1 505 ? -2.793 -15.411 -5.203 1.00 98.06 505 CYS A C 1
ATOM 4002 O O . CYS A 1 505 ? -2.891 -15.011 -6.367 1.00 98.06 505 CYS A O 1
ATOM 4004 N N . PRO A 1 506 ? -3.113 -14.618 -4.165 1.00 98.38 506 PRO A N 1
ATOM 4005 C CA . PRO A 1 506 ? -3.398 -13.200 -4.340 1.00 98.38 506 PRO A CA 1
ATOM 4006 C C . PRO A 1 506 ? -2.110 -12.467 -4.745 1.00 98.38 506 PRO A C 1
ATOM 4008 O O . PRO A 1 506 ? -1.048 -12.707 -4.165 1.00 98.38 506 PRO A O 1
ATOM 4011 N N . VAL A 1 507 ? -2.199 -11.586 -5.742 1.00 98.62 507 VAL A N 1
ATOM 4012 C CA . VAL A 1 507 ? -1.053 -10.826 -6.262 1.00 98.62 507 VAL A CA 1
ATOM 4013 C C . VAL A 1 507 ? -1.389 -9.338 -6.285 1.00 98.62 507 VAL A C 1
ATOM 4015 O O . VAL A 1 507 ? -2.469 -8.939 -6.725 1.00 98.62 507 VAL A O 1
ATOM 4018 N N . THR A 1 508 ? -0.465 -8.512 -5.815 1.00 98.50 508 THR A N 1
ATOM 4019 C CA . THR A 1 508 ? -0.591 -7.052 -5.732 1.00 98.50 508 THR A CA 1
ATOM 4020 C C . THR A 1 508 ? 0.702 -6.381 -6.178 1.00 98.50 508 THR A C 1
ATOM 4022 O O . THR A 1 508 ? 1.736 -7.039 -6.304 1.00 98.50 508 THR A O 1
ATOM 4025 N N . CYS A 1 509 ? 0.659 -5.074 -6.405 1.00 97.56 509 CYS A N 1
ATOM 4026 C CA . CYS A 1 509 ? 1.848 -4.257 -6.609 1.00 97.56 509 CYS A CA 1
ATOM 4027 C C . CYS A 1 509 ? 1.690 -2.881 -5.961 1.00 97.56 509 CYS A C 1
ATOM 4029 O O . CYS A 1 509 ? 0.593 -2.314 -5.949 1.00 97.56 509 CYS A O 1
ATOM 4031 N N . GLY A 1 510 ? 2.786 -2.344 -5.429 1.00 94.88 510 GLY A N 1
ATOM 4032 C CA . GLY A 1 510 ? 2.900 -0.937 -5.065 1.00 94.88 510 GLY A CA 1
ATOM 4033 C C . GLY A 1 510 ? 3.435 -0.122 -6.239 1.00 94.88 510 GLY A C 1
ATOM 4034 O O . GLY A 1 510 ? 4.366 -0.546 -6.924 1.00 94.88 510 GLY A O 1
ATOM 4035 N N . MET A 1 511 ? 2.862 1.054 -6.484 1.00 92.44 511 MET A N 1
ATOM 4036 C CA . MET A 1 511 ? 3.459 2.058 -7.364 1.00 92.44 511 MET A CA 1
ATOM 4037 C C . MET A 1 511 ? 4.472 2.873 -6.574 1.00 92.44 511 MET A C 1
ATOM 4039 O O . MET A 1 511 ? 4.194 3.325 -5.462 1.00 92.44 511 MET A O 1
ATOM 4043 N N . GLY A 1 512 ? 5.659 3.068 -7.142 1.00 83.75 512 GLY A N 1
ATOM 4044 C CA . GLY A 1 512 ? 6.696 3.813 -6.436 1.00 83.75 512 GLY A CA 1
ATOM 4045 C C . GLY A 1 512 ? 6.461 5.328 -6.432 1.00 83.75 512 GLY A C 1
ATOM 4046 O O . GLY A 1 512 ? 5.468 5.823 -6.964 1.00 83.75 512 GLY A O 1
ATOM 4047 N N . ASN A 1 513 ? 7.412 6.055 -5.837 1.00 71.88 513 ASN A N 1
ATOM 4048 C CA . ASN A 1 513 ? 7.459 7.521 -5.790 1.00 71.88 513 ASN A CA 1
ATOM 4049 C C . ASN A 1 513 ? 8.867 8.039 -6.118 1.00 71.88 513 ASN A C 1
ATOM 4051 O O . ASN A 1 513 ? 9.860 7.418 -5.719 1.00 71.88 513 ASN A O 1
ATOM 4055 N N . THR A 1 514 ? 8.931 9.201 -6.762 1.00 56.78 514 THR A N 1
ATOM 4056 C CA . THR A 1 514 ? 10.136 9.993 -7.036 1.00 56.78 514 THR A CA 1
ATOM 4057 C C . THR A 1 514 ? 10.846 10.441 -5.763 1.00 56.78 514 THR A C 1
ATOM 4059 O O . THR A 1 514 ? 12.076 10.413 -5.725 1.00 56.78 514 THR A O 1
ATOM 4062 N N . GLU A 1 515 ? 10.114 10.753 -4.689 1.00 56.38 515 GLU A N 1
ATOM 4063 C CA . GLU A 1 515 ? 10.704 11.268 -3.439 1.00 56.38 515 GLU A CA 1
ATOM 4064 C C . GLU A 1 515 ? 11.592 10.253 -2.709 1.00 56.38 515 GLU A C 1
ATOM 4066 O O . GLU A 1 515 ? 12.608 10.619 -2.128 1.00 56.38 515 GLU A O 1
ATOM 4071 N N . ASN A 1 516 ? 11.247 8.965 -2.778 1.00 51.38 516 ASN A N 1
ATOM 4072 C CA . ASN A 1 516 ? 12.016 7.895 -2.133 1.00 51.38 516 ASN A CA 1
ATOM 4073 C C . ASN A 1 516 ? 13.025 7.237 -3.082 1.00 51.38 516 ASN A C 1
ATOM 4075 O O . ASN A 1 516 ? 13.511 6.149 -2.780 1.00 51.38 516 ASN A O 1
ATOM 4079 N N . HIS A 1 517 ? 13.283 7.835 -4.254 1.00 51.56 517 HIS A N 1
ATOM 4080 C CA . HIS A 1 517 ? 14.071 7.222 -5.333 1.00 51.56 517 HIS A CA 1
ATOM 4081 C C . HIS A 1 517 ? 13.533 5.844 -5.774 1.00 51.56 517 HIS A C 1
ATOM 4083 O O . HIS A 1 517 ? 14.254 5.029 -6.348 1.00 51.56 517 HIS A O 1
ATOM 4089 N N . ASN A 1 518 ? 12.249 5.582 -5.502 1.00 46.09 518 ASN A N 1
ATOM 4090 C CA . ASN A 1 518 ? 11.608 4.279 -5.655 1.00 46.09 518 ASN A CA 1
ATOM 4091 C C . ASN A 1 518 ? 10.614 4.240 -6.823 1.00 46.09 518 ASN A C 1
ATOM 4093 O O . ASN A 1 518 ? 9.997 3.200 -7.020 1.00 46.09 518 ASN A O 1
ATOM 4097 N N . ALA A 1 519 ? 10.435 5.321 -7.590 1.00 49.47 519 ALA A N 1
ATOM 4098 C CA . ALA A 1 519 ? 9.952 5.354 -8.978 1.00 49.47 519 ALA A CA 1
ATOM 4099 C C . ALA A 1 519 ? 10.365 6.656 -9.659 1.00 49.47 519 ALA A C 1
ATOM 4101 O O . ALA A 1 519 ? 10.409 7.694 -9.019 1.00 49.47 519 ALA A O 1
ATOM 4102 N N . PHE A 1 520 ? 10.667 6.590 -10.953 1.00 56.53 520 PHE A N 1
ATOM 4103 C CA . PHE A 1 520 ? 11.151 7.720 -11.742 1.00 56.53 520 PHE A CA 1
ATOM 4104 C C . PHE A 1 520 ? 10.235 7.890 -12.944 1.00 56.53 520 PHE A C 1
ATOM 4106 O O . PHE A 1 520 ? 10.528 7.399 -14.029 1.00 56.53 520 PHE A O 1
ATOM 4113 N N . TYR A 1 521 ? 9.089 8.514 -12.714 1.00 59.97 521 TYR A N 1
ATOM 4114 C CA . TYR A 1 521 ? 8.236 9.004 -13.783 1.00 59.97 521 TYR A CA 1
ATOM 4115 C C . TYR A 1 521 ? 7.763 10.404 -13.420 1.00 59.97 521 TYR A C 1
ATOM 4117 O O . TYR A 1 521 ? 7.518 10.696 -12.244 1.00 59.97 521 TYR A O 1
ATOM 4125 N N . GLU A 1 522 ? 7.688 11.280 -14.416 1.00 55.91 522 GLU A N 1
ATOM 4126 C CA . GLU A 1 522 ? 6.988 12.553 -14.250 1.00 55.91 522 GLU A CA 1
ATOM 4127 C C . GLU A 1 522 ? 5.489 12.253 -14.114 1.00 55.91 522 GLU A C 1
ATOM 4129 O O . GLU A 1 522 ? 4.995 11.291 -14.706 1.00 55.91 522 GLU A O 1
ATOM 4134 N N . ILE A 1 523 ? 4.763 13.045 -13.318 1.00 58.47 523 ILE A N 1
ATOM 4135 C CA . ILE A 1 523 ? 3.324 12.839 -13.047 1.00 58.47 523 ILE A CA 1
ATOM 4136 C C . ILE A 1 523 ? 2.532 12.665 -14.361 1.00 58.47 523 ILE A C 1
ATOM 4138 O O . ILE A 1 523 ? 1.623 11.839 -14.441 1.00 58.47 523 ILE A O 1
ATOM 4142 N N . ASP A 1 524 ? 2.953 13.354 -15.423 1.00 59.66 524 ASP A N 1
ATOM 4143 C CA . ASP A 1 524 ? 2.322 13.318 -16.742 1.00 59.66 524 ASP A CA 1
ATOM 4144 C C . ASP A 1 524 ? 2.557 12.015 -17.534 1.00 59.66 524 ASP A C 1
ATOM 4146 O O . ASP A 1 524 ? 1.823 11.748 -18.487 1.00 59.66 524 ASP A O 1
ATOM 4150 N N . GLU A 1 525 ? 3.538 11.182 -17.166 1.00 60.22 525 GLU A N 1
ATOM 4151 C CA . GLU A 1 525 ? 3.885 9.948 -17.894 1.00 60.22 525 GLU A CA 1
ATOM 4152 C C . GLU A 1 525 ? 3.038 8.738 -17.487 1.00 60.22 525 GLU A C 1
ATOM 4154 O O . GLU A 1 525 ? 2.869 7.800 -18.268 1.00 60.22 525 GLU A O 1
ATOM 4159 N N . ALA A 1 526 ? 2.501 8.741 -16.268 1.00 71.44 526 ALA A N 1
ATOM 4160 C CA . ALA A 1 526 ? 1.755 7.621 -15.706 1.00 71.44 526 ALA A CA 1
ATOM 4161 C C . ALA A 1 526 ? 0.247 7.899 -15.689 1.00 71.44 526 ALA A C 1
ATOM 4163 O O . ALA A 1 526 ? -0.435 7.570 -14.726 1.00 71.44 526 ALA A O 1
ATOM 4164 N N . GLN A 1 527 ? -0.299 8.523 -16.738 1.00 82.75 527 GLN A N 1
ATOM 4165 C CA . GLN A 1 527 ? -1.712 8.914 -16.770 1.00 82.75 527 GLN A CA 1
ATOM 4166 C C . GLN A 1 527 ? -2.646 7.731 -16.463 1.00 82.75 527 GLN A C 1
ATOM 4168 O O . GLN A 1 527 ? -2.698 6.748 -17.204 1.00 82.75 527 GLN A O 1
ATOM 4173 N N . GLY A 1 528 ? -3.421 7.849 -15.380 1.00 85.62 528 GLY A N 1
ATOM 4174 C CA . GLY A 1 528 ? -4.318 6.788 -14.903 1.00 85.62 528 GLY A CA 1
ATOM 4175 C C . GLY A 1 528 ? -3.685 5.789 -13.927 1.00 85.62 528 GLY A C 1
ATOM 4176 O O . GLY A 1 528 ? -4.357 4.854 -13.495 1.00 85.62 528 GLY A O 1
ATOM 4177 N N . LEU A 1 529 ? -2.413 5.977 -13.579 1.00 90.94 529 LEU A N 1
ATOM 4178 C CA . LEU A 1 529 ? -1.721 5.338 -12.468 1.00 90.94 529 LEU A CA 1
ATOM 4179 C C . LEU A 1 529 ? -1.331 6.414 -11.449 1.00 90.94 529 LEU A C 1
ATOM 4181 O O . LEU A 1 529 ? -0.983 7.536 -11.796 1.00 90.94 529 LEU A O 1
ATOM 4185 N N . HIS A 1 530 ? -1.375 6.049 -10.176 1.00 89.69 530 HIS A N 1
ATOM 4186 C CA . HIS A 1 530 ? -1.131 6.962 -9.063 1.00 89.69 530 HIS A CA 1
ATOM 4187 C C . HIS A 1 530 ? 0.128 6.534 -8.315 1.00 89.69 530 HIS A C 1
ATOM 4189 O O . HIS A 1 530 ? 0.271 5.358 -7.961 1.00 89.69 530 HIS A O 1
ATOM 4195 N N . ALA A 1 531 ? 1.040 7.478 -8.083 1.00 87.00 531 ALA A N 1
ATOM 4196 C CA . ALA A 1 531 ? 2.233 7.256 -7.273 1.00 87.00 531 ALA A CA 1
ATOM 4197 C C . ALA A 1 531 ? 1.856 6.937 -5.825 1.00 87.00 531 ALA A C 1
ATOM 4199 O O . ALA A 1 531 ? 0.835 7.406 -5.332 1.00 87.00 531 ALA A O 1
ATOM 4200 N N . GLN A 1 532 ? 2.681 6.135 -5.144 1.00 87.25 532 GLN A N 1
ATOM 4201 C CA . GLN A 1 532 ? 2.427 5.678 -3.765 1.00 87.25 532 GLN A CA 1
ATOM 4202 C C . GLN A 1 532 ? 1.090 4.942 -3.570 1.00 87.25 532 GLN A C 1
ATOM 4204 O O . GLN A 1 532 ? 0.612 4.824 -2.444 1.00 87.25 532 GLN A O 1
ATOM 4209 N N . HIS A 1 533 ? 0.497 4.423 -4.646 1.00 93.38 533 HIS A N 1
ATOM 4210 C CA . HIS A 1 533 ? -0.770 3.702 -4.596 1.00 93.38 533 HIS A CA 1
ATOM 4211 C C . HIS A 1 533 ? -0.581 2.196 -4.749 1.00 93.38 533 HIS A C 1
ATOM 4213 O O . HIS A 1 533 ? 0.350 1.734 -5.411 1.00 93.38 533 HIS A O 1
ATOM 4219 N N . ALA A 1 534 ? -1.489 1.418 -4.166 1.00 95.62 534 ALA A N 1
ATOM 4220 C CA . ALA A 1 534 ? -1.493 -0.035 -4.270 1.00 95.62 534 ALA A CA 1
ATOM 4221 C C . ALA A 1 534 ? -2.535 -0.514 -5.287 1.00 95.62 534 ALA A C 1
ATOM 4223 O O . ALA A 1 534 ? -3.685 -0.081 -5.261 1.00 95.62 534 ALA A O 1
ATOM 4224 N N . TYR A 1 535 ? -2.156 -1.467 -6.136 1.00 97.88 535 TYR A N 1
ATOM 4225 C CA . TYR A 1 535 ? -3.049 -2.112 -7.099 1.00 97.88 535 TYR A CA 1
ATOM 4226 C C . TYR A 1 535 ? -3.073 -3.621 -6.886 1.00 97.88 535 TYR A C 1
ATOM 4228 O O . TYR A 1 535 ? -2.122 -4.235 -6.394 1.00 97.88 535 TYR A O 1
ATOM 4236 N N . THR A 1 536 ? -4.162 -4.249 -7.311 1.00 98.50 536 THR A N 1
ATOM 4237 C CA . THR A 1 536 ? -4.259 -5.709 -7.377 1.00 98.50 536 THR A CA 1
ATOM 4238 C C . THR A 1 536 ? -3.953 -6.186 -8.782 1.00 98.50 536 THR A C 1
ATOM 4240 O O . THR A 1 536 ? -4.552 -5.692 -9.733 1.00 98.50 536 THR A O 1
ATOM 4243 N N . ILE A 1 537 ? -3.105 -7.202 -8.926 1.00 98.56 537 ILE A N 1
ATOM 4244 C CA . ILE A 1 537 ? -2.922 -7.903 -10.197 1.00 98.56 537 ILE A CA 1
ATOM 4245 C C . ILE A 1 537 ? -3.949 -9.034 -10.259 1.00 98.56 537 ILE A C 1
ATOM 4247 O O . ILE A 1 537 ? -3.819 -10.047 -9.574 1.00 98.56 537 ILE A O 1
ATOM 4251 N N . ILE A 1 538 ? -4.991 -8.863 -11.071 1.00 98.31 538 ILE A N 1
ATOM 4252 C CA . ILE A 1 538 ? -6.101 -9.825 -11.165 1.00 98.31 538 ILE A CA 1
ATOM 4253 C C . ILE A 1 538 ? -5.942 -10.811 -12.327 1.00 98.31 538 ILE A C 1
ATOM 4255 O O . ILE A 1 538 ? -6.574 -11.870 -12.325 1.00 98.31 538 ILE A O 1
ATOM 4259 N N . GLY A 1 539 ? -5.073 -10.506 -13.290 1.00 98.38 539 GLY A N 1
ATOM 4260 C CA . GLY A 1 539 ? -4.831 -11.351 -14.451 1.00 98.38 539 GLY A CA 1
ATOM 4261 C C . GLY A 1 539 ? -3.550 -10.987 -15.190 1.00 98.38 539 GLY A C 1
ATOM 4262 O O . GLY A 1 539 ? -3.006 -9.897 -15.031 1.00 98.38 539 GLY A O 1
ATOM 4263 N N . CYS A 1 540 ? -3.089 -11.901 -16.033 1.00 98.44 540 CYS A N 1
ATOM 4264 C CA . CYS A 1 540 ? -2.062 -11.632 -17.027 1.00 98.44 540 CYS A CA 1
ATOM 4265 C C . CYS A 1 540 ? -2.299 -12.510 -18.256 1.00 98.44 540 CYS A C 1
ATOM 4267 O O . CYS A 1 540 ? -2.823 -13.621 -18.138 1.00 98.44 540 CYS A O 1
ATOM 4269 N N . ARG A 1 541 ? -1.915 -12.028 -19.433 1.00 98.12 541 ARG A N 1
ATOM 4270 C CA . ARG A 1 541 ? -2.050 -12.768 -20.691 1.00 98.12 541 ARG A CA 1
ATOM 4271 C C . ARG A 1 541 ? -1.017 -12.307 -21.706 1.00 98.12 541 ARG A C 1
ATOM 4273 O O . ARG A 1 541 ? -0.443 -11.233 -21.570 1.00 98.12 541 ARG A O 1
ATOM 4280 N N . GLU A 1 542 ? -0.798 -13.132 -22.713 1.00 98.12 542 GLU A N 1
ATOM 4281 C CA . GLU A 1 542 ? -0.064 -12.743 -23.913 1.00 98.12 542 GLU A CA 1
ATOM 4282 C C . GLU A 1 542 ? -1.084 -12.475 -25.014 1.00 98.12 542 GLU A C 1
ATOM 4284 O O . GLU A 1 542 ? -2.006 -13.269 -25.203 1.00 98.12 542 GLU A O 1
ATOM 4289 N N . GLU A 1 543 ? -0.955 -11.354 -25.712 1.00 96.94 543 GLU A N 1
ATOM 4290 C CA . GLU A 1 543 ? -1.823 -11.018 -26.839 1.00 96.94 543 GLU A CA 1
ATOM 4291 C C . GLU A 1 543 ? -1.072 -10.202 -27.885 1.00 96.94 543 GLU A C 1
ATOM 4293 O O . GLU A 1 543 ? -0.087 -9.531 -27.585 1.00 96.94 543 GLU A O 1
ATOM 4298 N N . THR A 1 544 ? -1.539 -10.244 -29.129 1.00 96.69 544 THR A N 1
ATOM 4299 C CA . THR A 1 544 ? -1.060 -9.319 -30.152 1.00 96.69 544 THR A CA 1
ATOM 4300 C C . THR A 1 544 ? -1.716 -7.958 -29.919 1.00 96.69 544 THR A C 1
ATOM 4302 O O . THR A 1 544 ? -2.939 -7.841 -29.973 1.00 96.69 544 THR A O 1
ATOM 4305 N N . ASN A 1 545 ? -0.912 -6.939 -29.623 1.00 92.12 545 ASN A N 1
ATOM 4306 C CA . ASN A 1 545 ? -1.391 -5.588 -29.354 1.00 92.12 545 ASN A CA 1
ATOM 4307 C C . ASN A 1 545 ? -1.829 -4.858 -30.640 1.00 92.12 545 ASN A C 1
ATOM 4309 O O . ASN A 1 545 ? -1.725 -5.385 -31.749 1.00 92.12 545 ASN A O 1
ATOM 4313 N N . GLN A 1 546 ? -2.293 -3.613 -30.489 1.00 89.69 546 GLN A N 1
ATOM 4314 C CA . GLN A 1 546 ? -2.789 -2.778 -31.595 1.00 89.69 546 GLN A CA 1
ATOM 4315 C C . GLN A 1 546 ? -1.732 -2.524 -32.691 1.00 89.69 546 GLN A C 1
ATOM 4317 O O . GLN A 1 546 ? -2.086 -2.320 -33.845 1.00 89.69 546 GLN A O 1
ATOM 4322 N N . LEU A 1 547 ? -0.441 -2.644 -32.361 1.00 86.06 547 LEU A N 1
ATOM 4323 C CA . LEU A 1 547 ? 0.691 -2.488 -33.282 1.00 86.06 547 LEU A CA 1
ATOM 4324 C C . LEU A 1 547 ? 1.131 -3.811 -33.941 1.00 86.06 547 LEU A C 1
ATOM 4326 O O . LEU A 1 547 ? 2.189 -3.875 -34.577 1.00 86.06 547 LEU A O 1
ATOM 4330 N N . GLY A 1 548 ? 0.380 -4.900 -33.756 1.00 91.88 548 GLY A N 1
ATOM 4331 C CA . GLY A 1 548 ? 0.732 -6.215 -34.296 1.00 91.88 548 GLY A CA 1
ATOM 4332 C C . GLY A 1 548 ? 1.913 -6.886 -33.582 1.00 91.88 548 GLY A C 1
ATOM 4333 O O . GLY A 1 548 ? 2.543 -7.777 -34.154 1.00 91.88 548 GLY A O 1
ATOM 4334 N N . LYS A 1 549 ? 2.262 -6.455 -32.362 1.00 89.81 549 LYS A N 1
ATOM 4335 C CA . LYS A 1 549 ? 3.364 -7.024 -31.566 1.00 89.81 549 LYS A CA 1
ATOM 4336 C C . LYS A 1 549 ? 2.827 -7.930 -30.467 1.00 89.81 549 LYS A C 1
ATOM 4338 O O . LYS A 1 549 ? 1.790 -7.639 -29.883 1.00 89.81 549 LYS A O 1
ATOM 4343 N N . ASN A 1 550 ? 3.538 -9.013 -30.163 1.00 94.00 550 ASN A N 1
ATOM 4344 C CA . ASN A 1 550 ? 3.179 -9.898 -29.056 1.00 94.00 550 ASN A CA 1
ATOM 4345 C C . ASN A 1 550 ? 3.520 -9.220 -27.729 1.00 94.00 550 ASN A C 1
ATOM 4347 O O . ASN A 1 550 ? 4.688 -9.135 -27.357 1.00 94.00 550 ASN A O 1
ATOM 4351 N N . SER A 1 551 ? 2.499 -8.743 -27.031 1.00 95.25 551 SER A N 1
ATOM 4352 C CA . SER A 1 551 ? 2.620 -8.086 -25.739 1.00 95.25 551 SER A CA 1
ATOM 4353 C C . SER A 1 551 ? 2.271 -9.026 -24.589 1.00 95.25 551 SER A C 1
ATOM 4355 O O . SER A 1 551 ? 1.337 -9.824 -24.660 1.00 95.25 551 SER A O 1
ATOM 4357 N N . LYS A 1 552 ? 3.003 -8.875 -23.488 1.00 97.50 552 LYS A N 1
ATOM 4358 C CA . LYS A 1 552 ? 2.699 -9.418 -22.166 1.00 97.50 552 LYS A CA 1
ATOM 4359 C C . LYS A 1 552 ? 1.894 -8.376 -21.402 1.00 97.50 552 LYS A C 1
ATOM 4361 O O . LYS A 1 552 ? 2.415 -7.327 -21.033 1.00 97.50 552 LYS A O 1
ATOM 4366 N N . ILE A 1 553 ? 0.618 -8.666 -21.191 1.00 98.00 553 ILE A N 1
ATOM 4367 C CA . ILE A 1 553 ? -0.361 -7.750 -20.614 1.00 98.00 553 ILE A CA 1
ATOM 4368 C C . ILE A 1 553 ? -0.698 -8.172 -19.187 1.00 98.00 553 ILE A C 1
ATOM 4370 O O . ILE A 1 553 ? -0.973 -9.343 -18.922 1.00 98.00 553 ILE A O 1
ATOM 4374 N N . ILE A 1 554 ? -0.715 -7.201 -18.281 1.00 98.38 554 ILE A N 1
ATOM 4375 C CA . ILE A 1 554 ? -1.070 -7.334 -16.871 1.00 98.38 554 ILE A CA 1
ATOM 4376 C C . ILE A 1 554 ? -2.392 -6.610 -16.636 1.00 98.38 554 ILE A C 1
ATOM 4378 O O . ILE A 1 554 ? -2.534 -5.442 -16.984 1.00 98.38 554 ILE A O 1
ATOM 4382 N N . THR A 1 555 ? -3.367 -7.289 -16.041 1.00 98.38 555 THR A N 1
ATOM 4383 C CA . THR A 1 555 ? -4.653 -6.694 -15.670 1.00 98.38 555 THR A CA 1
ATOM 4384 C C . THR A 1 555 ? -4.628 -6.287 -14.204 1.00 98.38 555 THR A C 1
ATOM 4386 O O . THR A 1 555 ? -4.446 -7.132 -13.323 1.00 98.38 555 THR A O 1
ATOM 4389 N N . LEU A 1 556 ? -4.831 -4.995 -13.962 1.00 98.31 556 LEU A N 1
ATOM 4390 C CA . LEU A 1 556 ? -4.849 -4.367 -12.650 1.00 98.31 556 LEU A CA 1
ATOM 4391 C C . LEU A 1 556 ? -6.278 -4.037 -12.209 1.00 98.31 556 LEU A C 1
ATOM 4393 O O . LEU A 1 556 ? -7.153 -3.790 -13.041 1.00 98.31 556 LEU A O 1
ATOM 4397 N N . ALA A 1 557 ? -6.492 -3.992 -10.896 1.00 98.00 557 ALA A N 1
ATOM 4398 C CA . ALA A 1 557 ? -7.663 -3.395 -10.268 1.00 98.00 557 ALA A CA 1
ATOM 4399 C C . ALA A 1 557 ? -7.231 -2.307 -9.274 1.00 98.00 557 ALA A C 1
ATOM 4401 O O . ALA A 1 557 ? -6.438 -2.576 -8.367 1.00 98.00 557 ALA A O 1
ATOM 4402 N N . ASN A 1 558 ? -7.759 -1.096 -9.452 1.00 97.38 558 ASN A N 1
ATOM 4403 C CA . ASN A 1 558 ? -7.612 0.029 -8.537 1.00 97.38 558 ASN A CA 1
ATOM 4404 C C . ASN A 1 558 ? -8.611 -0.125 -7.369 1.00 97.38 558 ASN A C 1
ATOM 4406 O O . ASN A 1 558 ? -9.815 -0.245 -7.620 1.00 97.38 558 ASN A O 1
ATOM 4410 N N . PRO A 1 559 ? -8.156 -0.106 -6.102 1.00 96.12 559 PRO A N 1
ATOM 4411 C CA . PRO A 1 559 ? -9.026 -0.117 -4.926 1.00 96.12 559 PRO A CA 1
ATOM 4412 C C . PRO A 1 559 ? -10.079 0.999 -4.857 1.00 96.12 559 PRO A C 1
ATOM 4414 O O . PRO A 1 559 ? -11.096 0.804 -4.194 1.00 96.12 559 PRO A O 1
ATOM 4417 N N . TRP A 1 560 ? -9.905 2.127 -5.556 1.00 94.50 560 TRP A N 1
ATOM 4418 C CA . TRP A 1 560 ? -10.950 3.157 -5.678 1.00 94.50 560 TRP A CA 1
ATOM 4419 C C . TRP A 1 560 ? -12.163 2.701 -6.500 1.00 94.50 560 TRP A C 1
ATOM 4421 O O . TRP A 1 560 ? -13.176 3.388 -6.526 1.00 94.50 560 TRP A O 1
ATOM 4431 N N . GLY A 1 561 ? -12.088 1.565 -7.201 1.00 92.00 561 GLY A N 1
ATOM 4432 C CA . GLY A 1 561 ? -13.157 1.088 -8.088 1.00 92.00 561 GLY A CA 1
ATOM 4433 C C . GLY A 1 561 ? -13.288 1.881 -9.399 1.00 92.00 561 GLY A C 1
ATOM 4434 O O . GLY A 1 561 ? -13.993 1.451 -10.312 1.00 92.00 561 GLY A O 1
ATOM 4435 N N . GLU A 1 562 ? -12.545 2.977 -9.528 1.00 92.94 562 GLU A N 1
ATOM 4436 C CA . GLU A 1 562 ? -12.427 3.850 -10.695 1.00 92.94 562 GLU A CA 1
ATOM 4437 C C . GLU A 1 562 ? -10.974 4.331 -10.862 1.00 92.94 562 GLU A C 1
ATOM 4439 O O . GLU A 1 562 ? -10.100 3.931 -10.094 1.00 92.94 562 GLU A O 1
ATOM 4444 N N . GLY A 1 563 ? -10.705 5.154 -11.880 1.00 89.62 563 GLY A N 1
ATOM 4445 C CA . GLY A 1 563 ? -9.383 5.759 -12.086 1.00 89.62 563 GLY A CA 1
ATOM 4446 C C . GLY A 1 563 ? -8.317 4.740 -12.494 1.00 89.62 563 GLY A C 1
ATOM 4447 O O . GLY A 1 563 ? -7.437 4.393 -11.712 1.00 89.62 563 GLY A O 1
ATOM 4448 N N . GLY A 1 564 ? -8.422 4.227 -13.715 1.00 93.25 564 GLY A N 1
ATOM 4449 C CA . GLY A 1 564 ? -7.444 3.319 -14.306 1.00 93.25 564 GLY A CA 1
ATOM 4450 C C . GLY A 1 564 ? -6.760 3.911 -15.527 1.00 93.25 564 GLY A C 1
ATOM 4451 O O . GLY A 1 564 ? -6.870 5.103 -15.810 1.00 93.25 564 GLY A O 1
ATOM 4452 N N . ALA A 1 565 ? -6.114 3.050 -16.308 1.00 95.00 565 ALA A N 1
ATOM 4453 C CA . ALA A 1 565 ? -5.406 3.443 -17.519 1.00 95.00 565 ALA A CA 1
ATOM 4454 C C . ALA A 1 565 ? -5.943 2.750 -18.783 1.00 95.00 565 ALA A C 1
ATOM 4456 O O . ALA A 1 565 ? -6.612 1.717 -18.727 1.00 95.00 565 ALA A O 1
ATOM 4457 N N . LYS A 1 566 ? -5.664 3.319 -19.953 1.00 96.06 566 LYS A N 1
ATOM 4458 C CA . LYS A 1 566 ? -5.920 2.714 -21.268 1.00 96.06 566 LYS A CA 1
ATOM 4459 C C . LYS A 1 566 ? -4.858 3.162 -22.265 1.00 96.06 566 LYS A C 1
ATOM 4461 O O . LYS A 1 566 ? -4.300 4.247 -22.126 1.00 96.06 566 LYS A O 1
ATOM 4466 N N . TYR A 1 567 ? -4.647 2.368 -23.307 1.00 94.56 567 TYR A N 1
ATOM 4467 C CA . TYR A 1 567 ? -3.761 2.750 -24.401 1.00 94.56 567 TYR A CA 1
ATOM 4468 C C . TYR A 1 567 ? -4.497 3.498 -25.503 1.00 94.56 567 TYR A C 1
ATOM 4470 O O . TYR A 1 567 ? -5.571 3.074 -25.942 1.00 94.56 567 TYR A O 1
ATOM 4478 N N . LEU A 1 568 ? -3.879 4.581 -25.967 1.00 91.19 568 LEU A N 1
ATOM 4479 C CA . LEU A 1 568 ? -4.173 5.212 -27.245 1.00 91.19 568 LEU A CA 1
ATOM 4480 C C . LEU A 1 568 ? -2.983 4.995 -28.175 1.00 91.19 568 LEU A C 1
ATOM 4482 O O . LEU A 1 568 ? -1.840 5.268 -27.807 1.00 91.19 568 LEU A O 1
ATOM 4486 N N . GLU A 1 569 ? -3.252 4.500 -29.378 1.00 88.19 569 GLU A N 1
ATOM 4487 C CA . GLU A 1 569 ? -2.247 4.466 -30.431 1.00 88.19 569 GLU A CA 1
ATOM 4488 C C . GLU A 1 569 ? -2.028 5.883 -30.967 1.00 88.19 569 GLU A C 1
ATOM 4490 O O . GLU A 1 569 ? -2.956 6.535 -31.451 1.00 88.19 569 GLU A O 1
ATOM 4495 N N . GLN A 1 570 ? -0.787 6.358 -30.896 1.00 81.06 570 GLN A N 1
ATOM 4496 C CA . GLN A 1 570 ? -0.395 7.660 -31.409 1.00 81.06 570 GLN A CA 1
ATOM 4497 C C . GLN A 1 570 ? 0.975 7.556 -32.087 1.00 81.06 570 GLN A C 1
ATOM 4499 O O . GLN A 1 570 ? 1.978 7.215 -31.463 1.00 81.06 570 GLN A O 1
ATOM 4504 N N . TYR A 1 571 ? 1.008 7.840 -33.393 1.00 79.88 571 TYR A N 1
ATOM 4505 C CA . TYR A 1 571 ? 2.217 7.814 -34.231 1.00 79.88 571 TYR A CA 1
ATOM 4506 C C . TYR A 1 571 ? 3.003 6.488 -34.180 1.00 79.88 571 TYR A C 1
ATOM 4508 O O . TYR A 1 571 ? 4.233 6.489 -34.175 1.00 79.88 571 TYR A O 1
ATOM 4516 N N . GLY A 1 572 ? 2.297 5.352 -34.140 1.00 74.00 572 GLY A N 1
ATOM 4517 C CA . GLY A 1 572 ? 2.917 4.023 -34.083 1.00 74.00 572 GLY A CA 1
ATOM 4518 C C . GLY A 1 572 ? 3.491 3.646 -32.712 1.00 74.00 572 GLY A C 1
ATOM 4519 O O . GLY A 1 572 ? 4.236 2.673 -32.618 1.00 74.00 572 GLY A O 1
ATOM 4520 N N . SER A 1 573 ? 3.141 4.396 -31.664 1.00 72.88 573 SER A N 1
ATOM 4521 C CA . SER A 1 573 ? 3.466 4.106 -30.265 1.00 72.88 573 SER A CA 1
ATOM 4522 C C . SER A 1 573 ? 2.186 3.983 -29.438 1.00 72.88 573 SER A C 1
ATOM 4524 O O . SER A 1 573 ? 1.176 4.613 -29.753 1.00 72.88 573 SER A O 1
ATOM 4526 N N . LEU A 1 574 ? 2.223 3.188 -28.366 1.00 83.50 574 LEU A N 1
ATOM 4527 C CA . LEU A 1 574 ? 1.142 3.149 -27.381 1.00 83.50 574 LEU A CA 1
ATOM 4528 C C . LEU A 1 574 ? 1.423 4.172 -26.285 1.00 83.50 574 LEU A C 1
ATOM 4530 O O . LEU A 1 574 ? 2.473 4.117 -25.648 1.00 83.50 574 LEU A O 1
ATOM 4534 N N . ILE A 1 575 ? 0.478 5.079 -26.060 1.00 85.50 575 ILE A N 1
ATOM 4535 C CA . ILE A 1 575 ? 0.542 6.069 -24.986 1.00 85.50 575 ILE A CA 1
ATOM 4536 C C . ILE A 1 575 ? -0.496 5.707 -23.933 1.00 85.50 575 ILE A C 1
ATOM 4538 O O . ILE A 1 575 ? -1.661 5.444 -24.253 1.00 85.50 575 ILE A O 1
ATOM 4542 N N . LEU A 1 576 ? -0.058 5.664 -22.678 1.00 89.94 576 LEU A N 1
ATOM 4543 C CA . LEU A 1 576 ? -0.933 5.438 -21.539 1.00 89.94 576 LEU A CA 1
ATOM 4544 C C . LEU A 1 576 ? -1.745 6.712 -21.265 1.00 89.94 576 LEU A C 1
ATOM 4546 O O . LEU A 1 576 ? -1.188 7.801 -21.184 1.00 89.94 576 LEU A O 1
ATOM 4550 N N . THR A 1 577 ? -3.063 6.576 -21.145 1.00 91.62 577 THR A N 1
ATOM 4551 C CA . THR A 1 577 ? -3.991 7.670 -20.819 1.00 91.62 577 THR A CA 1
ATOM 4552 C C . THR A 1 577 ? -4.954 7.243 -19.724 1.00 91.62 577 THR A C 1
ATOM 4554 O O . THR A 1 577 ? -5.201 6.049 -19.534 1.00 91.62 577 THR A O 1
ATOM 4557 N N . SER A 1 578 ? -5.547 8.209 -19.025 1.00 92.06 578 SER A N 1
ATOM 4558 C CA . SER A 1 578 ? -6.501 7.916 -17.960 1.00 92.06 578 SER A CA 1
ATOM 4559 C C . SER A 1 578 ? -7.809 7.301 -18.479 1.00 92.06 578 SER A C 1
ATOM 4561 O O . SER A 1 578 ? -8.270 7.513 -19.609 1.00 92.06 578 SER A O 1
ATOM 4563 N N . SER A 1 579 ? -8.420 6.496 -17.621 1.00 94.25 579 SER A N 1
ATOM 4564 C CA . SER A 1 579 ? -9.685 5.804 -17.830 1.00 94.25 579 SER A CA 1
ATOM 4565 C C . SER A 1 579 ? -10.511 5.871 -16.549 1.00 94.25 579 SER A C 1
ATOM 4567 O O . SER A 1 579 ? -9.976 5.817 -15.448 1.00 94.25 579 SER A O 1
ATOM 4569 N N . SER A 1 580 ? -11.835 5.936 -16.670 1.00 93.62 580 SER A N 1
ATOM 4570 C CA . SER A 1 580 ? -12.736 5.854 -15.514 1.00 93.62 580 SER A CA 1
ATOM 4571 C C . SER A 1 580 ? -12.862 4.430 -14.960 1.00 93.62 580 SER A C 1
ATOM 4573 O O . SER A 1 580 ? -13.425 4.236 -13.890 1.00 93.62 580 SER A O 1
ATOM 4575 N N . ASN A 1 581 ? -12.380 3.414 -15.682 1.00 94.19 581 ASN A N 1
ATOM 4576 C CA . ASN A 1 581 ? -12.537 2.021 -15.273 1.00 94.19 581 ASN A CA 1
ATOM 4577 C C . ASN A 1 581 ? -11.548 1.663 -14.160 1.00 94.19 581 ASN A C 1
ATOM 4579 O O . ASN A 1 581 ? -10.342 1.743 -14.372 1.00 94.19 581 ASN A O 1
ATOM 4583 N N . GLY A 1 582 ? -12.045 1.162 -13.026 1.00 93.94 582 GLY A N 1
ATOM 4584 C CA . GLY A 1 582 ? -11.187 0.666 -11.945 1.00 93.94 582 GLY A CA 1
ATOM 4585 C C . GLY A 1 582 ? -10.451 -0.632 -12.276 1.00 93.94 582 GLY A C 1
ATOM 4586 O O . GLY A 1 582 ? -9.474 -0.957 -11.617 1.00 93.94 582 GLY A O 1
ATOM 4587 N N . GLN A 1 583 ? -10.877 -1.373 -13.302 1.00 97.38 583 GLN A N 1
ATOM 4588 C CA . GLN A 1 583 ? -10.147 -2.530 -13.827 1.00 97.38 583 GLN A CA 1
ATOM 4589 C C . GLN A 1 583 ? -9.633 -2.223 -15.227 1.00 97.38 583 GLN A C 1
ATOM 4591 O O . GLN A 1 583 ? -10.399 -1.818 -16.106 1.00 97.38 583 GLN A O 1
ATOM 4596 N N . PHE A 1 584 ? -8.340 -2.428 -15.444 1.00 97.50 584 PHE A N 1
ATOM 4597 C CA . PHE A 1 584 ? -7.677 -2.055 -16.686 1.00 97.50 584 PHE A CA 1
ATOM 4598 C C . PHE A 1 584 ? -6.459 -2.935 -16.958 1.00 97.50 584 PHE A C 1
ATOM 4600 O O . PHE A 1 584 ? -6.071 -3.755 -16.133 1.00 97.50 584 PHE A O 1
ATOM 4607 N N . SER A 1 585 ? -5.890 -2.831 -18.157 1.00 97.38 585 SER A N 1
ATOM 4608 C CA . SER A 1 585 ? -4.745 -3.639 -18.576 1.00 97.38 585 SER A CA 1
ATOM 4609 C C . SER A 1 585 ? -3.589 -2.750 -19.015 1.00 97.38 585 SER A C 1
ATOM 4611 O O . SER A 1 585 ? -3.813 -1.795 -19.753 1.00 97.38 585 SER A O 1
ATOM 4613 N N . ILE A 1 586 ? -2.378 -3.094 -18.583 1.00 96.69 586 ILE A N 1
ATOM 4614 C CA . ILE A 1 586 ? -1.129 -2.428 -18.960 1.00 96.69 586 ILE A CA 1
ATOM 4615 C C . ILE A 1 586 ? -0.128 -3.441 -19.521 1.00 96.69 586 ILE A C 1
ATOM 4617 O O . ILE A 1 586 ? -0.168 -4.626 -19.192 1.00 96.69 586 ILE A O 1
ATOM 4621 N N . ASP A 1 587 ? 0.769 -2.981 -20.378 1.00 95.44 587 ASP A N 1
ATOM 4622 C CA . ASP A 1 587 ? 1.925 -3.724 -20.857 1.00 95.44 587 ASP A CA 1
ATOM 4623 C C . ASP A 1 587 ? 2.918 -3.943 -19.706 1.00 95.44 587 ASP A C 1
ATOM 4625 O O . ASP A 1 587 ? 3.090 -3.100 -18.824 1.00 95.44 587 ASP A O 1
ATOM 4629 N N . LEU A 1 588 ? 3.589 -5.091 -19.705 1.00 94.62 588 LEU A N 1
ATOM 4630 C CA . LEU A 1 588 ? 4.592 -5.435 -18.703 1.00 94.62 588 LEU A CA 1
ATOM 4631 C C . LEU A 1 588 ? 5.737 -4.414 -18.629 1.00 94.62 588 LEU A C 1
ATOM 4633 O O . LEU A 1 588 ? 6.273 -4.209 -17.539 1.00 94.62 588 LEU A O 1
ATOM 4637 N N . ASN A 1 589 ? 6.086 -3.755 -19.743 1.00 89.00 589 ASN A N 1
ATOM 4638 C CA . ASN A 1 589 ? 7.061 -2.664 -19.728 1.00 89.00 589 ASN A CA 1
ATOM 4639 C C . ASN A 1 589 ? 6.618 -1.542 -18.780 1.00 89.00 589 ASN A C 1
ATOM 4641 O O . ASN A 1 589 ? 7.402 -1.142 -17.918 1.00 89.00 589 ASN A O 1
ATOM 4645 N N . ASP A 1 590 ? 5.348 -1.135 -18.847 1.00 90.56 590 ASP A N 1
ATOM 4646 C CA . ASP A 1 590 ? 4.784 -0.097 -17.979 1.00 90.56 590 ASP A CA 1
ATOM 4647 C C . ASP A 1 590 ? 4.690 -0.558 -16.528 1.00 90.56 590 ASP A C 1
ATOM 4649 O O . ASP A 1 590 ? 5.050 0.198 -15.627 1.00 90.56 590 ASP A O 1
ATOM 4653 N N . LEU A 1 591 ? 4.298 -1.814 -16.270 1.00 93.25 591 LEU A N 1
ATOM 4654 C CA . LEU A 1 591 ? 4.310 -2.334 -14.899 1.00 93.25 591 LEU A CA 1
ATOM 4655 C C . LEU A 1 591 ? 5.714 -2.204 -14.292 1.00 93.25 591 LEU A C 1
ATOM 4657 O O . LEU A 1 591 ? 5.859 -1.682 -13.192 1.00 93.25 591 LEU A O 1
ATOM 4661 N N . THR A 1 592 ? 6.758 -2.638 -15.002 1.00 88.50 592 THR A N 1
ATOM 4662 C CA . THR A 1 592 ? 8.137 -2.548 -14.488 1.00 88.50 592 THR A CA 1
ATOM 4663 C C . THR A 1 592 ? 8.692 -1.125 -14.439 1.00 88.50 592 THR A C 1
ATOM 4665 O O . THR A 1 592 ? 9.592 -0.840 -13.642 1.00 88.50 592 THR A O 1
ATOM 4668 N N . ARG A 1 593 ? 8.144 -0.219 -15.253 1.00 84.00 593 ARG A N 1
ATOM 4669 C CA . ARG A 1 593 ? 8.452 1.211 -15.206 1.00 84.00 593 ARG A CA 1
ATOM 4670 C C . ARG A 1 593 ? 7.882 1.854 -13.940 1.00 84.00 593 ARG A C 1
ATOM 4672 O O . ARG A 1 593 ? 8.606 2.533 -13.219 1.00 84.00 593 ARG A O 1
ATOM 4679 N N . PHE A 1 594 ? 6.617 1.578 -13.615 1.00 87.69 594 PHE A N 1
ATOM 4680 C CA . PHE A 1 594 ? 5.870 2.327 -12.595 1.00 87.69 594 PHE A CA 1
ATOM 4681 C C . PHE A 1 594 ? 5.772 1.634 -11.221 1.00 87.69 594 PHE A C 1
ATOM 4683 O O . PHE A 1 594 ? 5.863 2.305 -10.186 1.00 87.69 594 PHE A O 1
ATOM 4690 N N . ALA A 1 595 ? 5.703 0.298 -11.164 1.00 91.56 595 ALA A N 1
ATOM 4691 C CA . ALA A 1 595 ? 5.567 -0.458 -9.910 1.00 91.56 595 ALA A CA 1
ATOM 4692 C C . ALA A 1 595 ? 6.902 -0.629 -9.169 1.00 91.56 595 ALA A C 1
ATOM 4694 O O . ALA A 1 595 ? 7.879 -1.073 -9.775 1.00 91.56 595 ALA A O 1
ATOM 4695 N N . SER A 1 596 ? 6.972 -0.267 -7.884 1.00 90.12 596 SER A N 1
ATOM 4696 C CA . SER A 1 596 ? 8.165 -0.452 -7.039 1.00 90.12 596 SER A CA 1
ATOM 4697 C C . SER A 1 596 ? 8.406 -1.918 -6.697 1.00 90.12 596 SER A C 1
ATOM 4699 O O . SER A 1 596 ? 9.546 -2.354 -6.538 1.00 90.12 596 SER A O 1
ATOM 4701 N N . ASP A 1 597 ? 7.328 -2.683 -6.588 1.00 93.88 597 ASP A N 1
ATOM 4702 C CA . ASP A 1 597 ? 7.340 -4.055 -6.111 1.00 93.88 597 ASP A CA 1
ATOM 4703 C C . ASP A 1 597 ? 6.092 -4.814 -6.575 1.00 93.88 597 ASP A C 1
ATOM 4705 O O . ASP A 1 597 ? 5.093 -4.242 -7.013 1.00 93.88 597 ASP A O 1
ATOM 4709 N N . VAL A 1 598 ? 6.172 -6.138 -6.483 1.00 97.31 598 VAL A N 1
ATOM 4710 C CA . VAL A 1 598 ? 5.051 -7.066 -6.635 1.00 97.31 598 VAL A CA 1
ATOM 4711 C C . VAL A 1 598 ? 5.028 -7.962 -5.403 1.00 97.31 598 VAL A C 1
ATOM 4713 O O . VAL A 1 598 ? 6.020 -8.638 -5.117 1.00 97.31 598 VAL A O 1
ATOM 4716 N N . GLN A 1 599 ? 3.911 -8.003 -4.678 1.00 98.06 599 GLN A N 1
ATOM 4717 C CA . GLN A 1 599 ? 3.717 -8.929 -3.560 1.00 98.06 599 GLN A CA 1
ATOM 4718 C C . GLN A 1 599 ? 2.834 -10.099 -3.975 1.00 98.06 599 GLN A C 1
ATOM 4720 O O . GLN A 1 599 ? 1.793 -9.937 -4.611 1.00 98.06 599 GLN A O 1
ATOM 4725 N N . ILE A 1 600 ? 3.254 -11.297 -3.584 1.00 98.56 600 ILE A N 1
ATOM 4726 C CA . ILE A 1 600 ? 2.551 -12.547 -3.866 1.00 98.56 600 ILE A CA 1
ATOM 4727 C C . ILE A 1 600 ? 2.226 -13.206 -2.532 1.00 98.56 600 ILE A C 1
ATOM 4729 O O . ILE A 1 600 ? 3.126 -13.659 -1.822 1.00 98.56 600 ILE A O 1
ATOM 4733 N N . GLY A 1 601 ? 0.944 -13.251 -2.179 1.00 97.94 601 GLY A N 1
ATOM 4734 C CA . GLY A 1 601 ? 0.486 -14.014 -1.025 1.00 97.94 601 GLY A CA 1
ATOM 4735 C C . GLY A 1 601 ? 0.514 -15.519 -1.286 1.00 97.94 601 GLY A C 1
ATOM 4736 O O . GLY A 1 601 ? 0.840 -15.997 -2.373 1.00 97.94 601 GLY A O 1
ATOM 4737 N N . GLN A 1 602 ? 0.151 -16.291 -0.273 1.00 96.88 602 GLN A N 1
ATOM 4738 C CA . GLN A 1 602 ? 0.073 -17.742 -0.395 1.00 96.88 602 GLN A CA 1
ATOM 4739 C C . GLN A 1 602 ? -1.212 -18.186 -1.118 1.00 96.88 602 GLN A C 1
ATOM 4741 O O . GLN A 1 602 ? -2.186 -17.429 -1.147 1.00 96.88 602 GLN A O 1
ATOM 4746 N N . PRO A 1 603 ? -1.237 -19.395 -1.710 1.00 97.00 603 PRO A N 1
ATOM 4747 C CA . PRO A 1 603 ? -2.437 -19.948 -2.331 1.00 97.00 603 PRO A CA 1
ATOM 4748 C C . PRO A 1 603 ? -3.652 -19.915 -1.398 1.00 97.00 603 PRO A C 1
ATOM 4750 O O . PRO A 1 603 ? -3.582 -20.399 -0.268 1.00 97.00 603 PRO A O 1
ATOM 4753 N N . ILE A 1 604 ? -4.784 -19.409 -1.886 1.00 94.25 604 ILE A N 1
ATOM 4754 C CA . ILE A 1 604 ? -6.058 -19.540 -1.173 1.00 94.25 604 ILE A CA 1
ATOM 4755 C C . ILE A 1 604 ? -6.527 -20.996 -1.302 1.00 94.25 604 ILE A C 1
ATOM 4757 O O . ILE A 1 604 ? -6.727 -21.489 -2.418 1.00 94.25 604 ILE A O 1
ATOM 4761 N N . ASP A 1 605 ? -6.674 -21.705 -0.177 1.00 86.06 605 ASP A N 1
ATOM 4762 C CA . ASP A 1 605 ? -7.135 -23.096 -0.190 1.00 86.06 605 ASP A CA 1
ATOM 4763 C C . ASP A 1 605 ? -8.605 -23.173 -0.627 1.00 86.06 605 ASP A C 1
ATOM 4765 O O . ASP A 1 605 ? -9.494 -22.547 -0.053 1.00 86.06 605 ASP A O 1
ATOM 4769 N N . ARG A 1 606 ? -8.889 -24.003 -1.628 1.00 75.50 606 ARG A N 1
ATOM 4770 C CA . ARG A 1 606 ? -10.253 -24.265 -2.106 1.00 75.50 606 ARG A CA 1
ATOM 4771 C C . ARG A 1 606 ? -11.075 -25.060 -1.086 1.00 75.50 606 ARG A C 1
ATOM 4773 O O . ARG A 1 606 ? -12.302 -24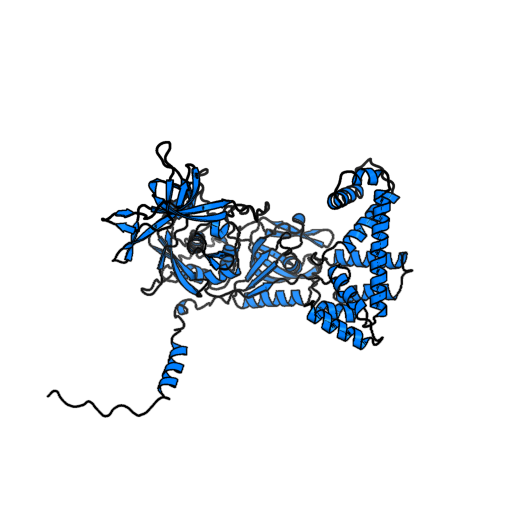.997 -1.091 1.00 75.50 606 ARG A O 1
ATOM 4780 N N . ASN A 1 607 ? -10.407 -25.782 -0.186 1.00 67.75 607 ASN A N 1
ATOM 4781 C CA . ASN A 1 607 ? -11.010 -26.643 0.828 1.00 67.75 607 ASN A CA 1
ATOM 4782 C C . ASN A 1 607 ? -11.111 -25.979 2.207 1.00 67.75 607 ASN A C 1
ATOM 4784 O O . ASN A 1 607 ? -11.164 -26.683 3.216 1.00 67.75 607 ASN A O 1
ATOM 4788 N N . LEU A 1 608 ? -11.207 -24.645 2.272 1.00 59.09 608 LEU A N 1
ATOM 4789 C CA . LEU A 1 608 ? -11.315 -23.853 3.511 1.00 59.09 608 LEU A CA 1
ATOM 4790 C C . LEU A 1 608 ? -12.368 -24.341 4.527 1.00 59.09 608 LEU A C 1
ATOM 4792 O O . LEU A 1 608 ? -12.268 -24.004 5.704 1.00 59.09 608 LEU A O 1
ATOM 4796 N N . LYS A 1 609 ? -13.321 -25.197 4.129 1.00 52.34 609 LYS A N 1
ATOM 4797 C CA . LYS A 1 609 ? -14.195 -25.930 5.063 1.00 52.34 609 LYS A CA 1
ATOM 4798 C C . LYS A 1 609 ? -13.426 -26.785 6.089 1.00 52.34 609 LYS A C 1
ATOM 4800 O O . LYS A 1 609 ? -13.946 -27.002 7.176 1.00 52.34 609 LYS A O 1
ATOM 4805 N N . ASN A 1 610 ? -12.203 -27.226 5.780 1.00 43.47 610 ASN A N 1
ATOM 4806 C CA . ASN A 1 610 ? -11.417 -28.150 6.608 1.00 43.47 610 ASN A CA 1
ATOM 4807 C C . ASN A 1 610 ? -10.182 -27.514 7.280 1.00 43.47 610 ASN A C 1
ATOM 4809 O O . ASN A 1 610 ? -9.571 -28.151 8.135 1.00 43.47 610 ASN A O 1
ATOM 4813 N N . GLN A 1 611 ? -9.814 -26.267 6.955 1.00 47.12 611 GLN A N 1
ATOM 4814 C CA . GLN A 1 611 ? -8.605 -25.617 7.497 1.00 47.12 611 GLN A CA 1
ATOM 4815 C C . GLN A 1 611 ? -8.788 -24.909 8.854 1.00 47.12 611 GLN A C 1
ATOM 4817 O O . GLN A 1 611 ? -7.840 -24.335 9.379 1.00 47.12 611 GLN A O 1
ATOM 4822 N N . VAL A 1 612 ? -9.954 -25.012 9.506 1.00 47.06 612 VAL A N 1
ATOM 4823 C CA . VAL A 1 612 ? -10.093 -24.604 10.928 1.00 47.06 612 VAL A CA 1
ATOM 4824 C C . VAL A 1 612 ? -9.533 -25.675 11.891 1.00 47.06 612 VAL A C 1
ATOM 4826 O O . VAL A 1 612 ? -9.687 -25.582 13.112 1.00 47.06 612 VAL A O 1
ATOM 4829 N N . VAL A 1 613 ? -8.859 -26.706 11.369 1.00 41.22 613 VAL A N 1
ATOM 4830 C CA . VAL A 1 613 ? -8.061 -27.635 12.173 1.00 41.22 613 VAL A CA 1
ATOM 4831 C C . VAL A 1 613 ? -6.634 -27.102 12.243 1.00 41.22 613 VAL A C 1
ATOM 4833 O O . VAL A 1 613 ? -5.813 -27.324 11.359 1.00 41.22 613 VAL A O 1
ATOM 4836 N N . PHE A 1 614 ? -6.368 -26.366 13.319 1.00 43.75 614 PHE A N 1
ATOM 4837 C CA . PHE A 1 614 ? -5.038 -25.932 13.726 1.00 43.75 614 PHE A CA 1
ATOM 4838 C C . PHE A 1 614 ? -4.040 -27.088 13.658 1.00 43.75 614 PHE A C 1
ATOM 4840 O O . PHE A 1 614 ? -4.310 -28.165 14.193 1.00 43.75 614 PHE A O 1
ATOM 4847 N N . ALA A 1 615 ? -2.866 -26.853 13.071 1.00 36.62 615 ALA A N 1
ATOM 4848 C CA . ALA A 1 615 ? -1.716 -27.704 13.332 1.00 36.62 615 ALA A CA 1
ATOM 4849 C C . ALA A 1 615 ? -1.428 -27.628 14.843 1.00 36.62 615 ALA A C 1
ATOM 4851 O O . ALA A 1 615 ? -1.129 -26.541 15.344 1.00 36.62 615 ALA A O 1
ATOM 4852 N N . PRO A 1 616 ? -1.549 -28.726 15.611 1.00 40.66 616 PRO A N 1
ATOM 4853 C CA . PRO A 1 616 ? -1.219 -28.678 17.019 1.00 40.66 616 PRO A CA 1
ATOM 4854 C C . PRO A 1 616 ? 0.296 -28.504 17.138 1.00 40.66 616 PRO A C 1
ATOM 4856 O O . PRO A 1 616 ? 1.071 -29.424 16.873 1.00 40.66 616 PRO A O 1
ATOM 4859 N N . GLU A 1 617 ? 0.714 -27.332 17.611 1.00 48.00 617 GLU A N 1
ATOM 4860 C CA . GLU A 1 617 ? 2.102 -26.979 17.951 1.00 48.00 617 GLU A CA 1
ATOM 4861 C C . GLU A 1 617 ? 2.743 -27.958 18.964 1.00 48.00 617 GLU A C 1
ATOM 4863 O O . GLU A 1 617 ? 3.954 -27.981 19.165 1.00 48.00 617 GLU A O 1
ATOM 4868 N N . LYS A 1 618 ? 1.949 -28.859 19.560 1.00 48.19 618 LYS A N 1
ATOM 4869 C CA . LYS A 1 618 ? 2.405 -29.899 20.491 1.00 48.19 618 LYS A CA 1
ATOM 4870 C C . LYS A 1 618 ? 3.008 -31.155 19.844 1.00 48.19 618 LYS A C 1
ATOM 4872 O O . LYS A 1 618 ? 3.555 -31.982 20.570 1.00 48.19 618 LYS A O 1
ATOM 4877 N N . ALA A 1 619 ? 2.971 -31.327 18.520 1.00 44.69 619 ALA A N 1
ATOM 4878 C CA . ALA A 1 619 ? 3.460 -32.570 17.905 1.00 44.69 619 ALA A CA 1
ATOM 4879 C C . ALA A 1 619 ? 4.994 -32.652 17.727 1.00 44.69 619 ALA A C 1
ATOM 4881 O O . ALA A 1 619 ? 5.513 -33.754 17.542 1.00 44.69 619 ALA A O 1
ATOM 4882 N N . ARG A 1 620 ? 5.736 -31.535 17.817 1.00 43.97 620 ARG A N 1
ATOM 4883 C CA . ARG A 1 620 ? 7.212 -31.547 17.708 1.00 43.97 620 ARG A CA 1
ATOM 4884 C C . ARG A 1 620 ? 7.923 -31.599 19.066 1.00 43.97 620 ARG A C 1
ATOM 4886 O O . ARG A 1 620 ? 8.848 -32.388 19.212 1.00 43.97 620 ARG A O 1
ATOM 4893 N N . ALA A 1 621 ? 7.417 -30.904 20.087 1.00 47.59 621 ALA A N 1
ATOM 4894 C CA . ALA A 1 621 ? 8.004 -30.940 21.435 1.00 47.59 621 ALA A CA 1
ATOM 4895 C C . ALA A 1 621 ? 7.732 -32.257 22.197 1.00 47.59 621 ALA A C 1
ATOM 4897 O O . ALA A 1 621 ? 8.549 -32.692 23.004 1.00 47.59 621 ALA A O 1
ATOM 4898 N N . GLY A 1 622 ? 6.615 -32.945 21.918 1.00 42.66 622 GLY A N 1
ATOM 4899 C CA . GLY A 1 622 ? 6.266 -34.199 22.602 1.00 42.66 622 GLY A CA 1
ATOM 4900 C C . GLY A 1 622 ? 7.108 -35.415 22.192 1.00 42.66 622 GLY A C 1
ATOM 4901 O O . GLY A 1 622 ? 7.237 -36.354 22.975 1.00 42.66 622 GLY A O 1
ATOM 4902 N N . LYS A 1 623 ? 7.708 -35.412 20.991 1.00 46.31 623 LYS A N 1
ATOM 4903 C CA . LYS A 1 623 ? 8.568 -36.516 20.530 1.00 46.31 623 LYS A CA 1
ATOM 4904 C C . LYS A 1 623 ? 10.000 -36.402 21.053 1.00 46.31 623 LYS A C 1
ATOM 4906 O O . LYS A 1 623 ? 10.558 -37.427 21.423 1.00 46.31 623 LYS A O 1
ATOM 4911 N N . GLU A 1 624 ? 10.548 -35.191 21.169 1.00 51.59 624 GLU A N 1
ATOM 4912 C CA . GLU A 1 624 ? 11.858 -34.968 21.805 1.00 51.59 624 GLU A CA 1
ATOM 4913 C C . GLU A 1 624 ? 11.788 -35.126 23.330 1.00 51.59 624 GLU A C 1
ATOM 4915 O O . GLU A 1 624 ? 12.659 -35.765 23.914 1.00 51.59 624 GLU A O 1
ATOM 4920 N N . PHE A 1 625 ? 10.709 -34.676 23.981 1.00 48.91 625 PHE A N 1
ATOM 4921 C CA . PHE A 1 625 ? 10.536 -34.862 25.427 1.00 48.91 625 PHE A CA 1
ATOM 4922 C C . PHE A 1 625 ? 10.381 -36.346 25.818 1.00 48.91 625 PHE A C 1
ATOM 4924 O O . PHE A 1 625 ? 10.988 -36.803 26.784 1.00 48.91 625 PHE A O 1
ATOM 4931 N N . MET A 1 626 ? 9.651 -37.141 25.023 1.00 46.72 626 MET A N 1
ATOM 4932 C CA . MET A 1 626 ? 9.506 -38.589 25.258 1.00 46.72 626 MET A CA 1
ATOM 4933 C C . MET A 1 626 ? 10.724 -39.416 24.813 1.00 46.72 626 MET A C 1
ATOM 4935 O O . MET A 1 626 ? 10.888 -40.545 25.275 1.00 46.72 626 MET A O 1
ATOM 4939 N N . GLN A 1 627 ? 11.582 -38.890 23.930 1.00 54.81 627 GLN A N 1
ATOM 4940 C CA . GLN A 1 627 ? 12.866 -39.519 23.592 1.00 54.81 627 GLN A CA 1
ATOM 4941 C C . GLN A 1 627 ? 13.959 -39.198 24.620 1.00 54.81 627 GLN A C 1
ATOM 4943 O O . GLN A 1 627 ? 14.807 -40.057 24.862 1.00 54.81 627 GLN A O 1
ATOM 4948 N N . ASN A 1 628 ? 13.891 -38.042 25.287 1.00 50.12 628 ASN A N 1
ATOM 4949 C CA . ASN A 1 628 ? 14.804 -37.685 26.376 1.00 50.12 628 ASN A CA 1
ATOM 4950 C C . ASN A 1 628 ? 14.425 -38.352 27.712 1.00 50.12 628 ASN A C 1
ATOM 4952 O O . ASN A 1 628 ? 15.313 -38.778 28.439 1.00 50.12 628 ASN A O 1
ATOM 4956 N N . LEU A 1 629 ? 13.137 -38.612 27.975 1.00 44.88 629 LEU A N 1
ATOM 4957 C CA . LEU A 1 629 ? 12.691 -39.403 29.140 1.00 44.88 629 LEU A CA 1
ATOM 4958 C C . LEU A 1 629 ? 13.019 -40.909 29.067 1.00 44.88 629 LEU A C 1
ATOM 4960 O O . LEU A 1 629 ? 12.745 -41.643 30.010 1.00 44.88 629 LEU A O 1
ATOM 4964 N N . ARG A 1 630 ? 13.586 -41.401 27.956 1.00 48.34 630 ARG A N 1
ATOM 4965 C CA . ARG A 1 630 ? 14.041 -42.800 27.815 1.00 48.34 630 ARG A CA 1
ATOM 4966 C C . ARG A 1 630 ? 15.559 -42.971 27.926 1.00 48.34 630 ARG A C 1
ATOM 4968 O O . ARG A 1 630 ? 16.044 -44.074 27.683 1.00 48.34 630 ARG A O 1
ATOM 4975 N N . LYS A 1 631 ? 16.307 -41.912 28.253 1.00 52.56 631 LYS A N 1
ATOM 4976 C CA . LYS A 1 631 ? 17.776 -41.953 28.343 1.00 52.56 631 LYS A CA 1
ATOM 4977 C C . LYS A 1 631 ? 18.362 -41.572 29.706 1.00 52.56 631 LYS A C 1
ATOM 4979 O O . LYS A 1 631 ? 19.581 -41.546 29.808 1.00 52.56 631 LYS A O 1
ATOM 4984 N N . GLU A 1 632 ? 17.548 -41.375 30.741 1.00 42.28 632 GLU A N 1
ATOM 4985 C CA . GLU A 1 632 ? 18.050 -41.111 32.096 1.00 42.28 632 GLU A CA 1
ATOM 4986 C C . GLU A 1 632 ? 17.446 -42.094 33.121 1.00 42.28 632 GLU A C 1
ATOM 4988 O O . GLU A 1 632 ? 16.234 -42.162 33.302 1.00 42.28 632 GLU A O 1
ATOM 4993 N N . ASP A 1 633 ? 18.362 -42.884 33.688 1.00 47.19 633 ASP A N 1
ATOM 4994 C CA . ASP A 1 633 ? 18.393 -43.742 34.885 1.00 47.19 633 ASP A CA 1
ATOM 4995 C C . ASP A 1 633 ? 17.320 -44.816 35.217 1.00 47.19 633 ASP A C 1
ATOM 4997 O O . ASP A 1 633 ? 16.154 -44.506 35.459 1.00 47.19 633 ASP A O 1
ATOM 5001 N N . PRO A 1 634 ? 17.733 -46.102 35.373 1.00 44.59 634 PRO A N 1
ATOM 5002 C CA . PRO A 1 634 ? 16.924 -47.196 35.919 1.00 44.59 634 PRO A CA 1
ATOM 5003 C C . PRO A 1 634 ? 17.058 -47.400 37.445 1.00 44.59 634 PRO A C 1
ATOM 5005 O O . PRO A 1 634 ? 16.626 -48.434 37.956 1.00 44.59 634 PRO A O 1
ATOM 5008 N N . GLU A 1 635 ? 17.617 -46.456 38.198 1.00 48.97 635 GLU A N 1
ATOM 5009 C CA . GLU A 1 635 ? 17.736 -46.558 39.656 1.00 48.97 635 GLU A CA 1
ATOM 5010 C C . GLU A 1 635 ? 16.935 -45.444 40.326 1.00 48.97 635 GLU A C 1
ATOM 5012 O O . GLU A 1 635 ? 17.313 -44.287 40.245 1.00 48.97 635 GLU A O 1
ATOM 5017 N N . ILE A 1 636 ? 15.796 -45.808 40.926 1.00 45.69 636 ILE A N 1
ATOM 5018 C CA . ILE A 1 636 ? 15.106 -45.208 42.091 1.00 45.69 636 ILE A CA 1
ATOM 5019 C C . ILE A 1 636 ? 13.640 -45.668 42.011 1.00 45.69 636 ILE A C 1
ATOM 5021 O O . ILE A 1 636 ? 12.772 -45.009 41.442 1.00 45.69 636 ILE A O 1
ATOM 5025 N N . ASN A 1 637 ? 13.366 -46.866 42.540 1.00 35.44 637 ASN A N 1
ATOM 5026 C CA . ASN A 1 637 ? 12.067 -47.228 43.125 1.00 35.44 637 ASN A CA 1
ATOM 5027 C C . ASN A 1 637 ? 12.145 -48.596 43.830 1.00 35.44 637 ASN A C 1
ATOM 5029 O O . ASN A 1 637 ? 11.544 -49.583 43.413 1.00 35.44 637 ASN A O 1
ATOM 5033 N N . MET A 1 638 ? 12.883 -48.648 44.936 1.00 41.66 638 MET A N 1
ATOM 5034 C CA . MET A 1 638 ? 12.669 -49.634 45.996 1.00 41.66 638 MET A CA 1
ATOM 5035 C C . MET A 1 638 ? 12.921 -48.940 47.326 1.00 41.66 638 MET A C 1
ATOM 5037 O O . MET A 1 638 ? 14.026 -48.997 47.828 1.00 41.66 638 MET A O 1
ATOM 5041 N N . GLU A 1 639 ? 11.917 -48.233 47.839 1.00 40.22 639 GLU A N 1
ATOM 5042 C CA . GLU A 1 639 ? 11.706 -47.977 49.272 1.00 40.22 639 GLU A CA 1
ATOM 5043 C C . GLU A 1 639 ? 10.541 -46.996 49.402 1.00 40.22 639 GLU A C 1
ATOM 5045 O O . GLU A 1 639 ? 10.705 -45.792 49.251 1.00 40.22 639 GLU A O 1
ATOM 5050 N N . ASN A 1 640 ? 9.334 -47.552 49.549 1.00 36.38 640 ASN A N 1
ATOM 5051 C CA . ASN A 1 640 ? 8.196 -47.009 50.309 1.00 36.38 640 ASN A CA 1
ATOM 5052 C C . ASN A 1 640 ? 6.920 -47.783 49.940 1.00 36.38 640 ASN A C 1
ATOM 5054 O O . ASN A 1 640 ? 6.029 -47.305 49.238 1.00 36.38 640 ASN A O 1
ATOM 5058 N N . ARG A 1 641 ? 6.839 -49.025 50.432 1.00 40.88 641 ARG A N 1
ATOM 5059 C CA . ARG A 1 641 ? 5.582 -49.770 50.613 1.00 40.88 641 ARG A CA 1
ATOM 5060 C C . ARG A 1 641 ? 5.596 -50.459 51.980 1.00 40.88 641 ARG A C 1
ATOM 5062 O O . ARG A 1 641 ? 5.867 -51.647 52.080 1.00 40.88 641 ARG A O 1
ATOM 5069 N N . ALA A 1 642 ? 5.338 -49.665 53.010 1.00 42.25 642 ALA A N 1
ATOM 5070 C CA . ALA A 1 642 ? 4.940 -50.014 54.379 1.00 42.25 642 ALA A CA 1
ATOM 5071 C C . ALA A 1 642 ? 4.656 -48.641 55.028 1.00 42.25 642 ALA A C 1
ATOM 5073 O O . ALA A 1 642 ? 5.494 -47.761 54.895 1.00 42.25 642 ALA A O 1
ATOM 5074 N N . THR A 1 643 ? 3.518 -48.274 55.607 1.00 40.59 643 THR A N 1
ATOM 5075 C CA . THR A 1 643 ? 2.487 -48.984 56.370 1.00 40.59 643 THR A CA 1
ATOM 5076 C C . THR A 1 643 ? 1.232 -48.097 56.406 1.00 40.59 643 THR A C 1
ATOM 5078 O O . THR A 1 643 ? 1.327 -46.884 56.583 1.00 40.59 643 THR A O 1
ATOM 5081 N N . PHE A 1 644 ? 0.087 -48.734 56.182 1.00 35.75 644 PHE A N 1
ATOM 5082 C CA . PHE A 1 644 ? -1.311 -48.385 56.475 1.00 35.75 644 PHE A CA 1
ATOM 5083 C C . PHE A 1 644 ? -2.090 -49.446 55.679 1.00 35.75 644 PHE A C 1
ATOM 5085 O O . PHE A 1 644 ? -2.255 -49.318 54.464 1.00 35.75 644 PHE A O 1
ATOM 5092 N N . SER A 1 645 ? -2.487 -50.580 56.264 1.00 32.62 645 SER A N 1
ATOM 5093 C CA . SER A 1 645 ? -2.522 -50.979 57.688 1.00 32.62 645 SER A CA 1
ATOM 5094 C C . SER A 1 645 ? -1.200 -50.945 58.441 1.00 32.62 645 SER A C 1
ATOM 5096 O O . SER A 1 645 ? -0.220 -51.508 57.898 1.00 32.62 645 SER A O 1
#

InterPro domains:
  IPR001300 Peptidase C2, calpain, catalytic domain [PF00648] (488-562)
  IPR001300 Peptidase C2, calpain, catalytic domain [PS50203] (139-562)
  IPR022684 Peptidase C2, calpain family [PTHR10183] (491-563)
  IPR038765 Papain-like cysteine peptidase superfamily [SSF54001] (140-599)

Radius of gyration: 32.16 Å; chains: 1; bounding box: 91×90×93 Å

Organism: NCBI:txid1034943

Foldseek 3Di:
DDPPPPPQPPDDLVQFAADDDPPAAEDALWAWAKKWQADDDPPAFFAFAADFFDQDPNATDGDDDRPDTHDGGQIKTWTFDWDQDPVGDTDGRQKIKIFRWDQDQVFADVQQLQASLAIDTPDIGMGGPVRIGGQKDWDADPQDDQPPDQDALQQFAAFSHFQALLLLLLLNLLRLFQCSSSLLNNQWDDDGQKIWGWWAQLVPLHIYTHIDGRTFIARPVVRDGRDPGPGSSVVVVVSSVLSSQQAEPRDHHRRHRNHRGHNHYHSQSSLCGSPSFGWDWFFQDQQQDDCQAVVNVVLVVVLVVPPDDPDLVVSLVVSVVSCVVVVHDVVVSVLCCQLLVSDVVLVVVVVVLSVVLVVLLVVLLVVLCPDPVSVVLVVPDDPVRSLVVLVQVLVDPPPDDDDPVSSVSSVSNNLSCCSNVVHSQAQDAPVNLVVNLVVSQVSCVPPVVSPVSSVSSSVSVVPCQPPPDPNVQPRPRQYAFLQLDGGNVLVVVLVVLQVLVVLRWRKKFFFADPVVSLADDDPVQQALDDHRGMKTFSDWDWDQDPLRHTFTKTKIARSNQFRHWDWDDDPSHTGIHIGRGRIDMGTSSVCSRTTRIMIIGHHDDSPVVPVVPDPPPPPPVVVVVVVVVVPDDPDDDDDDDDDDD

Sequence (645 aa):
MFSKISRKETVNPAQGLLEIKSTDKIISATVGVEAEVSRLTPGKQIALFDAPPELKNNKYVCKGEPERLLEKGHPVLSRPYHVKNEKGQLVDTGYVHVALYEVDNEGMNSDLPESGKGIKIIKEGYIKKDHVKLINGFKLTKKENLFVKKPSINDIQQGSEFGDCFLLAALNGIMSREGGPELIMSMIKQEGDTAYVRLFDPKTNQPLICKVGMSEFHKRDSGNSTVHHHQPWVHMIEKAYAGLGYGSNSKETYPSFRAIYGKGGSIEQALKVLTGQAATTQLIERRIVTPWNDDNMVTTVRMQCLRTDGNNDKFFENLKNTLVELDVNPMVLEMVEKVFNKDPANLNLWFDFLAKIKTVNQSRLEEIKNHPAGQELFKNLTEKQIVEKLKEITTPPIGQQFDTNFIRTINEYLKFKEIRDNPSGQQFDAASYTRTINELLRFNESHFDGNPAIKSILKNYTDLILPKSNLATKAVVAASTGTGIYSTYQNQLFDKIKGSLERNCPVTCGMGNTENHNAFYEIDEAQGLHAQHAYTIIGCREETNQLGKNSKIITLANPWGEGGAKYLEQYGSLILTSSSNGQFSIDLNDLTRFASDVQIGQPIDRNLKNQVVFAPEKARAGKEFMQNLRKEDPEINMENRATFS

pLDDT: mean 78.51, std 18.02, range [28.12, 98.62]